Protein 3E7W (pdb70)

B-factor: mean 41.13, std 12.28, range [16.74, 95.52]

CATH classification: 3.40.50.12780 (+1 more: 3.30.300.30)

Structure (mmCIF, N/CA/C/O backbone):
data_3E7W
#
_entry.id   3E7W
#
_cell.length_a   90.564
_cell.length_b   94.990
_cell.length_c   132.547
_cell.angle_alpha   90.000
_cell.angle_beta   90.000
_cell.angle_gamma   90.000
#
_symmetry.space_group_name_H-M   'I 2 2 2'
#
loop_
_entity.id
_entity.type
_entity.pdbx_description
1 polymer 'D-alanine--poly(phosphoribitol) ligase subunit 1'
2 non-polymer 'PHOSPHATE ION'
3 non-polymer 'ADENOSINE MONOPHOSPHATE'
4 water water
#
loop_
_atom_site.group_PDB
_atom_site.id
_atom_site.type_symbol
_atom_site.label_atom_id
_atom_site.label_alt_id
_atom_site.label_comp_id
_atom_site.label_asym_id
_atom_site.label_entity_id
_atom_site.label_seq_id
_atom_site.pdbx_PDB_ins_code
_atom_site.Cartn_x
_atom_site.Cartn_y
_atom_site.Cartn_z
_atom_site.occupancy
_atom_site.B_iso_or_equiv
_atom_site.auth_seq_id
_atom_site.auth_comp_id
_atom_site.auth_asym_id
_atom_site.auth_atom_id
_atom_site.pdbx_PDB_model_num
ATOM 1 N N . MET A 1 1 ? 10.386 33.944 64.766 1.00 53.89 1 MET A N 1
ATOM 2 C CA . MET A 1 1 ? 11.574 34.849 64.772 1.00 52.70 1 MET A CA 1
ATOM 3 C C . MET A 1 1 ? 12.175 35.001 63.369 1.00 50.88 1 MET A C 1
ATOM 4 O O . MET A 1 1 ? 12.681 34.040 62.788 1.00 52.27 1 MET A O 1
ATOM 9 N N . LYS A 1 2 ? 12.091 36.214 62.829 1.00 47.17 2 LYS A N 1
ATOM 10 C CA . LYS A 1 2 ? 12.635 36.529 61.516 1.00 42.68 2 LYS A CA 1
ATOM 11 C C . LYS A 1 2 ? 14.069 36.009 61.433 1.00 39.06 2 LYS A C 1
ATOM 12 O O . LYS A 1 2 ? 14.774 35.930 62.446 1.00 35.27 2 LYS A O 1
ATOM 18 N N . LEU A 1 3 ? 14.483 35.651 60.221 1.00 33.51 3 LEU A N 1
ATOM 19 C CA . LEU A 1 3 ? 15.816 35.130 59.969 1.00 30.72 3 LEU A CA 1
ATOM 20 C C . LEU A 1 3 ? 16.899 36.043 60.537 1.00 28.43 3 LEU A C 1
ATOM 21 O O . LEU A 1 3 ? 17.798 35.593 61.241 1.00 28.73 3 LEU A O 1
ATOM 26 N N . LEU A 1 4 ? 16.810 37.331 60.230 1.00 28.57 4 LEU A N 1
ATOM 27 C CA . LEU A 1 4 ? 17.789 38.293 60.710 1.00 27.44 4 LEU A CA 1
ATOM 28 C C . LEU A 1 4 ? 17.800 38.401 62.237 1.00 28.54 4 LEU A C 1
ATOM 29 O O . LEU A 1 4 ? 18.864 38.483 62.838 1.00 29.42 4 LEU A O 1
ATOM 34 N N . HIS A 1 5 ? 16.640 38.396 62.880 1.00 29.60 5 HIS A N 1
ATOM 35 C CA . HIS A 1 5 ? 16.640 38.482 64.343 1.00 33.55 5 HIS A CA 1
ATOM 36 C C . HIS A 1 5 ? 17.253 37.230 64.944 1.00 34.04 5 HIS A C 1
ATOM 37 O O . HIS A 1 5 ? 17.840 37.276 66.026 1.00 33.91 5 HIS A O 1
ATOM 44 N N . ALA A 1 6 ? 17.108 36.110 64.237 1.00 33.91 6 ALA A N 1
ATOM 45 C CA . ALA A 1 6 ? 17.641 34.837 64.707 1.00 34.01 6 ALA A CA 1
ATOM 46 C C . ALA A 1 6 ? 19.156 34.836 64.627 1.00 33.55 6 ALA A C 1
ATOM 47 O O . ALA A 1 6 ? 19.825 34.326 65.519 1.00 33.19 6 ALA A O 1
ATOM 49 N N . ILE A 1 7 ? 19.691 35.411 63.555 1.00 33.52 7 ILE A N 1
ATOM 50 C CA . ILE A 1 7 ? 21.136 35.489 63.370 1.00 31.01 7 ILE A CA 1
ATOM 51 C C . ILE A 1 7 ? 21.736 36.434 64.415 1.00 32.04 7 ILE A C 1
ATOM 52 O O . ILE A 1 7 ? 22.814 36.174 64.944 1.00 33.99 7 ILE A O 1
ATOM 57 N N . GLN A 1 8 ? 21.040 37.525 64.715 1.00 31.95 8 GLN A N 1
ATOM 58 C CA . GLN A 1 8 ? 21.526 38.475 65.716 1.00 34.50 8 GLN A CA 1
ATOM 59 C C . GLN A 1 8 ? 21.506 37.827 67.102 1.00 35.24 8 GLN A C 1
ATOM 60 O O . GLN A 1 8 ? 22.432 37.989 67.890 1.00 35.55 8 GLN A O 1
ATOM 66 N N . THR A 1 9 ? 20.448 37.083 67.385 1.00 36.18 9 THR A N 1
ATOM 67 C CA . THR A 1 9 ? 20.312 36.422 68.671 1.00 39.65 9 THR A CA 1
ATOM 68 C C . THR A 1 9 ? 21.481 35.485 68.939 1.00 39.51 9 THR A C 1
ATOM 69 O O . THR A 1 9 ? 22.088 35.535 70.004 1.00 40.18 9 THR A O 1
ATOM 73 N N A HIS A 1 10 ? 21.790 34.634 67.966 0.50 39.30 10 HIS A N 1
ATOM 74 N N B HIS A 1 10 ? 21.798 34.638 67.967 0.50 39.23 10 HIS A N 1
ATOM 75 C CA A HIS A 1 10 ? 22.895 33.691 68.094 0.50 39.41 10 HIS A CA 1
ATOM 76 C CA B HIS A 1 10 ? 22.892 33.689 68.117 0.50 39.31 10 HIS A CA 1
ATOM 77 C C A HIS A 1 10 ? 24.208 34.433 68.316 0.50 39.37 10 HIS A C 1
ATOM 78 C C B HIS A 1 10 ? 24.224 34.413 68.291 0.50 39.31 10 HIS A C 1
ATOM 79 O O A HIS A 1 10 ? 25.036 34.020 69.125 0.50 40.17 10 HIS A O 1
ATOM 80 O O B HIS A 1 10 ? 25.083 33.968 69.050 0.50 40.14 10 HIS A O 1
ATOM 93 N N . ALA A 1 11 ? 24.393 35.528 67.587 1.00 38.50 11 ALA A N 1
ATOM 94 C CA . ALA A 1 11 ? 25.618 36.313 67.690 1.00 37.52 11 ALA A CA 1
ATOM 95 C C . ALA A 1 11 ? 25.757 36.945 69.074 1.00 36.72 11 ALA A C 1
ATOM 96 O O . ALA A 1 11 ? 26.868 37.151 69.573 1.00 33.83 11 ALA A O 1
ATOM 98 N N . GLU A 1 12 ? 24.625 37.263 69.686 1.00 35.80 12 GLU A N 1
ATOM 99 C CA . GLU A 1 12 ? 24.637 37.862 71.010 1.00 37.58 12 GLU A CA 1
ATOM 100 C C . GLU A 1 12 ? 24.802 36.790 72.085 1.00 39.10 12 GLU A C 1
ATOM 101 O O . GLU A 1 12 ? 25.470 37.016 73.088 1.00 39.32 12 GLU A O 1
ATOM 107 N N . THR A 1 13 ? 24.200 35.624 71.855 1.00 40.36 13 THR A N 1
ATOM 108 C CA . THR A 1 13 ? 24.251 34.512 72.795 1.00 41.06 13 THR A CA 1
ATOM 109 C C . THR A 1 13 ? 25.512 33.661 72.653 1.00 41.45 13 THR A C 1
ATOM 110 O O . THR A 1 13 ? 26.239 33.454 73.621 1.00 42.47 13 THR A O 1
ATOM 114 N N . TYR A 1 14 ? 25.758 33.157 71.449 1.00 41.73 14 TYR A N 1
ATOM 115 C CA . TYR A 1 14 ? 26.936 32.338 71.178 1.00 40.85 14 TYR A CA 1
ATOM 116 C C . TYR A 1 14 ? 27.796 33.047 70.137 1.00 40.48 14 TYR A C 1
ATOM 117 O O . TYR A 1 14 ? 27.965 32.565 69.015 1.00 41.70 14 TYR A O 1
ATOM 126 N N . PRO A 1 15 ? 28.386 34.190 70.512 1.00 39.67 15 PRO A N 1
ATOM 127 C CA . PRO A 1 15 ? 29.227 34.963 69.594 1.00 39.66 15 PRO A CA 1
ATOM 128 C C . PRO A 1 15 ? 30.404 34.239 68.952 1.00 39.66 15 PRO A C 1
ATOM 129 O O . PRO A 1 15 ? 30.669 34.422 67.761 1.00 40.41 15 PRO A O 1
ATOM 133 N N . GLN A 1 16 ? 31.099 33.412 69.727 1.00 38.65 16 GLN A N 1
ATOM 134 C CA . GLN A 1 16 ? 32.274 32.711 69.218 1.00 39.14 16 GLN A CA 1
ATOM 135 C C . GLN A 1 16 ? 32.044 31.385 68.492 1.00 38.15 16 GLN A C 1
ATOM 136 O O . GLN A 1 16 ? 33.007 30.713 68.131 1.00 38.56 16 GLN A O 1
ATOM 142 N N . THR A 1 17 ? 30.794 30.983 68.290 1.00 37.34 17 THR A N 1
ATOM 143 C CA . THR A 1 17 ? 30.556 29.740 67.568 1.00 36.71 17 THR A CA 1
ATOM 144 C C . THR A 1 17 ? 30.692 30.082 66.090 1.00 36.36 17 THR A C 1
ATOM 145 O O . THR A 1 17 ? 30.301 31.166 65.665 1.00 38.78 17 THR A O 1
ATOM 149 N N . ASP A 1 18 ? 31.277 29.179 65.312 1.00 36.27 18 ASP A N 1
ATOM 150 C CA . ASP A 1 18 ? 31.468 29.431 63.889 1.00 34.99 18 ASP A CA 1
ATOM 151 C C . ASP A 1 18 ? 30.167 29.417 63.119 1.00 35.32 18 ASP A C 1
ATOM 152 O O . ASP A 1 18 ? 29.316 28.552 63.323 1.00 34.09 18 ASP A O 1
ATOM 157 N N . ALA A 1 19 ? 30.030 30.377 62.215 1.00 34.14 19 ALA A N 1
ATOM 158 C CA . ALA A 1 19 ? 28.843 30.473 61.383 1.00 33.75 19 ALA A CA 1
ATOM 159 C C . ALA A 1 19 ? 29.208 30.035 59.972 1.00 33.12 19 ALA A C 1
ATOM 160 O O . ALA A 1 19 ? 28.423 29.380 59.283 1.00 31.07 19 ALA A O 1
ATOM 162 N N . PHE A 1 20 ? 30.427 30.379 59.574 1.00 32.57 20 PHE A N 1
ATOM 163 C CA . PHE A 1 20 ? 30.911 30.104 58.234 1.00 33.90 20 PHE A CA 1
ATOM 164 C C . PHE A 1 20 ? 32.326 29.527 58.231 1.00 34.80 20 PHE A C 1
ATOM 165 O O . PHE A 1 20 ? 33.180 29.946 59.011 1.00 34.78 20 PHE A O 1
ATOM 173 N N . ARG A 1 21 ? 32.564 28.572 57.336 1.00 34.78 21 ARG A N 1
ATOM 174 C CA . ARG A 1 21 ? 33.869 27.937 57.182 1.00 34.85 21 ARG A CA 1
ATOM 175 C C . ARG A 1 21 ? 34.101 27.689 55.702 1.00 35.53 21 ARG A C 1
ATOM 176 O O . ARG A 1 21 ? 33.251 27.126 55.021 1.00 37.03 21 ARG A O 1
ATOM 184 N N . SER A 1 22 ? 35.244 28.131 55.197 1.00 37.77 22 SER A N 1
ATOM 185 C CA . SER A 1 22 ? 35.564 27.934 53.793 1.00 37.95 22 SER A CA 1
ATOM 186 C C . SER A 1 22 ? 37.059 28.080 53.551 1.00 39.66 22 SER A C 1
ATOM 187 O O . SER A 1 22 ? 37.654 29.109 53.868 1.00 40.30 22 SER A O 1
ATOM 190 N N . GLN A 1 23 ? 37.661 27.039 52.986 1.00 41.98 23 GLN A N 1
ATOM 191 C CA . GLN A 1 23 ? 39.085 27.036 52.686 1.00 41.71 23 GLN A CA 1
ATOM 192 C C . GLN A 1 23 ? 39.945 27.575 53.821 1.00 41.94 23 GLN A C 1
ATOM 193 O O . GLN A 1 23 ? 40.642 28.579 53.663 1.00 41.97 23 GLN A O 1
ATOM 199 N N . GLY A 1 24 ? 39.890 26.901 54.965 1.00 42.47 24 GLY A N 1
ATOM 200 C CA . GLY A 1 24 ? 40.685 27.310 56.106 1.00 44.23 24 GLY A CA 1
ATOM 201 C C . GLY A 1 24 ? 40.208 28.553 56.832 1.00 45.13 24 GLY A C 1
ATOM 202 O O . GLY A 1 24 ? 40.666 28.822 57.940 1.00 48.23 24 GLY A O 1
ATOM 203 N N . GLN A 1 25 ? 39.300 29.312 56.224 1.00 44.52 25 GLN A N 1
ATOM 204 C CA . GLN A 1 25 ? 38.783 30.525 56.842 1.00 42.53 25 GLN A CA 1
ATOM 205 C C . GLN A 1 25 ? 37.489 30.267 57.606 1.00 42.34 25 GLN A C 1
ATOM 206 O O . GLN A 1 25 ? 36.635 29.494 57.170 1.00 42.28 25 GLN A O 1
ATOM 212 N N . SER A 1 26 ? 37.353 30.920 58.755 1.00 41.73 26 SER A N 1
ATOM 213 C CA . SER A 1 26 ? 36.172 30.764 59.586 1.00 40.77 26 SER A CA 1
ATOM 214 C C . SER A 1 26 ? 35.672 32.135 60.010 1.00 40.95 26 SER A C 1
ATOM 215 O O . SER A 1 26 ? 36.456 33.069 60.187 1.00 41.65 26 SER A O 1
ATOM 218 N N . LEU A 1 27 ? 34.359 32.240 60.184 1.00 39.90 27 LEU A N 1
ATOM 219 C CA . LEU A 1 27 ? 33.717 33.486 60.564 1.00 38.06 27 LEU A CA 1
ATOM 220 C C . LEU A 1 27 ? 32.706 33.183 61.663 1.00 38.61 27 LEU A C 1
ATOM 221 O O . LEU A 1 27 ? 31.753 32.435 61.434 1.00 39.35 27 LEU A O 1
ATOM 226 N N . THR A 1 28 ? 32.904 33.746 62.855 1.00 36.37 28 THR A N 1
ATOM 227 C CA . THR A 1 28 ? 31.977 33.466 63.941 1.00 35.61 28 THR A CA 1
ATOM 228 C C . THR A 1 28 ? 30.690 34.236 63.724 1.00 35.69 28 THR A C 1
ATOM 229 O O . THR A 1 28 ? 30.641 35.153 62.907 1.00 35.98 28 THR A O 1
ATOM 233 N N . TYR A 1 29 ? 29.646 33.857 64.452 1.00 35.27 29 TYR A N 1
ATOM 234 C CA . TYR A 1 29 ? 28.376 34.551 64.341 1.00 35.61 29 TYR A CA 1
ATOM 235 C C . TYR A 1 29 ? 28.537 36.010 64.742 1.00 35.84 29 TYR A C 1
ATOM 236 O O . TYR A 1 29 ? 27.842 36.877 64.214 1.00 35.83 29 TYR A O 1
ATOM 245 N N . GLN A 1 30 ? 29.441 36.289 65.680 1.00 35.19 30 GLN A N 1
ATOM 246 C CA . GLN A 1 30 ? 29.633 37.674 66.092 1.00 35.66 30 GLN A CA 1
ATOM 247 C C . GLN A 1 30 ? 30.297 38.451 64.967 1.00 35.73 30 GLN A C 1
ATOM 248 O O . GLN A 1 30 ? 29.902 39.573 64.661 1.00 37.51 30 GLN A O 1
ATOM 254 N N . GLU A 1 31 ? 31.316 37.849 64.364 1.00 36.48 31 GLU A N 1
ATOM 255 C CA . GLU A 1 31 ? 32.023 38.479 63.262 1.00 37.25 31 GLU A CA 1
ATOM 256 C C . GLU A 1 31 ? 31.059 38.699 62.095 1.00 35.43 31 GLU A C 1
ATOM 257 O O . GLU A 1 31 ? 31.091 39.731 61.437 1.00 35.31 31 GLU A O 1
ATOM 263 N N . LEU A 1 32 ? 30.194 37.721 61.857 1.00 35.58 32 LEU A N 1
ATOM 264 C CA . LEU A 1 32 ? 29.226 37.796 60.775 1.00 34.09 32 LEU A CA 1
ATOM 265 C C . LEU A 1 32 ? 28.272 38.949 60.986 1.00 34.15 32 LEU A C 1
ATOM 266 O O . LEU A 1 32 ? 28.093 39.805 60.109 1.00 33.59 32 LEU A O 1
ATOM 271 N N . TRP A 1 33 ? 27.656 38.977 62.158 1.00 33.53 33 TRP A N 1
ATOM 272 C CA . TRP A 1 33 ? 26.713 40.037 62.457 1.00 33.79 33 TRP A CA 1
ATOM 273 C C . TRP A 1 33 ? 27.344 41.418 62.519 1.00 33.32 33 TRP A C 1
ATOM 274 O O . TRP A 1 33 ? 26.862 42.364 61.889 1.00 32.47 33 TRP A O 1
ATOM 285 N N . GLU A 1 34 ? 28.419 41.543 63.286 1.00 32.62 34 GLU A N 1
ATOM 286 C CA . GLU A 1 34 ? 29.066 42.834 63.405 1.00 33.43 34 GLU A CA 1
ATOM 287 C C . GLU A 1 34 ? 29.626 43.313 62.062 1.00 33.45 34 GLU A C 1
ATOM 288 O O . GLU A 1 34 ? 29.598 44.501 61.764 1.00 34.64 34 GLU A O 1
ATOM 294 N N . GLN A 1 35 ? 30.120 42.394 61.244 1.00 33.47 35 GLN A N 1
ATOM 295 C CA . GLN A 1 35 ? 30.654 42.781 59.947 1.00 33.08 35 GLN A CA 1
ATOM 296 C C . GLN A 1 35 ? 29.542 43.156 58.980 1.00 32.58 35 GLN A C 1
ATOM 297 O O . GLN A 1 35 ? 29.637 44.171 58.287 1.00 32.61 35 GLN A O 1
ATOM 303 N N . SER A 1 36 ? 28.476 42.362 58.935 1.00 31.94 36 SER A N 1
ATOM 304 C CA . SER A 1 36 ? 27.387 42.687 58.024 1.00 31.48 36 SER A CA 1
ATOM 305 C C . SER A 1 36 ? 26.737 44.009 58.428 1.00 30.19 36 SER A C 1
ATOM 306 O O . SER A 1 36 ? 26.244 44.757 57.574 1.00 28.53 36 SER A O 1
ATOM 309 N N . ASP A 1 37 ? 26.751 44.309 59.725 1.00 31.03 37 ASP A N 1
ATOM 310 C CA . ASP A 1 37 ? 26.181 45.563 60.208 1.00 31.37 37 ASP A CA 1
ATOM 311 C C . ASP A 1 37 ? 27.038 46.746 59.746 1.00 31.25 37 ASP A C 1
ATOM 312 O O . ASP A 1 37 ? 26.527 47.828 59.483 1.00 33.44 37 ASP A O 1
ATOM 317 N N . ARG A 1 38 ? 28.346 46.529 59.657 1.00 30.41 38 ARG A N 1
ATOM 318 C CA . ARG A 1 38 ? 29.280 47.552 59.217 1.00 30.09 38 ARG A CA 1
ATOM 319 C C . ARG A 1 38 ? 29.200 47.746 57.703 1.00 30.34 38 ARG A C 1
ATOM 320 O O . ARG A 1 38 ? 29.302 48.869 57.210 1.00 29.74 38 ARG A O 1
ATOM 328 N N . ALA A 1 39 ? 29.038 46.647 56.967 1.00 29.74 39 ALA A N 1
ATOM 329 C CA . ALA A 1 39 ? 28.947 46.727 55.515 1.00 28.71 39 ALA A CA 1
ATOM 330 C C . ALA A 1 39 ? 27.670 47.470 55.170 1.00 29.26 39 ALA A C 1
ATOM 331 O O . ALA A 1 39 ? 27.646 48.313 54.268 1.00 28.29 39 ALA A O 1
ATOM 333 N N . ALA A 1 40 ? 26.605 47.144 55.899 1.00 29.90 40 ALA A N 1
ATOM 334 C CA . ALA A 1 40 ? 25.310 47.765 55.686 1.00 29.29 40 ALA A CA 1
ATOM 335 C C . ALA A 1 40 ? 25.456 49.268 55.813 1.00 29.25 40 ALA A C 1
ATOM 336 O O . ALA A 1 40 ? 24.895 50.030 55.028 1.00 29.92 40 ALA A O 1
ATOM 338 N N . ALA A 1 41 ? 26.223 49.689 56.811 1.00 29.09 41 ALA A N 1
ATOM 339 C CA . ALA A 1 41 ? 26.451 51.111 57.041 1.00 29.32 41 ALA A CA 1
ATOM 340 C C . ALA A 1 41 ? 27.245 51.701 55.880 1.00 29.59 41 ALA A C 1
ATOM 341 O O . ALA A 1 41 ? 26.897 52.751 55.340 1.00 28.01 41 ALA A O 1
ATOM 343 N N . ALA A 1 42 ? 28.318 51.013 55.508 1.00 29.56 42 ALA A N 1
ATOM 344 C CA . ALA A 1 42 ? 29.182 51.462 54.430 1.00 30.28 42 ALA A CA 1
ATOM 345 C C . ALA A 1 42 ? 28.432 51.555 53.109 1.00 31.42 42 ALA A C 1
ATOM 346 O O . ALA A 1 42 ? 28.731 52.419 52.284 1.00 31.20 42 ALA A O 1
ATOM 348 N N . ILE A 1 43 ? 27.453 50.670 52.920 1.00 31.47 43 ILE A N 1
ATOM 349 C CA . ILE A 1 43 ? 26.672 50.641 51.691 1.00 30.34 43 ILE A CA 1
ATOM 350 C C . ILE A 1 43 ? 25.789 51.867 51.530 1.00 30.06 43 ILE A C 1
ATOM 351 O O . ILE A 1 43 ? 25.691 52.441 50.445 1.00 29.59 43 ILE A O 1
ATOM 356 N N . GLN A 1 44 ? 25.144 52.272 52.610 1.00 31.29 44 GLN A N 1
ATOM 357 C CA . GLN A 1 44 ? 24.252 53.425 52.560 1.00 32.09 44 GLN A CA 1
ATOM 358 C C . GLN A 1 44 ? 24.959 54.740 52.272 1.00 31.99 44 GLN A C 1
ATOM 359 O O . GLN A 1 44 ? 24.307 55.772 52.152 1.00 31.19 44 GLN A O 1
ATOM 365 N N . LYS A 1 45 ? 26.282 54.696 52.147 1.00 31.85 45 LYS A N 1
ATOM 366 C CA . LYS A 1 45 ? 27.070 55.890 51.868 1.00 32.28 45 LYS A CA 1
ATOM 367 C C . LYS A 1 45 ? 27.471 56.002 50.401 1.00 33.95 45 LYS A C 1
ATOM 368 O O . LYS A 1 45 ? 27.952 57.045 49.962 1.00 34.95 45 LYS A O 1
ATOM 374 N N . ARG A 1 46 ? 27.269 54.930 49.645 1.00 35.38 46 ARG A N 1
ATOM 375 C CA . ARG A 1 46 ? 27.653 54.907 48.244 1.00 33.49 46 ARG A CA 1
ATOM 376 C C . ARG A 1 46 ? 26.496 54.885 47.264 1.00 33.72 46 ARG A C 1
ATOM 377 O O . ARG A 1 46 ? 26.674 55.231 46.097 1.00 34.80 46 ARG A O 1
ATOM 385 N N . ILE A 1 47 ? 25.317 54.470 47.725 1.00 32.46 47 ILE A N 1
ATOM 386 C CA . ILE A 1 47 ? 24.126 54.434 46.880 1.00 30.54 47 ILE A CA 1
ATOM 387 C C . ILE A 1 47 ? 22.956 55.064 47.617 1.00 31.71 47 ILE A C 1
ATOM 388 O O . ILE A 1 47 ? 23.022 55.289 48.821 1.00 32.45 47 ILE A O 1
ATOM 393 N N . SER A 1 48 ? 21.881 55.331 46.886 1.00 32.40 48 SER A N 1
ATOM 394 C CA . SER A 1 48 ? 20.692 55.963 47.440 1.00 32.63 48 SER A CA 1
ATOM 395 C C . SER A 1 48 ? 19.645 54.972 47.907 1.00 34.34 48 SER A C 1
ATOM 396 O O . SER A 1 48 ? 19.450 53.930 47.293 1.00 37.06 48 SER A O 1
ATOM 399 N N . GLY A 1 49 ? 18.971 55.305 49.000 1.00 36.23 49 GLY A N 1
ATOM 400 C CA . GLY A 1 49 ? 17.928 54.439 49.522 1.00 37.63 49 GLY A CA 1
ATOM 401 C C . GLY A 1 49 ? 16.574 54.804 48.934 1.00 37.78 49 GLY A C 1
ATOM 402 O O . GLY A 1 49 ? 15.538 54.248 49.311 1.00 35.92 49 GLY A O 1
ATOM 403 N N . GLU A 1 50 ? 16.590 55.758 48.011 1.00 38.84 50 GLU A N 1
ATOM 404 C CA . GLU A 1 50 ? 15.381 56.205 47.346 1.00 40.12 50 GLU A CA 1
ATOM 405 C C . GLU A 1 50 ? 14.661 54.993 46.754 1.00 40.04 50 GLU A C 1
ATOM 406 O O . GLU A 1 50 ? 13.447 54.860 46.888 1.00 39.29 50 GLU A O 1
ATOM 412 N N . LYS A 1 51 ? 15.418 54.109 46.107 1.00 38.42 51 LYS A N 1
ATOM 413 C CA . LYS A 1 51 ? 14.862 52.893 45.516 1.00 37.61 51 LYS A CA 1
ATOM 414 C C . LYS A 1 51 ? 15.427 51.682 46.263 1.00 36.82 51 LYS A C 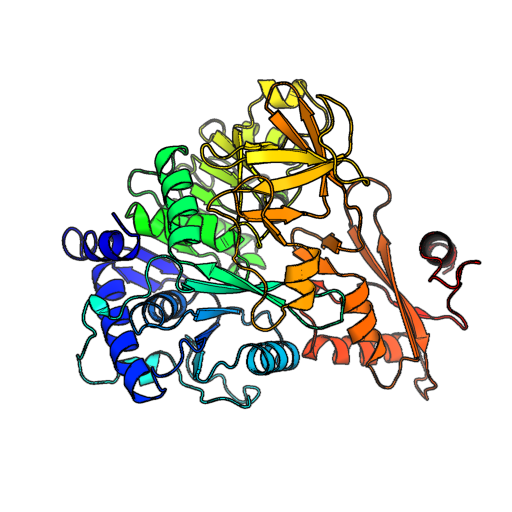1
ATOM 415 O O . LYS A 1 51 ? 16.418 51.792 46.978 1.00 36.97 51 LYS A O 1
ATOM 421 N N . LYS A 1 52 ? 14.794 50.529 46.092 1.00 35.61 52 LYS A N 1
ATOM 422 C CA . LYS A 1 52 ? 15.280 49.302 46.710 1.00 35.06 52 LYS A CA 1
ATOM 423 C C . LYS A 1 52 ? 16.103 48.670 45.601 1.00 34.97 52 LYS A C 1
ATOM 424 O O . LYS A 1 52 ? 15.791 47.578 45.127 1.00 35.36 52 LYS A O 1
ATOM 430 N N . SER A 1 53 ? 17.149 49.374 45.177 1.00 33.45 53 SER A N 1
ATOM 431 C CA . SER A 1 53 ? 18.011 48.889 44.109 1.00 32.42 53 SER A CA 1
ATOM 432 C C . SER A 1 53 ? 18.818 47.673 44.551 1.00 32.16 53 SER A C 1
ATOM 433 O O A SER A 1 53 ? 19.247 47.583 45.696 0.50 32.53 53 SER A O 1
ATOM 434 O O B SER A 1 53 ? 19.246 47.583 45.696 0.50 32.52 53 SER A O 1
ATOM 438 N N . PRO A 1 54 ? 19.020 46.707 43.644 1.00 31.38 54 PRO A N 1
ATOM 439 C CA . PRO A 1 54 ? 19.783 45.505 43.975 1.00 31.30 54 PRO A CA 1
ATOM 440 C C . PRO A 1 54 ? 21.289 45.757 44.045 1.00 30.35 54 PRO A C 1
ATOM 441 O O . PRO A 1 54 ? 21.827 46.670 43.412 1.00 26.76 54 PRO A O 1
ATOM 445 N N . ILE A 1 55 ? 21.956 44.919 44.825 1.00 31.16 55 ILE A N 1
ATOM 446 C CA . ILE A 1 55 ? 23.397 44.994 44.996 1.00 30.48 55 ILE A CA 1
ATOM 447 C C . ILE A 1 55 ? 24.006 43.663 44.573 1.00 29.04 55 ILE A C 1
ATOM 448 O O . ILE A 1 55 ? 23.780 42.649 45.217 1.00 28.95 55 ILE A O 1
ATOM 453 N N . LEU A 1 56 ? 24.765 43.651 43.490 1.00 29.25 56 LEU A N 1
ATOM 454 C CA . LEU A 1 56 ? 25.392 42.402 43.096 1.00 30.33 56 LEU A CA 1
ATOM 455 C C . LEU A 1 56 ? 26.512 42.088 44.086 1.00 29.20 56 LEU A C 1
ATOM 456 O O . LEU A 1 56 ? 27.288 42.967 44.467 1.00 28.06 56 LEU A O 1
ATOM 461 N N . VAL A 1 57 ? 26.572 40.831 44.508 1.00 28.34 57 VAL A N 1
ATOM 462 C CA . VAL A 1 57 ? 27.601 40.365 45.411 1.00 26.58 57 VAL A CA 1
ATOM 463 C C . VAL A 1 57 ? 28.325 39.324 44.581 1.00 26.14 57 VAL A C 1
ATOM 464 O O . VAL A 1 57 ? 27.799 38.245 44.312 1.00 26.79 57 VAL A O 1
ATOM 468 N N . TYR A 1 58 ? 29.546 39.664 44.189 1.00 26.90 58 TYR A N 1
ATOM 469 C CA . TYR A 1 58 ? 30.364 38.828 43.318 1.00 27.68 58 TYR A CA 1
ATOM 470 C C . TYR A 1 58 ? 31.546 38.117 43.973 1.00 27.61 58 TYR A C 1
ATOM 471 O O . TYR A 1 58 ? 32.370 38.734 44.631 1.00 29.30 58 TYR A O 1
ATOM 480 N N . GLY A 1 59 ? 31.632 36.810 43.759 1.00 29.44 59 GLY A N 1
ATOM 481 C CA . GLY A 1 59 ? 32.716 36.029 44.325 1.00 29.45 59 GLY A CA 1
ATOM 482 C C . GLY A 1 59 ? 32.405 34.547 44.230 1.00 29.95 59 GLY A C 1
ATOM 483 O O . GLY A 1 59 ? 31.710 34.116 43.321 1.00 30.32 59 GLY A O 1
ATOM 484 N N . HIS A 1 60 ? 32.917 33.751 45.159 1.00 30.80 60 HIS A N 1
ATOM 485 C CA . HIS A 1 60 ? 32.637 32.327 45.122 1.00 30.47 60 HIS A CA 1
ATOM 486 C C . HIS A 1 60 ? 32.076 31.886 46.471 1.00 31.19 60 HIS A C 1
ATOM 487 O O . HIS A 1 60 ? 30.872 31.972 46.698 1.00 32.52 60 HIS A O 1
ATOM 494 N N . MET A 1 61 ? 32.930 31.416 47.369 1.00 30.87 61 MET A N 1
ATOM 495 C CA . MET A 1 61 ? 32.452 31.009 48.683 1.00 31.44 61 MET A CA 1
ATOM 496 C C . MET A 1 61 ? 33.249 31.658 49.805 1.00 31.83 61 MET A C 1
ATOM 497 O O . MET A 1 61 ? 33.435 31.074 50.870 1.00 30.47 61 MET A O 1
ATOM 502 N N . GLU A 1 62 ? 33.720 32.878 49.561 1.00 31.66 62 GLU A N 1
ATOM 503 C CA . GLU A 1 62 ? 34.480 33.588 50.570 1.00 32.94 62 GLU A CA 1
ATOM 504 C C . GLU A 1 62 ? 33.571 34.020 51.700 1.00 33.73 62 GLU A C 1
ATOM 505 O O . GLU A 1 62 ? 32.369 34.223 51.515 1.00 33.87 62 GLU A O 1
ATOM 511 N N . PRO A 1 63 ? 34.137 34.155 52.902 1.00 34.70 63 PRO A N 1
ATOM 512 C CA . PRO A 1 63 ? 33.348 34.577 54.060 1.00 35.65 63 PRO A CA 1
ATOM 513 C C . PRO A 1 63 ? 32.679 35.924 53.765 1.00 35.74 63 PRO A C 1
ATOM 514 O O . PRO A 1 63 ? 31.606 36.228 54.279 1.00 36.27 63 PRO A O 1
ATOM 518 N N . HIS A 1 64 ? 33.316 36.716 52.908 1.00 34.38 64 HIS A N 1
ATOM 519 C CA . HIS A 1 64 ? 32.793 38.022 52.550 1.00 32.63 64 HIS A CA 1
ATOM 520 C C . HIS A 1 64 ? 31.554 37.975 51.667 1.00 33.33 64 HIS A C 1
ATOM 521 O O . HIS A 1 64 ? 30.882 38.984 51.490 1.00 35.77 64 HIS A O 1
ATOM 528 N N . MET A 1 65 ? 31.246 36.812 51.108 1.00 31.14 65 MET A N 1
ATOM 529 C CA . MET A 1 65 ? 30.048 36.696 50.292 1.00 29.79 65 MET A CA 1
ATOM 530 C C . MET A 1 65 ? 28.845 36.879 51.218 1.00 29.29 65 MET A C 1
ATOM 531 O O . MET A 1 65 ? 28.007 37.756 51.008 1.00 29.34 65 MET A O 1
ATOM 536 N N . ILE A 1 66 ? 28.774 36.055 52.260 1.00 29.77 66 ILE A N 1
ATOM 537 C CA . ILE A 1 66 ? 27.644 36.133 53.175 1.00 31.19 66 ILE A CA 1
ATOM 538 C C . ILE A 1 66 ? 27.628 37.404 54.016 1.00 29.19 66 ILE A C 1
ATOM 539 O O . ILE A 1 66 ? 26.566 37.904 54.386 1.00 26.52 66 ILE A O 1
ATOM 544 N N . VAL A 1 67 ? 28.810 37.928 54.306 1.00 26.52 67 VAL A N 1
ATOM 545 C CA . VAL A 1 67 ? 28.897 39.162 55.065 1.00 26.63 67 VAL A CA 1
ATOM 546 C C . VAL A 1 67 ? 28.276 40.263 54.213 1.00 25.92 67 VAL A C 1
ATOM 547 O O . VAL A 1 67 ? 27.651 41.186 54.733 1.00 23.84 67 VAL A O 1
ATOM 551 N N . SER A 1 68 ? 28.431 40.144 52.895 1.00 26.67 68 SER A N 1
ATOM 552 C CA . SER A 1 68 ? 27.892 41.136 51.956 1.00 24.53 68 SER A CA 1
ATOM 553 C C . SER A 1 68 ? 26.410 40.901 51.690 1.00 23.89 68 SER A C 1
ATOM 554 O O . SER A 1 68 ? 25.647 41.837 51.540 1.00 23.84 68 SER A O 1
ATOM 557 N N . PHE A 1 69 ? 26.007 39.638 51.636 1.00 26.21 69 PHE A N 1
ATOM 558 C CA . PHE A 1 69 ? 24.601 39.306 51.432 1.00 26.25 69 PHE A CA 1
ATOM 559 C C . PHE A 1 69 ? 23.823 40.005 52.550 1.00 27.71 69 PHE A C 1
ATOM 560 O O . PHE A 1 69 ? 22.887 40.773 52.300 1.00 28.23 69 PHE A O 1
ATOM 568 N N . LEU A 1 70 ? 24.241 39.730 53.784 1.00 28.64 70 LEU A N 1
ATOM 569 C CA . LEU A 1 70 ? 23.619 40.283 54.979 1.00 28.86 70 LEU A CA 1
ATOM 570 C C . LEU A 1 70 ? 23.742 41.789 55.064 1.00 30.48 70 LEU A C 1
ATOM 571 O O . LEU A 1 70 ? 22.862 42.470 55.597 1.00 32.07 70 LEU A O 1
ATOM 576 N N . GLY A 1 71 ? 24.842 42.315 54.545 1.00 31.34 71 GLY A N 1
ATOM 577 C CA . GLY A 1 71 ? 25.019 43.750 54.572 1.00 29.16 71 GLY A CA 1
ATOM 578 C C . GLY A 1 71 ? 23.971 44.444 53.725 1.00 27.99 71 GLY A C 1
ATOM 579 O O . GLY A 1 71 ? 23.424 45.470 54.127 1.00 27.06 71 GLY A O 1
ATOM 580 N N A SER A 1 72 ? 23.692 43.882 52.557 0.50 27.08 72 SER A N 1
ATOM 581 N N B SER A 1 72 ? 23.686 43.889 52.552 0.50 26.66 72 SER A N 1
ATOM 582 C CA A SER A 1 72 ? 22.715 44.466 51.650 0.50 27.09 72 SER A CA 1
ATOM 583 C CA B SER A 1 72 ? 22.699 44.477 51.653 0.50 26.25 72 SER A CA 1
ATOM 584 C C A SER A 1 72 ? 21.312 44.508 52.251 0.50 27.37 72 SER A C 1
ATOM 585 C C B SER A 1 72 ? 21.305 44.513 52.259 0.50 26.92 72 SER A C 1
ATOM 586 O O A SER A 1 72 ? 20.694 45.568 52.309 0.50 29.33 72 SER A O 1
ATOM 587 O O B SER A 1 72 ? 20.680 45.570 52.317 0.50 29.00 72 SER A O 1
ATOM 592 N N . VAL A 1 73 ? 20.809 43.362 52.699 1.00 27.13 73 VAL A N 1
ATOM 593 C CA . VAL A 1 73 ? 19.480 43.318 53.287 1.00 28.07 73 VAL A CA 1
ATOM 594 C C . VAL A 1 73 ? 19.401 44.202 54.532 1.00 28.99 73 VAL A C 1
ATOM 595 O O . VAL A 1 73 ? 18.378 44.837 54.773 1.00 30.47 73 VAL A O 1
ATOM 599 N N . LYS A 1 74 ? 20.474 44.267 55.314 1.00 29.12 74 LYS A N 1
ATOM 600 C CA . LYS A 1 74 ? 20.452 45.107 56.514 1.00 29.65 74 LYS A CA 1
ATOM 601 C C . LYS A 1 74 ? 20.515 46.590 56.154 1.00 30.81 74 LYS A C 1
ATOM 602 O O . LYS A 1 74 ? 20.076 47.441 56.927 1.00 30.89 74 LYS A O 1
ATOM 608 N N . ALA A 1 75 ? 21.049 46.899 54.974 1.00 30.56 75 ALA A N 1
ATOM 609 C CA . ALA A 1 75 ? 21.126 48.286 54.524 1.00 29.91 75 ALA A CA 1
ATOM 610 C C . ALA A 1 75 ? 19.801 48.663 53.869 1.00 28.75 75 ALA A C 1
ATOM 611 O O . ALA A 1 75 ? 19.495 49.834 53.682 1.00 32.00 75 ALA A O 1
ATOM 613 N N . GLY A 1 76 ? 19.010 47.656 53.531 1.00 28.76 76 GLY A N 1
ATOM 614 C CA . GLY A 1 76 ? 17.736 47.906 52.900 1.00 26.72 76 GLY A CA 1
ATOM 615 C C . GLY A 1 76 ? 17.721 47.592 51.415 1.00 26.91 76 GLY A C 1
ATOM 616 O O . GLY A 1 76 ? 16.833 48.061 50.711 1.00 26.88 76 GLY A O 1
ATOM 617 N N . HIS A 1 77 ? 18.687 46.812 50.930 1.00 27.06 77 HIS A N 1
ATOM 618 C CA . HIS A 1 77 ? 18.734 46.447 49.501 1.00 26.78 77 HIS A CA 1
ATOM 619 C C . HIS A 1 77 ? 18.783 44.953 49.250 1.00 25.85 77 HIS A C 1
ATOM 620 O O . HIS A 1 77 ? 19.551 44.225 49.884 1.00 24.50 77 HIS A O 1
ATOM 627 N N . PRO A 1 78 ? 17.972 44.469 48.303 1.00 26.02 78 PRO A N 1
ATOM 628 C CA . PRO A 1 78 ? 18.027 43.031 48.039 1.00 23.94 78 PRO A CA 1
ATOM 629 C C . PRO A 1 78 ? 19.369 42.826 47.361 1.00 21.84 78 PRO A C 1
ATOM 630 O O . PRO A 1 78 ? 19.879 43.746 46.728 1.00 19.40 78 PRO A O 1
ATOM 634 N N . TYR A 1 79 ? 19.951 41.642 47.489 1.00 21.37 79 TYR A N 1
ATOM 635 C CA . TYR A 1 79 ? 21.229 41.398 46.842 1.00 22.66 79 TYR A CA 1
ATOM 636 C C . TYR A 1 79 ? 21.061 40.381 45.741 1.00 23.57 79 TYR A C 1
ATOM 637 O O . TYR A 1 79 ? 20.163 39.556 45.790 1.00 24.09 79 TYR A O 1
ATOM 646 N N . ILE A 1 80 ? 21.927 40.463 44.740 1.00 26.21 80 ILE A N 1
ATOM 647 C CA . ILE A 1 80 ? 21.932 39.528 43.628 1.00 24.57 80 ILE A CA 1
ATOM 648 C C . ILE A 1 80 ? 23.259 38.790 43.732 1.00 26.99 80 ILE A C 1
ATOM 649 O O . ILE A 1 80 ? 24.316 39.381 43.507 1.00 26.53 80 ILE A O 1
ATOM 654 N N . PRO A 1 81 ? 23.231 37.500 44.105 1.00 27.21 81 PRO A N 1
ATOM 655 C CA . PRO A 1 81 ? 24.480 36.738 44.213 1.00 26.07 81 PRO A CA 1
ATOM 656 C C . PRO A 1 81 ? 24.992 36.368 42.826 1.00 27.39 81 PRO A C 1
ATOM 657 O O . PRO A 1 81 ? 24.221 35.940 41.970 1.00 26.27 81 PRO A O 1
ATOM 661 N N . VAL A 1 82 ? 26.292 36.531 42.609 1.00 28.62 82 VAL A N 1
ATOM 662 C CA . VAL A 1 82 ? 26.898 36.224 41.321 1.00 28.36 82 VAL A CA 1
ATOM 663 C C . VAL A 1 82 ? 28.202 35.435 41.479 1.00 29.60 82 VAL A C 1
ATOM 664 O O . VAL A 1 82 ? 29.183 35.945 42.018 1.00 29.35 82 VAL A O 1
ATOM 668 N N . ASP A 1 83 ? 28.217 34.200 40.998 1.00 30.45 83 ASP A N 1
ATOM 669 C CA . ASP A 1 83 ? 29.414 33.383 41.095 1.00 31.71 83 ASP A CA 1
ATOM 670 C C . ASP A 1 83 ? 30.451 33.796 40.053 1.00 32.63 83 ASP A C 1
ATOM 671 O O . ASP A 1 83 ? 30.127 34.448 39.061 1.00 31.03 83 ASP A O 1
ATOM 676 N N . LEU A 1 84 ? 31.707 33.438 40.294 1.00 33.69 84 LEU A N 1
ATOM 677 C CA . LEU A 1 84 ? 32.772 33.761 39.355 1.00 35.19 84 LEU A CA 1
ATOM 678 C C . LEU A 1 84 ? 32.479 32.952 38.090 1.00 36.25 84 LEU A C 1
ATOM 679 O O . LEU A 1 84 ? 32.990 33.239 37.004 1.00 37.59 84 LEU A O 1
ATOM 684 N N . SER A 1 85 ? 31.651 31.929 38.258 1.00 35.25 85 SER A N 1
ATOM 685 C CA . SER A 1 85 ? 31.254 31.046 37.178 1.00 35.22 85 SER A CA 1
ATOM 686 C C . SER A 1 85 ? 30.511 31.813 36.081 1.00 35.34 85 SER A C 1
ATOM 687 O O . SER A 1 85 ? 30.545 31.435 34.909 1.00 35.25 85 SER A O 1
ATOM 690 N N . ILE A 1 86 ? 29.856 32.904 36.464 1.00 34.46 86 ILE A N 1
ATOM 691 C CA . ILE A 1 86 ? 29.092 33.717 35.522 1.00 34.29 86 ILE A CA 1
ATOM 692 C C . ILE A 1 86 ? 29.973 34.735 34.794 1.00 33.66 86 ILE A C 1
ATOM 693 O O . ILE A 1 86 ? 30.514 35.649 35.408 1.00 32.81 86 ILE A O 1
ATOM 698 N N . PRO A 1 87 ? 30.116 34.584 33.458 1.00 34.13 87 PRO A N 1
ATOM 699 C CA . PRO A 1 87 ? 30.925 35.457 32.596 1.00 32.83 87 PRO A CA 1
ATOM 700 C C . PRO A 1 87 ? 30.474 36.917 32.459 1.00 33.44 87 PRO A C 1
ATOM 701 O O . PRO A 1 87 ? 29.284 37.230 32.543 1.00 33.44 87 PRO A O 1
ATOM 705 N N . SER A 1 88 ? 31.458 37.787 32.226 1.00 32.87 88 SER A N 1
ATOM 706 C CA . SER A 1 88 ? 31.294 39.240 32.105 1.00 32.95 88 SER A CA 1
ATOM 707 C C . SER A 1 88 ? 30.103 39.829 31.338 1.00 33.30 88 SER A C 1
ATOM 708 O O . SER A 1 88 ? 29.469 40.775 31.812 1.00 32.63 88 SER A O 1
ATOM 711 N N . GLU A 1 89 ? 29.803 39.307 30.155 1.00 34.19 89 GLU A N 1
ATOM 712 C CA . GLU A 1 89 ? 28.685 39.849 29.385 1.00 34.93 89 GLU A CA 1
ATOM 713 C C . GLU A 1 89 ? 27.368 39.506 30.078 1.00 33.38 89 GLU A C 1
ATOM 714 O O . GLU A 1 89 ? 26.458 40.324 30.135 1.00 32.77 89 GLU A O 1
ATOM 720 N N . ARG A 1 90 ? 27.271 38.288 30.600 1.00 31.50 90 ARG A N 1
ATOM 721 C CA . ARG A 1 90 ? 26.068 37.870 31.299 1.00 30.77 90 ARG A CA 1
ATOM 722 C C . ARG A 1 90 ? 25.920 38.769 32.527 1.00 29.73 90 ARG A C 1
ATOM 723 O O . ARG A 1 90 ? 24.824 39.226 32.839 1.00 30.65 90 ARG A O 1
ATOM 731 N N . ILE A 1 91 ? 27.031 39.015 33.216 1.00 28.45 91 ILE A N 1
ATOM 732 C CA . ILE A 1 91 ? 27.026 39.897 34.386 1.00 29.33 91 ILE A CA 1
ATOM 733 C C . ILE A 1 91 ? 26.560 41.286 33.958 1.00 28.04 91 ILE A C 1
ATOM 734 O O . ILE A 1 91 ? 25.801 41.946 34.672 1.00 29.91 91 ILE A O 1
ATOM 739 N N . ALA A 1 92 ? 27.015 41.730 32.790 1.00 27.66 92 ALA A N 1
ATOM 740 C CA . ALA A 1 92 ? 26.615 43.040 32.275 1.00 27.93 92 ALA A CA 1
ATOM 741 C C . ALA A 1 92 ? 25.109 43.082 32.038 1.00 27.94 92 ALA A C 1
ATOM 742 O O . ALA A 1 92 ? 24.469 44.112 32.218 1.00 28.65 92 ALA A O 1
ATOM 744 N N . LYS A 1 93 ? 24.544 41.951 31.637 1.00 30.16 93 LYS A N 1
ATOM 745 C CA . LYS A 1 93 ? 23.119 41.879 31.371 1.00 31.24 93 LYS A CA 1
ATOM 746 C C . LYS A 1 93 ? 22.321 41.948 32.654 1.00 31.40 93 LYS A C 1
ATOM 747 O O . LYS A 1 93 ? 21.272 42.589 32.707 1.00 32.64 93 LYS A O 1
ATOM 753 N N . ILE A 1 94 ? 22.817 41.280 33.691 1.00 30.85 94 ILE A N 1
ATOM 754 C CA . ILE A 1 94 ? 22.130 41.286 34.970 1.00 29.13 94 ILE A CA 1
ATOM 755 C C . ILE A 1 94 ? 22.120 42.709 35.502 1.00 28.94 94 ILE A C 1
ATOM 756 O O . ILE A 1 94 ? 21.084 43.203 35.969 1.00 29.03 94 ILE A O 1
ATOM 761 N N . ILE A 1 95 ? 23.268 43.373 35.410 1.00 27.82 95 ILE A N 1
ATOM 762 C CA . ILE A 1 95 ? 23.380 44.748 35.868 1.00 27.99 95 ILE A CA 1
ATOM 763 C C . ILE A 1 95 ? 22.345 45.595 35.153 1.00 30.22 95 ILE A C 1
ATOM 764 O O . ILE A 1 95 ? 21.524 46.270 35.779 1.00 29.97 95 ILE A O 1
ATOM 769 N N . GLU A 1 96 ? 22.390 45.529 33.831 1.00 32.88 96 GLU A N 1
ATOM 770 C CA . GLU A 1 96 ? 21.515 46.319 32.983 1.00 35.59 96 GLU A CA 1
ATOM 771 C C . GLU A 1 96 ? 20.030 46.240 33.305 1.00 35.71 96 GLU A C 1
ATOM 772 O O . GLU A 1 96 ? 19.365 47.267 33.429 1.00 34.83 96 GLU A O 1
ATOM 778 N N . SER A 1 97 ? 19.500 45.035 33.464 1.00 36.19 97 SER A N 1
ATOM 779 C CA . SER A 1 97 ? 18.074 44.914 33.738 1.00 37.12 97 SER A CA 1
ATOM 780 C C . SER A 1 97 ? 17.681 44.991 35.208 1.00 36.89 97 SER A C 1
ATOM 781 O O . SER A 1 97 ? 16.520 45.249 35.526 1.00 38.27 97 SER A O 1
ATOM 784 N N . SER A 1 98 ? 18.639 44.788 36.102 1.00 35.65 98 SER A N 1
ATOM 785 C CA . SER A 1 98 ? 18.351 44.816 37.538 1.00 34.89 98 SER A CA 1
ATOM 786 C C . SER A 1 98 ? 18.251 46.227 38.098 1.00 35.75 98 SER A C 1
ATOM 787 O O . SER A 1 98 ? 17.560 46.466 39.095 1.00 33.58 98 SER A O 1
ATOM 790 N N . GLY A 1 99 ? 18.951 47.160 37.455 1.00 36.41 99 GLY A N 1
ATOM 791 C CA . GLY A 1 99 ? 18.959 48.528 37.928 1.00 34.07 99 GLY A CA 1
ATOM 792 C C . GLY A 1 99 ? 19.916 48.667 39.102 1.00 34.20 99 GLY A C 1
ATOM 793 O O . GLY A 1 99 ? 19.922 49.690 39.788 1.00 34.24 99 GLY A O 1
ATOM 794 N N . ALA A 1 100 ? 20.725 47.634 39.334 1.00 33.00 100 ALA A N 1
ATOM 795 C CA . ALA A 1 100 ? 21.691 47.640 40.432 1.00 32.09 100 ALA A CA 1
ATOM 796 C C . ALA A 1 100 ? 22.651 48.810 40.301 1.00 31.36 100 ALA A C 1
ATOM 797 O O . ALA A 1 100 ? 23.137 49.109 39.214 1.00 29.98 100 ALA A O 1
ATOM 799 N N . GLU A 1 101 ? 22.916 49.470 41.422 1.00 31.07 101 GLU A N 1
ATOM 800 C CA . GLU A 1 101 ? 23.802 50.619 41.431 1.00 30.62 101 GLU A CA 1
ATOM 801 C C . GLU A 1 101 ? 25.090 50.386 42.207 1.00 29.87 101 GLU A C 1
ATOM 802 O O . GLU A 1 101 ? 25.842 51.321 42.453 1.00 28.58 101 GLU A O 1
ATOM 808 N N . LEU A 1 102 ? 25.333 49.138 42.591 1.00 29.20 102 LEU A N 1
ATOM 809 C CA . LEU A 1 102 ? 26.530 48.781 43.333 1.00 28.76 102 LEU A CA 1
ATOM 810 C C . LEU A 1 102 ? 26.863 47.302 43.165 1.00 28.59 102 LEU A C 1
ATOM 811 O O . LEU A 1 102 ? 25.971 46.452 43.121 1.00 27.89 102 LEU A O 1
ATOM 816 N N . LEU A 1 103 ? 28.156 47.010 43.068 1.00 29.95 103 LEU A N 1
ATOM 817 C CA . LEU A 1 103 ? 28.640 45.645 42.917 1.00 31.79 103 LEU A CA 1
ATOM 818 C C . LEU A 1 103 ? 29.785 45.493 43.891 1.00 33.61 103 LEU A C 1
ATOM 819 O O . LEU A 1 103 ? 30.740 46.272 43.875 1.00 34.84 103 LEU A O 1
ATOM 824 N N . ILE A 1 104 ? 29.666 44.496 44.751 1.00 34.32 104 ILE A N 1
ATOM 825 C CA . ILE A 1 104 ? 30.679 44.210 45.737 1.00 36.24 104 ILE A CA 1
ATOM 826 C C . ILE A 1 104 ? 31.268 42.863 45.385 1.00 39.77 104 ILE A C 1
ATOM 827 O O . ILE A 1 104 ? 30.531 41.915 45.110 1.00 40.26 104 ILE A O 1
ATOM 832 N N . HIS A 1 105 ? 32.591 42.781 45.365 1.00 42.88 105 HIS A N 1
ATOM 833 C CA . HIS A 1 105 ? 33.244 41.512 45.117 1.00 47.88 105 HIS A CA 1
ATOM 834 C C . HIS A 1 105 ? 33.953 41.143 46.415 1.00 49.74 105 HIS A C 1
ATOM 835 O O . HIS A 1 105 ? 34.724 41.935 46.968 1.00 49.70 105 HIS A O 1
ATOM 842 N N . ALA A 1 106 ? 33.637 39.952 46.915 1.00 52.51 106 ALA A N 1
ATOM 843 C CA . ALA A 1 106 ? 34.187 39.440 48.166 1.00 55.57 106 ALA A CA 1
ATOM 844 C C . ALA A 1 106 ? 35.713 39.353 48.191 1.00 58.44 106 ALA A C 1
ATOM 845 O O . ALA A 1 106 ? 36.325 39.416 49.261 1.00 58.23 106 ALA A O 1
ATOM 847 N N . ALA A 1 107 ? 36.326 39.205 47.020 1.00 60.95 107 ALA A N 1
ATOM 848 C CA . ALA A 1 107 ? 37.780 39.111 46.938 1.00 64.91 107 ALA A CA 1
ATOM 849 C C . ALA A 1 107 ? 38.398 40.452 46.566 1.00 67.45 107 ALA A C 1
ATOM 850 O O . ALA A 1 107 ? 37.703 41.354 46.107 1.00 66.94 107 ALA A O 1
ATOM 852 N N . GLY A 1 108 ? 39.705 40.578 46.771 1.00 71.13 108 GLY A N 1
ATOM 853 C CA . GLY A 1 108 ? 40.383 41.815 46.429 1.00 75.59 108 GLY A CA 1
ATOM 854 C C . GLY A 1 108 ? 40.273 42.043 44.934 1.00 79.27 108 GLY A C 1
ATOM 855 O O . GLY A 1 108 ? 40.297 41.081 44.162 1.00 79.34 108 GLY A O 1
ATOM 856 N N . LEU A 1 109 ? 40.148 43.304 44.524 1.00 82.72 109 LEU A N 1
ATOM 857 C CA . LEU A 1 109 ? 40.024 43.651 43.105 1.00 86.42 109 LEU A CA 1
ATOM 858 C C . LEU A 1 109 ? 40.809 42.703 42.204 1.00 88.30 109 LEU A C 1
ATOM 859 O O . LEU A 1 109 ? 42.033 42.801 42.100 1.00 89.44 109 LEU A O 1
ATOM 864 N N . SER A 1 110 ? 40.103 41.783 41.554 1.00 90.16 110 SER A N 1
ATOM 865 C CA . SER A 1 110 ? 40.751 40.831 40.663 1.00 92.18 110 SER A CA 1
ATOM 866 C C . SER A 1 110 ? 41.574 41.596 39.629 1.00 92.93 110 SER A C 1
ATOM 867 O O . SER A 1 110 ? 41.083 42.542 39.007 1.00 93.27 110 SER A O 1
ATOM 870 N N . ILE A 1 111 ? 42.828 4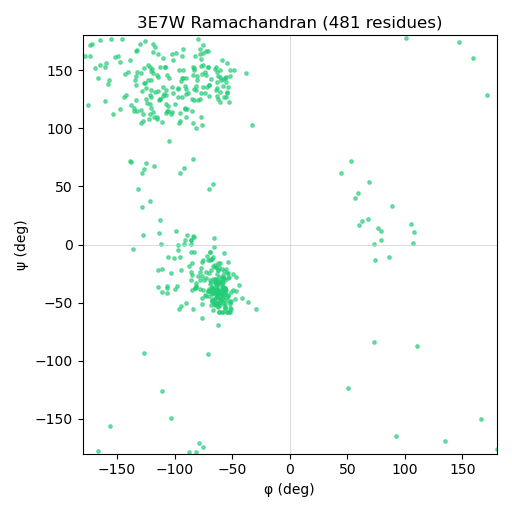1.186 39.459 1.00 93.92 111 ILE A N 1
ATOM 871 C CA . ILE A 1 111 ? 43.740 41.827 38.515 1.00 94.71 111 ILE A CA 1
ATOM 872 C C . ILE A 1 111 ? 43.281 41.701 37.063 1.00 94.71 111 ILE A C 1
ATOM 873 O O . ILE A 1 111 ? 42.992 40.603 36.583 1.00 94.57 111 ILE A O 1
ATOM 878 N N . ASP A 1 112 ? 43.221 42.840 36.376 1.00 94.58 112 ASP A N 1
ATOM 879 C CA . ASP A 1 112 ? 42.809 42.905 34.975 1.00 93.77 112 ASP A CA 1
ATOM 880 C C . ASP A 1 112 ? 41.360 42.442 34.791 1.00 92.93 112 ASP A C 1
ATOM 881 O O . ASP A 1 112 ? 40.950 42.076 33.684 1.00 93.52 112 ASP A O 1
ATOM 886 N N . ALA A 1 113 ? 40.590 42.465 35.878 1.00 90.55 113 ALA A N 1
ATOM 887 C CA . ALA A 1 113 ? 39.189 42.056 35.845 1.00 87.62 113 ALA A CA 1
ATOM 888 C C . ALA A 1 113 ? 38.427 42.838 34.774 1.00 86.33 113 ALA A C 1
ATOM 889 O O . ALA A 1 113 ? 38.834 43.936 34.384 1.00 85.89 113 ALA A O 1
ATOM 891 N N . VAL A 1 114 ? 37.321 42.270 34.300 1.00 84.02 114 VAL A N 1
ATOM 892 C CA . VAL A 1 114 ? 36.512 42.917 33.270 1.00 81.06 114 VAL A CA 1
ATOM 893 C C . VAL A 1 114 ? 35.654 44.034 33.859 1.00 78.93 114 VAL A C 1
ATOM 894 O O . VAL A 1 114 ? 34.692 43.772 34.586 1.00 79.05 114 VAL A O 1
ATOM 898 N N . GLY A 1 115 ? 36.005 45.278 33.537 1.00 75.73 115 GLY A N 1
ATOM 899 C CA . GLY A 1 115 ? 35.260 46.415 34.042 1.00 70.88 115 GLY A CA 1
ATOM 900 C C . GLY A 1 115 ? 33.781 46.341 33.713 1.00 68.39 115 GLY A C 1
ATOM 901 O O . GLY A 1 115 ? 33.392 45.864 32.644 1.00 67.72 115 GLY A O 1
ATOM 902 N N . GLN A 1 116 ? 32.949 46.809 34.639 1.00 65.09 116 GLN A N 1
ATOM 903 C CA . GLN A 1 116 ? 31.505 46.805 34.438 1.00 61.55 116 GLN A CA 1
ATOM 904 C C . GLN A 1 116 ? 30.970 48.236 34.470 1.00 58.75 116 GLN A C 1
ATOM 905 O O . GLN A 1 116 ? 31.668 49.160 34.896 1.00 58.73 116 GLN A O 1
ATOM 911 N N . GLN A 1 117 ? 29.734 48.413 34.011 1.00 55.29 117 GLN A N 1
ATOM 912 C CA . GLN A 1 117 ? 29.094 49.726 33.988 1.00 51.54 117 GLN A CA 1
ATOM 913 C C . GLN A 1 117 ? 28.331 49.887 35.301 1.00 47.55 117 GLN A C 1
ATOM 914 O O . GLN A 1 117 ? 27.103 49.961 35.309 1.00 46.64 117 GLN A O 1
ATOM 920 N N . ILE A 1 118 ? 29.065 49.945 36.409 1.00 43.06 118 ILE A N 1
ATOM 921 C CA . ILE A 1 118 ? 28.453 50.055 37.728 1.00 38.06 118 ILE A CA 1
ATOM 922 C C . ILE A 1 118 ? 29.494 50.377 38.785 1.00 36.62 118 ILE A C 1
ATOM 923 O O . ILE A 1 118 ? 30.661 50.018 38.643 1.00 37.20 118 ILE A O 1
ATOM 928 N N . GLN A 1 119 ? 29.072 51.055 39.846 1.00 35.25 119 GLN A N 1
ATOM 929 C CA . GLN A 1 119 ? 29.976 51.365 40.943 1.00 34.18 119 GLN A CA 1
ATOM 930 C C . GLN A 1 119 ? 30.470 50.025 41.495 1.00 34.91 119 GLN A C 1
ATOM 931 O O . GLN A 1 119 ? 29.673 49.181 41.903 1.00 34.48 119 GLN A O 1
ATOM 937 N N . THR A 1 120 ? 31.782 49.827 41.502 1.00 34.02 120 THR A N 1
ATOM 938 C CA . THR A 1 120 ? 32.343 48.580 41.977 1.00 34.06 120 THR A CA 1
ATOM 939 C C . THR A 1 120 ? 33.207 48.808 43.210 1.00 32.72 120 THR A C 1
ATOM 940 O O . THR A 1 120 ? 33.922 49.798 43.291 1.00 33.70 120 THR A O 1
ATOM 944 N N A VAL A 1 121 ? 33.121 47.894 44.169 0.50 31.39 121 VAL A N 1
ATOM 945 N N B VAL A 1 121 ? 33.125 47.888 44.166 0.50 31.47 121 VAL A N 1
ATOM 946 C CA A VAL A 1 121 ? 33.898 47.984 45.403 0.50 31.09 121 VAL A CA 1
ATOM 947 C CA B VAL A 1 121 ? 33.897 47.987 45.400 0.50 31.24 121 VAL A CA 1
ATOM 948 C C A VAL A 1 121 ? 34.165 46.604 45.993 0.50 30.63 121 VAL A C 1
ATOM 949 C C B VAL A 1 121 ? 34.165 46.605 45.991 0.50 30.72 121 VAL A C 1
ATOM 950 O O A VAL A 1 121 ? 33.360 45.690 45.850 0.50 31.29 121 VAL A O 1
ATOM 951 O O B VAL A 1 121 ? 33.359 45.692 45.850 0.50 31.38 121 VAL A O 1
ATOM 958 N N . SER A 1 122 ? 35.303 46.458 46.655 1.00 31.00 122 SER A N 1
ATOM 959 C CA . SER A 1 122 ? 35.667 45.190 47.271 1.00 31.58 122 SER A CA 1
ATOM 960 C C . SER A 1 122 ? 35.023 45.180 48.640 1.00 31.14 122 SER A C 1
ATOM 961 O O . SER A 1 122 ? 34.752 46.235 49.197 1.00 31.52 122 SER A O 1
ATOM 964 N N . ALA A 1 123 ? 34.789 43.996 49.188 1.00 32.64 123 ALA A N 1
ATOM 965 C CA . ALA A 1 123 ? 34.199 43.901 50.518 1.00 33.96 123 ALA A CA 1
ATOM 966 C C . ALA A 1 123 ? 35.167 44.504 51.522 1.00 34.41 123 ALA A C 1
ATOM 967 O O . ALA A 1 123 ? 34.761 45.146 52.479 1.00 33.74 123 ALA A O 1
ATOM 969 N N . GLU A 1 124 ? 36.456 44.312 51.276 1.00 37.41 124 GLU A N 1
ATOM 970 C CA . GLU A 1 124 ? 37.487 44.834 52.161 1.00 39.87 124 GLU A CA 1
ATOM 971 C C . GLU A 1 124 ? 37.425 46.355 52.340 1.00 40.53 124 GLU A C 1
ATOM 972 O O . GLU A 1 124 ? 37.291 46.845 53.461 1.00 39.59 124 GLU A O 1
ATOM 978 N N . GLU A 1 125 ? 37.520 47.111 51.251 1.00 42.79 125 GLU A N 1
ATOM 979 C CA . GLU A 1 125 ? 37.492 48.564 51.383 1.00 45.20 125 GLU A CA 1
ATOM 980 C C . GLU A 1 125 ? 36.151 49.102 51.855 1.00 45.04 125 GLU A C 1
ATOM 981 O O . GLU A 1 125 ? 36.036 50.273 52.208 1.00 45.58 125 GLU A O 1
ATOM 987 N N . LEU A 1 126 ? 35.134 48.250 51.869 1.00 45.98 126 LEU A N 1
ATOM 988 C CA . LEU A 1 126 ? 33.824 48.673 52.347 1.00 46.58 126 LEU A CA 1
ATOM 989 C C . LEU A 1 126 ? 33.909 48.709 53.860 1.00 47.00 126 LEU A C 1
ATOM 990 O O . LEU A 1 126 ? 33.476 49.665 54.508 1.00 46.28 126 LEU A O 1
ATOM 995 N N . LEU A 1 127 ? 34.491 47.646 54.403 1.00 47.29 127 LEU A N 1
ATOM 996 C CA . LEU A 1 127 ? 34.655 47.478 55.831 1.00 48.99 127 LEU A CA 1
ATOM 997 C C . LEU A 1 127 ? 35.634 48.443 56.497 1.00 51.32 127 LEU A C 1
ATOM 998 O O . LEU A 1 127 ? 35.555 48.657 57.701 1.00 51.78 127 LEU A O 1
ATOM 1003 N N . GLU A 1 128 ? 36.557 49.025 55.739 1.00 54.30 128 GLU A N 1
ATOM 1004 C CA . GLU A 1 128 ? 37.505 49.964 56.337 1.00 58.02 128 GLU A CA 1
ATOM 1005 C C . GLU A 1 128 ? 36.806 51.229 56.839 1.00 59.31 128 GLU A C 1
ATOM 1006 O O . GLU A 1 128 ? 37.459 52.176 57.286 1.00 58.51 128 GLU A O 1
ATOM 1012 N N . ASN A 1 129 ? 35.476 51.238 56.763 1.00 61.34 129 ASN A N 1
ATOM 1013 C CA . ASN A 1 129 ? 34.686 52.382 57.220 1.00 61.39 129 ASN A CA 1
ATOM 1014 C C . ASN A 1 129 ? 34.713 52.410 58.736 1.00 61.33 129 ASN A C 1
ATOM 1015 O O . ASN A 1 129 ? 35.115 51.437 59.374 1.00 60.49 129 ASN A O 1
ATOM 1020 N N . GLU A 1 130 ? 34.293 53.529 59.314 1.00 61.95 130 GLU A N 1
ATOM 1021 C CA . GLU A 1 130 ? 34.269 53.635 60.762 1.00 60.74 130 GLU A CA 1
ATOM 1022 C C . GLU A 1 130 ? 33.362 52.523 61.271 1.00 59.04 130 GLU A C 1
ATOM 1023 O O . GLU A 1 130 ? 32.523 52.004 60.534 1.00 59.01 130 GLU A O 1
ATOM 1029 N N . GLY A 1 131 ? 33.533 52.162 62.535 1.00 56.68 131 GLY A N 1
ATOM 1030 C CA . GLY A 1 131 ? 32.721 51.113 63.105 1.00 53.63 131 GLY A CA 1
ATOM 1031 C C . GLY A 1 131 ? 31.272 51.526 63.205 1.00 50.88 131 GLY A C 1
ATOM 1032 O O . GLY A 1 131 ? 30.682 51.430 64.274 1.00 52.88 131 GLY A O 1
ATOM 1033 N N . GLY A 1 132 ? 30.697 51.990 62.102 1.00 47.64 132 GLY A N 1
ATOM 1034 C CA . GLY A 1 132 ? 29.303 52.388 62.124 1.00 44.90 132 GLY A CA 1
ATOM 1035 C C . GLY A 1 132 ? 28.401 51.173 62.053 1.00 43.52 132 GLY A C 1
ATOM 1036 O O . GLY A 1 132 ? 28.862 50.034 62.154 1.00 43.44 132 GLY A O 1
ATOM 1037 N N . SER A 1 133 ? 27.107 51.407 61.883 1.00 42.21 133 SER A N 1
ATOM 1038 C CA . SER A 1 133 ? 26.151 50.313 61.784 1.00 41.03 133 SER A CA 1
ATOM 1039 C C . SER A 1 133 ? 24.773 50.857 61.431 1.00 39.21 133 SER A C 1
ATOM 1040 O O . SER A 1 133 ? 24.564 52.062 61.415 1.00 39.84 133 SER A O 1
ATOM 1043 N N . VAL A 1 134 ? 23.835 49.970 61.141 1.00 38.82 134 VAL A N 1
ATOM 1044 C CA . VAL A 1 134 ? 22.492 50.396 60.774 1.00 39.52 134 VAL A CA 1
ATOM 1045 C C . VAL A 1 134 ? 21.469 50.054 61.850 1.00 38.85 134 VAL A C 1
ATOM 1046 O O . VAL A 1 134 ? 21.714 49.205 62.697 1.00 40.66 134 VAL A O 1
ATOM 1050 N N . SER A 1 135 ? 20.324 50.729 61.826 1.00 39.46 135 SER A N 1
ATOM 1051 C CA . SER A 1 135 ? 19.279 50.461 62.810 1.00 39.09 135 SER A CA 1
ATOM 1052 C C . SER A 1 135 ? 18.307 49.427 62.264 1.00 38.18 135 SER A C 1
ATOM 1053 O O . SER A 1 135 ? 18.081 49.340 61.056 1.00 38.53 135 SER A O 1
ATOM 1056 N N . GLN A 1 136 ? 17.732 48.654 63.172 1.00 39.36 136 GLN A N 1
ATOM 1057 C CA . GLN A 1 136 ? 16.799 47.586 62.839 1.00 38.77 136 GLN A CA 1
ATOM 1058 C C . GLN A 1 136 ? 15.731 47.903 61.799 1.00 38.51 136 GLN A C 1
ATOM 1059 O O . GLN A 1 136 ? 15.362 47.023 61.015 1.00 37.81 136 GLN A O 1
ATOM 1065 N N . ASP A 1 137 ? 15.237 49.141 61.783 1.00 36.59 137 ASP A N 1
ATOM 1066 C CA . ASP A 1 137 ? 14.195 49.511 60.829 1.00 36.46 137 ASP A CA 1
ATOM 1067 C C . ASP A 1 137 ? 14.656 49.578 59.374 1.00 34.53 137 ASP A C 1
ATOM 1068 O O . ASP A 1 137 ? 13.846 49.754 58.473 1.00 32.53 137 ASP A O 1
ATOM 1073 N N . GLN A 1 138 ? 15.955 49.430 59.148 1.00 34.74 138 GLN A N 1
ATOM 1074 C CA . GLN A 1 138 ? 16.502 49.495 57.793 1.00 34.75 138 GLN A CA 1
ATOM 1075 C C . GLN A 1 138 ? 16.451 48.147 57.081 1.00 33.40 138 GLN A C 1
ATOM 1076 O O . GLN A 1 138 ? 16.312 48.090 55.870 1.00 32.30 138 GLN A O 1
ATOM 1082 N N . TRP A 1 139 ? 16.558 47.068 57.849 1.00 33.37 139 TRP A N 1
ATOM 1083 C CA . TRP A 1 139 ? 16.547 45.720 57.301 1.00 31.84 139 TRP A CA 1
ATOM 1084 C C . TRP A 1 139 ? 15.368 45.445 56.382 1.00 34.29 139 TRP A C 1
ATOM 1085 O O . TRP A 1 139 ? 14.257 45.936 56.615 1.00 36.14 139 TRP A O 1
ATOM 1096 N N . VAL A 1 140 ? 15.613 44.636 55.352 1.00 32.38 140 VAL A N 1
ATOM 1097 C CA . VAL A 1 140 ? 14.576 44.235 54.418 1.00 31.27 140 VAL A CA 1
ATOM 1098 C C . VAL A 1 140 ? 13.536 43.491 55.247 1.00 32.57 140 VAL A C 1
ATOM 1099 O O . VAL A 1 140 ? 13.887 42.773 56.180 1.00 31.61 140 VAL A O 1
ATOM 1103 N N . LYS A 1 141 ? 12.260 43.644 54.910 1.00 34.76 141 LYS A N 1
ATOM 1104 C CA . LYS A 1 141 ? 11.221 42.983 55.690 1.00 35.37 141 LYS A CA 1
ATOM 1105 C C . LYS A 1 141 ? 9.956 42.658 54.914 1.00 36.15 141 LYS A C 1
ATOM 1106 O O . LYS A 1 141 ? 9.694 43.214 53.848 1.00 35.58 141 LYS A O 1
ATOM 1112 N N . GLU A 1 142 ? 9.175 41.741 55.471 1.00 37.34 142 GLU A N 1
ATOM 1113 C CA . GLU A 1 142 ? 7.915 41.338 54.875 1.00 37.43 142 GLU A CA 1
ATOM 1114 C C . GLU A 1 142 ? 8.049 40.966 53.402 1.00 37.28 142 GLU A C 1
ATOM 1115 O O . GLU A 1 142 ? 8.845 40.095 53.055 1.00 38.15 142 GLU A O 1
ATOM 1121 N N . HIS A 1 143 ? 7.275 41.628 52.545 1.00 36.67 143 HIS A N 1
ATOM 1122 C CA . HIS A 1 143 ? 7.291 41.342 51.113 1.00 35.66 143 HIS A CA 1
ATOM 1123 C C . HIS A 1 143 ? 8.309 42.129 50.298 1.00 33.86 143 HIS A C 1
ATOM 1124 O O . HIS A 1 143 ? 8.287 42.087 49.067 1.00 34.19 143 HIS A O 1
ATOM 1131 N N . GLU A 1 144 ? 9.192 42.856 50.974 1.00 31.96 144 GLU A N 1
ATOM 1132 C CA . GLU A 1 144 ? 10.235 43.604 50.277 1.00 30.68 144 GLU A CA 1
ATOM 1133 C C . GLU A 1 144 ? 11.214 42.543 49.804 1.00 29.27 144 GLU A C 1
ATOM 1134 O O . GLU A 1 144 ? 11.393 41.528 50.475 1.00 30.51 144 GLU A O 1
ATOM 1140 N N . THR A 1 145 ? 11.836 42.750 48.652 1.00 27.67 145 THR A N 1
ATOM 1141 C CA . THR A 1 145 ? 12.762 41.744 48.146 1.00 27.60 145 THR A CA 1
ATOM 1142 C C . THR A 1 145 ? 13.990 41.542 49.028 1.00 27.26 145 THR A C 1
ATOM 1143 O O . THR A 1 145 ? 14.636 42.501 49.456 1.00 26.97 145 THR A O 1
ATOM 1147 N N . PHE A 1 146 ? 14.304 40.277 49.292 1.00 26.17 146 PHE A N 1
ATOM 1148 C CA . PHE A 1 146 ? 15.464 39.922 50.097 1.00 26.21 146 PHE A CA 1
ATOM 1149 C C . PHE A 1 146 ? 16.630 39.608 49.143 1.00 26.60 146 PHE A C 1
ATOM 1150 O O . PHE A 1 146 ? 17.709 40.191 49.260 1.00 28.34 146 PHE A O 1
ATOM 1158 N N . TYR A 1 147 ? 16.416 38.679 48.212 1.00 24.20 147 TYR A N 1
ATOM 1159 C CA . TYR A 1 147 ? 17.444 38.355 47.233 1.00 25.69 147 TYR A CA 1
ATOM 1160 C C . TYR A 1 147 ? 16.834 38.163 45.848 1.00 27.53 147 TYR A C 1
ATOM 1161 O O . TYR A 1 147 ? 15.635 37.908 45.706 1.00 27.83 147 TYR A O 1
ATOM 1170 N N . ILE A 1 148 ? 17.664 38.297 44.824 1.00 27.63 148 ILE A N 1
ATOM 1171 C CA . ILE A 1 148 ? 17.201 38.124 43.458 1.00 27.99 148 ILE A CA 1
ATOM 1172 C C . ILE A 1 148 ? 18.180 37.220 42.756 1.00 28.01 148 ILE A C 1
ATOM 1173 O O . ILE A 1 148 ? 19.341 37.570 42.590 1.00 31.86 148 ILE A O 1
ATOM 1178 N N . ILE A 1 149 ? 17.721 36.044 42.365 1.00 25.92 149 ILE A N 1
ATOM 1179 C CA . ILE A 1 149 ? 18.584 35.113 41.666 1.00 26.42 149 ILE A CA 1
ATOM 1180 C C . ILE A 1 149 ? 18.160 35.026 40.207 1.00 26.10 149 ILE A C 1
ATOM 1181 O O . ILE A 1 149 ? 16.982 34.844 39.898 1.00 26.79 149 ILE A O 1
ATOM 1186 N N . TYR A 1 150 ? 19.120 35.183 39.308 1.00 26.53 150 TYR A N 1
ATOM 1187 C CA . TYR A 1 150 ? 18.822 35.110 37.885 1.00 27.91 150 TYR A CA 1
ATOM 1188 C C . TYR A 1 150 ? 18.974 33.705 37.338 1.00 29.28 150 TYR A C 1
ATOM 1189 O O . TYR A 1 150 ? 19.924 32.998 37.673 1.00 28.59 150 TYR A O 1
ATOM 1198 N N . THR A 1 151 ? 18.010 33.302 36.517 1.00 29.92 151 THR A N 1
ATOM 1199 C CA . THR A 1 151 ? 18.031 31.996 35.882 1.00 30.73 151 THR A CA 1
ATOM 1200 C C . THR A 1 151 ? 17.891 32.234 34.390 1.00 30.28 151 THR A C 1
ATOM 1201 O O . THR A 1 151 ? 17.702 33.374 33.960 1.00 29.79 151 THR A O 1
ATOM 1205 N N . SER A 1 152 ? 17.988 31.160 33.613 1.00 31.78 152 SER A N 1
ATOM 1206 C CA . SER A 1 152 ? 17.881 31.216 32.154 1.00 32.18 152 SER A CA 1
ATOM 1207 C C . SER A 1 152 ? 16.572 31.815 31.670 1.00 32.73 152 SER A C 1
ATOM 1208 O O . SER A 1 152 ? 15.517 31.580 32.257 1.00 33.40 152 SER A O 1
ATOM 1211 N N . GLY A 1 153 ? 16.659 32.580 30.587 1.00 34.21 153 GLY A N 1
ATOM 1212 C CA . GLY A 1 153 ? 15.492 33.204 29.989 1.00 35.76 153 GLY A CA 1
ATOM 1213 C C . GLY A 1 153 ? 15.440 32.780 28.532 1.00 38.35 153 GLY A C 1
ATOM 1214 O O . GLY A 1 153 ? 16.413 32.966 27.796 1.00 40.36 153 GLY A O 1
ATOM 1215 N N . SER A 1 154 ? 14.315 32.212 28.105 1.00 37.49 154 SER A N 1
ATOM 1216 C CA . SER A 1 154 ? 14.183 31.739 26.729 1.00 37.34 154 SER A CA 1
ATOM 1217 C C . SER A 1 154 ? 14.389 32.815 25.661 1.00 35.61 154 SER A C 1
ATOM 1218 O O . SER A 1 154 ? 14.699 32.491 24.521 1.00 35.33 154 SER A O 1
ATOM 1221 N N . THR A 1 155 ? 14.236 34.086 26.023 1.00 36.38 155 THR A N 1
ATOM 1222 C CA . THR A 1 155 ? 14.422 35.169 25.054 1.00 37.34 155 THR A CA 1
ATOM 1223 C C . THR A 1 155 ? 15.889 35.544 24.883 1.00 38.80 155 THR A C 1
ATOM 1224 O O . THR A 1 155 ? 16.215 36.518 24.206 1.00 39.73 155 THR A O 1
ATOM 1228 N N . GLY A 1 156 ? 16.770 34.772 25.510 1.00 39.99 156 GLY A N 1
ATOM 1229 C CA . GLY A 1 156 ? 18.197 35.016 25.381 1.00 40.61 156 GLY A CA 1
ATOM 1230 C C . GLY A 1 156 ? 18.830 35.923 26.411 1.00 40.70 156 GLY A C 1
ATOM 1231 O O . GLY A 1 156 ? 19.970 36.349 26.243 1.00 41.32 156 GLY A O 1
ATOM 1232 N N A ASN A 1 157 ? 18.095 36.214 27.480 0.50 40.22 157 ASN A N 1
ATOM 1233 N N B ASN A 1 157 ? 18.098 36.212 27.484 0.50 39.54 157 ASN A N 1
ATOM 1234 C CA A ASN A 1 157 ? 18.595 37.084 28.534 0.50 39.87 157 ASN A CA 1
ATOM 1235 C CA B ASN A 1 157 ? 18.593 37.082 28.540 0.50 38.67 157 ASN A CA 1
ATOM 1236 C C A ASN A 1 157 ? 18.097 36.616 29.901 0.50 38.91 157 ASN A C 1
ATOM 1237 C C B ASN A 1 157 ? 18.095 36.613 29.905 0.50 38.23 157 ASN A C 1
ATOM 1238 O O A ASN A 1 157 ? 16.900 36.433 30.103 0.50 39.04 157 ASN A O 1
ATOM 1239 O O B ASN A 1 157 ? 16.898 36.430 30.110 0.50 38.38 157 ASN A O 1
ATOM 1248 N N . PRO A 1 158 ? 19.017 36.414 30.859 1.00 37.11 158 PRO A N 1
ATOM 1249 C CA . PRO A 1 158 ? 18.622 35.958 32.195 1.00 35.82 158 PRO A CA 1
ATOM 1250 C C . PRO A 1 158 ? 17.545 36.810 32.840 1.00 32.21 158 PRO A C 1
ATOM 1251 O O . PRO A 1 158 ? 17.557 38.027 32.742 1.00 35.68 158 PRO A O 1
ATOM 1255 N N . LYS A 1 159 ? 16.597 36.138 33.478 1.00 30.32 159 LYS A N 1
ATOM 1256 C CA . LYS A 1 159 ? 15.499 36.791 34.168 1.00 28.26 159 LYS A CA 1
ATOM 1257 C C . LYS A 1 159 ? 15.760 36.661 35.671 1.00 26.40 159 LYS A C 1
ATOM 1258 O O . LYS A 1 159 ? 16.320 35.665 36.118 1.00 25.25 159 LYS A O 1
ATOM 1264 N N . GLY A 1 160 ? 15.365 37.666 36.449 1.00 25.40 160 GLY A N 1
ATOM 1265 C CA . GLY A 1 160 ? 15.623 37.621 37.879 1.00 22.85 160 GLY A CA 1
ATOM 1266 C C . GLY A 1 160 ? 14.463 37.326 38.806 1.00 23.07 160 GLY A C 1
ATOM 1267 O O . GLY A 1 160 ? 13.527 38.109 38.899 1.00 23.89 160 GLY A O 1
ATOM 1268 N N . VAL A 1 161 ? 14.523 36.194 39.497 1.00 21.72 161 VAL A N 1
ATOM 1269 C CA . VAL A 1 161 ? 13.477 35.826 40.430 1.00 22.64 161 VAL A CA 1
ATOM 1270 C C . VAL A 1 161 ? 13.644 36.628 41.731 1.00 25.26 161 VAL A C 1
ATOM 1271 O O . VAL A 1 161 ? 14.710 36.624 42.347 1.00 25.18 161 VAL A O 1
ATOM 1275 N N . GLN A 1 162 ? 12.585 37.332 42.127 1.00 26.91 162 GLN A N 1
ATOM 1276 C CA . GLN A 1 162 ? 12.592 38.141 43.338 1.00 26.82 162 GLN A CA 1
ATOM 1277 C C . GLN A 1 162 ? 12.010 37.357 44.511 1.00 26.64 162 GLN A C 1
ATOM 1278 O O . GLN A 1 162 ? 10.827 37.033 44.535 1.00 27.22 162 GLN A O 1
ATOM 1284 N N . ILE A 1 163 ? 12.857 37.053 45.482 1.00 26.46 163 ILE A N 1
ATOM 1285 C CA . ILE A 1 163 ? 12.438 36.313 46.665 1.00 24.45 163 ILE A CA 1
ATOM 1286 C C . ILE A 1 163 ? 12.400 37.323 47.812 1.00 25.85 163 ILE A C 1
ATOM 1287 O O . ILE A 1 163 ? 13.420 37.908 48.178 1.00 26.37 163 ILE A O 1
ATOM 1292 N N . SER A 1 164 ? 11.206 37.555 48.336 1.00 25.97 164 SER A N 1
ATOM 1293 C CA . SER A 1 164 ? 11.015 38.489 49.427 1.00 28.90 164 SER A CA 1
ATOM 1294 C C . SER A 1 164 ? 11.356 37.779 50.723 1.00 29.64 164 SER A C 1
ATOM 1295 O O . SER A 1 164 ? 11.404 36.549 50.767 1.00 29.77 164 SER A O 1
ATOM 1298 N N . ALA A 1 165 ? 11.590 38.559 51.773 1.00 31.04 165 ALA A N 1
ATOM 1299 C CA . ALA A 1 165 ? 11.903 38.009 53.084 1.00 30.04 165 ALA A CA 1
ATOM 1300 C C . ALA A 1 165 ? 10.821 36.986 53.434 1.00 30.29 165 ALA A C 1
ATOM 1301 O O . ALA A 1 165 ? 11.115 35.834 53.721 1.00 30.48 165 ALA A O 1
ATOM 1303 N N . ALA A 1 166 ? 9.563 37.413 53.384 1.00 30.99 166 ALA A N 1
ATOM 1304 C CA . ALA A 1 166 ? 8.447 36.527 53.688 1.00 30.97 166 ALA A CA 1
ATOM 1305 C C . ALA A 1 166 ? 8.604 35.207 52.939 1.00 31.23 166 ALA A C 1
ATOM 1306 O O . ALA A 1 166 ? 8.433 34.144 53.526 1.00 33.54 166 ALA A O 1
ATOM 1308 N N . ASN A 1 167 ? 8.920 35.286 51.645 1.00 31.10 167 ASN A N 1
ATOM 1309 C CA . ASN A 1 167 ? 9.127 34.108 50.803 1.00 30.77 167 ASN A CA 1
ATOM 1310 C C . ASN A 1 167 ? 10.128 33.173 51.461 1.00 31.22 167 ASN A C 1
ATOM 1311 O O . ASN A 1 167 ? 9.851 32.001 51.715 1.00 32.04 167 ASN A O 1
ATOM 1316 N N . LEU A 1 168 ? 11.310 33.720 51.714 1.00 31.10 168 LEU A N 1
ATOM 1317 C CA . LEU A 1 168 ? 12.413 32.985 52.307 1.00 30.87 168 LEU A CA 1
ATOM 1318 C C . LEU A 1 168 ? 12.069 32.504 53.702 1.00 31.18 168 LEU A C 1
ATOM 1319 O O . LEU A 1 168 ? 12.344 31.356 54.072 1.00 30.99 168 LEU A O 1
ATOM 1324 N N . GLN A 1 169 ? 11.471 33.393 54.480 1.00 30.95 169 GLN A N 1
ATOM 1325 C CA . GLN A 1 169 ? 11.100 33.059 55.838 1.00 31.53 169 GLN A CA 1
ATOM 1326 C C . GLN A 1 169 ? 10.171 31.851 55.833 1.00 34.19 169 GLN A C 1
ATOM 1327 O O . GLN A 1 169 ? 10.254 30.982 56.713 1.00 36.51 169 GLN A O 1
ATOM 1333 N N . SER A 1 170 ? 9.289 31.793 54.839 1.00 33.10 170 SER A N 1
ATOM 1334 C CA . SER A 1 170 ? 8.352 30.685 54.723 1.00 34.23 170 SER A CA 1
ATOM 1335 C C . SER A 1 170 ? 9.121 29.404 54.425 1.00 34.68 170 SER A C 1
ATOM 1336 O O . SER A 1 170 ? 8.819 28.337 54.975 1.00 34.28 170 SER A O 1
ATOM 1339 N N . PHE A 1 171 ? 10.109 29.517 53.541 1.00 34.35 171 PHE A N 1
ATOM 1340 C CA . PHE A 1 171 ? 10.949 28.381 53.174 1.00 33.44 171 PHE A CA 1
ATOM 1341 C C . PHE A 1 171 ? 11.762 27.923 54.379 1.00 32.75 171 PHE A C 1
ATOM 1342 O O . PHE A 1 171 ? 11.769 26.747 54.736 1.00 30.09 171 PHE A O 1
ATOM 1350 N N . THR A 1 172 ? 12.447 28.880 54.994 1.00 33.14 172 THR A N 1
ATOM 1351 C CA . THR A 1 172 ? 13.297 28.607 56.132 1.00 33.21 172 THR A CA 1
ATOM 1352 C C . THR A 1 172 ? 12.582 27.976 57.316 1.00 31.76 172 THR A C 1
ATOM 1353 O O . THR A 1 172 ? 13.104 27.047 57.915 1.00 31.43 172 THR A O 1
ATOM 1357 N N . ASP A 1 173 ? 11.392 28.467 57.652 1.00 32.93 173 ASP A N 1
ATOM 1358 C CA . ASP A 1 173 ? 10.644 27.915 58.779 1.00 31.27 173 ASP A CA 1
ATOM 1359 C C . ASP A 1 173 ? 10.294 26.463 58.494 1.00 32.16 173 ASP A C 1
ATOM 1360 O O . ASP A 1 173 ? 10.319 25.614 59.392 1.00 30.51 173 ASP A O 1
ATOM 1365 N N . TRP A 1 174 ? 9.962 26.192 57.236 1.00 31.51 174 TRP A N 1
ATOM 1366 C CA . TRP A 1 174 ? 9.594 24.848 56.802 1.00 32.05 174 TRP A CA 1
ATOM 1367 C C . TRP A 1 174 ? 10.747 23.864 56.954 1.00 31.92 174 TRP A C 1
ATOM 1368 O O . TRP A 1 174 ? 10.575 22.794 57.538 1.00 33.71 174 TRP A O 1
ATOM 1379 N N . ILE A 1 175 ? 11.920 24.231 56.442 1.00 31.60 175 ILE A N 1
ATOM 1380 C CA . ILE A 1 175 ? 13.100 23.372 56.527 1.00 29.85 175 ILE A CA 1
ATOM 1381 C C . ILE A 1 175 ? 13.499 23.104 57.975 1.00 31.26 175 ILE A C 1
ATOM 1382 O O . ILE A 1 175 ? 13.568 21.950 58.409 1.00 32.19 175 ILE A O 1
ATOM 1387 N N . CYS A 1 176 ? 13.766 24.178 58.713 1.00 30.72 176 CYS A N 1
ATOM 1388 C CA . CYS A 1 176 ? 14.174 24.081 60.110 1.00 32.16 176 CYS A CA 1
ATOM 1389 C C . CYS A 1 176 ? 13.252 23.274 61.017 1.00 33.11 176 CYS A C 1
ATOM 1390 O O . CYS A 1 176 ? 13.709 22.689 61.997 1.00 35.26 176 CYS A O 1
ATOM 1393 N N . ALA A 1 177 ? 11.961 23.237 60.704 1.00 33.82 177 ALA A N 1
ATOM 1394 C CA . ALA A 1 177 ? 11.017 22.514 61.550 1.00 35.87 177 ALA A CA 1
ATOM 1395 C C . ALA A 1 177 ? 10.726 21.078 61.117 1.00 38.08 177 ALA A C 1
ATOM 1396 O O . ALA A 1 177 ? 10.858 20.146 61.919 1.00 39.44 177 ALA A O 1
ATOM 1398 N N . ASP A 1 178 ? 10.347 20.900 59.851 1.00 37.27 178 ASP A N 1
ATOM 1399 C CA . ASP A 1 178 ? 9.997 19.577 59.333 1.00 38.30 178 ASP A CA 1
ATOM 1400 C C . ASP A 1 178 ? 11.130 18.674 58.858 1.00 38.10 178 ASP A C 1
ATOM 1401 O O . ASP A 1 178 ? 10.873 17.620 58.280 1.00 40.41 178 ASP A O 1
ATOM 1406 N N . PHE A 1 179 ? 12.374 19.073 59.085 1.00 37.41 179 PHE A N 1
ATOM 1407 C CA . PHE A 1 179 ? 13.501 18.243 58.676 1.00 35.67 179 PHE A CA 1
ATOM 1408 C C . PHE A 1 179 ? 14.475 18.172 59.836 1.00 35.98 179 PHE A C 1
ATOM 1409 O O . PHE A 1 179 ? 14.638 19.139 60.569 1.00 34.54 179 PHE A O 1
ATOM 1417 N N . PRO A 1 180 ? 15.136 17.017 60.019 1.00 36.86 180 PRO A N 1
ATOM 1418 C CA . PRO A 1 180 ? 16.102 16.816 61.100 1.00 36.53 180 PRO A CA 1
ATOM 1419 C C . PRO A 1 180 ? 17.392 17.610 60.897 1.00 36.59 180 PRO A C 1
ATOM 1420 O O . PRO A 1 180 ? 18.493 17.076 61.036 1.00 39.14 180 PRO A O 1
ATOM 1424 N N . VAL A 1 181 ? 17.264 18.887 60.569 1.00 35.89 181 VAL A N 1
ATOM 1425 C CA . VAL A 1 181 ? 18.446 19.697 60.359 1.00 36.17 181 VAL A CA 1
ATOM 1426 C C . VAL A 1 181 ? 18.675 20.652 61.515 1.00 37.21 181 VAL A C 1
ATOM 1427 O O . VAL A 1 181 ? 19.732 21.270 61.616 1.00 37.88 181 VAL A O 1
ATOM 1431 N N . SER A 1 182 ? 17.686 20.763 62.395 1.00 37.28 182 SER A N 1
ATOM 1432 C CA . SER A 1 182 ? 17.804 21.642 63.552 1.00 38.86 182 SER A CA 1
ATOM 1433 C C . SER A 1 182 ? 18.790 21.069 64.560 1.00 39.16 182 SER A C 1
ATOM 1434 O O . SER A 1 182 ? 19.177 19.894 64.474 1.00 38.45 182 SER A O 1
ATOM 1437 N N . GLY A 1 183 ? 19.197 21.901 65.514 1.00 38.00 183 GLY A N 1
ATOM 1438 C CA . GLY A 1 183 ? 20.124 21.441 66.529 1.00 37.40 183 GLY A CA 1
ATOM 1439 C C . GLY A 1 183 ? 21.538 21.980 66.417 1.00 37.48 183 GLY A C 1
ATOM 1440 O O . GLY A 1 183 ? 22.433 21.497 67.110 1.00 40.29 183 GLY A O 1
ATOM 1441 N N . GLY A 1 184 ? 21.752 22.968 65.555 1.00 34.93 184 GLY A N 1
ATOM 1442 C CA . GLY A 1 184 ? 23.078 23.537 65.424 1.00 35.47 184 GLY A CA 1
ATOM 1443 C C . GLY A 1 184 ? 24.053 22.569 64.791 1.00 36.20 184 GLY A C 1
ATOM 1444 O O . GLY A 1 184 ? 25.120 22.303 65.336 1.00 34.70 184 GLY A O 1
ATOM 1445 N N . LYS A 1 185 ? 23.683 22.045 63.628 1.00 36.24 185 LYS A N 1
ATOM 1446 C CA . LYS A 1 185 ? 24.517 21.095 62.906 1.00 35.89 185 LYS A CA 1
ATOM 1447 C C . LYS A 1 185 ? 25.438 21.770 61.883 1.00 35.86 185 LYS A C 1
ATOM 1448 O O . LYS A 1 185 ? 25.287 22.954 61.574 1.00 36.11 185 LYS A O 1
ATOM 1454 N N . ILE A 1 186 ? 26.392 21.002 61.364 1.00 34.75 186 ILE A N 1
ATOM 1455 C CA . ILE A 1 186 ? 27.327 21.504 60.364 1.00 35.47 186 ILE A CA 1
ATOM 1456 C C . ILE A 1 186 ? 26.722 21.235 58.989 1.00 33.74 186 ILE A C 1
ATOM 1457 O O . ILE A 1 186 ? 26.503 20.082 58.616 1.00 33.10 186 ILE A O 1
ATOM 1462 N N . PHE A 1 187 ? 26.436 22.297 58.240 1.00 32.71 187 PHE A N 1
ATOM 1463 C CA . PHE A 1 187 ? 25.834 22.126 56.913 1.00 31.95 187 PHE A CA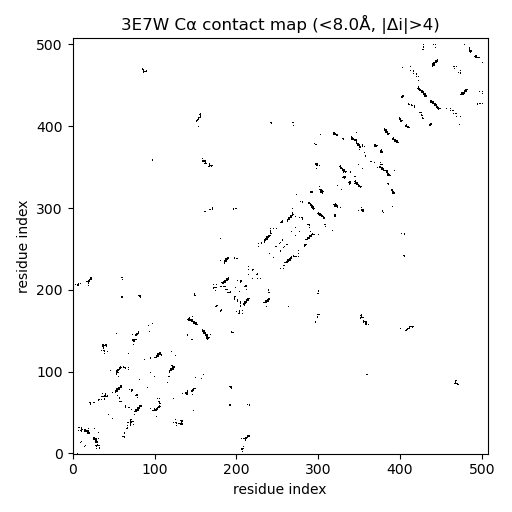 1
ATOM 1464 C C . PHE A 1 187 ? 26.843 22.301 55.792 1.00 30.79 187 PHE A C 1
ATOM 1465 O O . PHE A 1 187 ? 27.637 23.237 55.799 1.00 30.96 187 PHE A O 1
ATOM 1473 N N . LEU A 1 188 ? 26.802 21.409 54.816 1.00 30.88 188 LEU A N 1
ATOM 1474 C CA . LEU A 1 188 ? 27.686 21.547 53.677 1.00 28.78 188 LEU A CA 1
ATOM 1475 C C . LEU A 1 188 ? 27.050 22.498 52.678 1.00 28.24 188 LEU A C 1
ATOM 1476 O O . LEU A 1 188 ? 25.826 22.562 52.556 1.00 28.73 188 LEU A O 1
ATOM 1481 N N . ASN A 1 189 ? 27.878 23.274 51.997 1.00 29.19 189 ASN A N 1
ATOM 1482 C CA . ASN A 1 189 ? 27.382 24.122 50.923 1.00 29.14 189 ASN A CA 1
ATOM 1483 C C . ASN A 1 189 ? 28.307 23.785 49.757 1.00 29.54 189 ASN A C 1
ATOM 1484 O O . ASN A 1 189 ? 29.514 24.017 49.835 1.00 29.93 189 ASN A O 1
ATOM 1489 N N . GLN A 1 190 ? 27.744 23.214 48.699 1.00 28.43 190 GLN A N 1
ATOM 1490 C CA . GLN A 1 190 ? 28.517 22.844 47.521 1.00 28.72 190 GLN A CA 1
ATOM 1491 C C . GLN A 1 190 ? 28.116 23.748 46.375 1.00 28.06 190 GLN A C 1
ATOM 1492 O O . GLN A 1 190 ? 28.951 24.211 45.611 1.00 29.62 190 GLN A O 1
ATOM 1498 N N . ALA A 1 191 ? 26.823 24.015 46.267 1.00 27.41 191 ALA A N 1
ATOM 1499 C CA . ALA A 1 191 ? 26.319 24.861 45.199 1.00 26.68 191 ALA A CA 1
ATOM 1500 C C . ALA A 1 191 ? 26.723 26.314 45.378 1.00 25.58 191 ALA A C 1
ATOM 1501 O O . ALA A 1 191 ? 26.710 26.841 46.487 1.00 29.99 191 ALA A O 1
ATOM 1503 N N . PRO A 1 192 ? 27.133 26.969 44.290 1.00 24.52 192 PRO A N 1
ATOM 1504 C CA . PRO A 1 192 ? 27.525 28.381 44.353 1.00 20.00 192 PRO A CA 1
ATOM 1505 C C . PRO A 1 192 ? 26.259 29.154 44.755 1.00 21.56 192 PRO A C 1
ATOM 1506 O O . PRO A 1 192 ? 25.146 28.716 44.461 1.00 17.53 192 PRO A O 1
ATOM 1510 N N . PHE A 1 193 ? 26.424 30.305 45.405 1.00 22.78 193 PHE A N 1
ATOM 1511 C CA . PHE A 1 193 ? 25.281 31.078 45.866 1.00 23.86 193 PHE A CA 1
ATOM 1512 C C . PHE A 1 193 ? 24.455 31.707 44.767 1.00 24.87 193 PHE A C 1
ATOM 1513 O O . PHE A 1 193 ? 23.385 32.259 45.008 1.00 25.47 193 PHE A O 1
ATOM 1521 N N . SER A 1 194 ? 24.949 31.591 43.548 1.00 26.63 194 SER A N 1
ATOM 1522 C CA . SER A 1 194 ? 24.258 32.112 42.385 1.00 26.56 194 SER A CA 1
ATOM 1523 C C . SER A 1 194 ? 23.072 31.201 42.012 1.00 26.62 194 SER A C 1
ATOM 1524 O O . SER A 1 194 ? 22.231 31.573 41.182 1.00 25.46 194 SER A O 1
ATOM 1527 N N . PHE A 1 195 ? 23.048 30.000 42.601 1.00 25.38 195 PHE A N 1
ATOM 1528 C CA . PHE A 1 195 ? 21.984 29.001 42.415 1.00 24.12 195 PHE A CA 1
ATOM 1529 C C . PHE A 1 195 ? 21.246 28.945 43.756 1.00 25.94 195 PHE A C 1
ATOM 1530 O O . PHE A 1 195 ? 21.889 28.877 44.808 1.00 23.55 195 PHE A O 1
ATOM 1538 N N . ASP A 1 196 ? 19.915 28.939 43.722 1.00 25.14 196 ASP A N 1
ATOM 1539 C CA . ASP A 1 196 ? 19.133 28.938 44.950 1.00 25.73 196 ASP A CA 1
ATOM 1540 C C . ASP A 1 196 ? 19.200 27.662 45.774 1.00 27.73 196 ASP A C 1
ATOM 1541 O O . ASP A 1 196 ? 18.799 27.654 46.947 1.00 27.17 196 ASP A O 1
ATOM 1546 N N . LEU A 1 197 ? 19.716 26.588 45.185 1.00 26.69 197 LEU A N 1
ATOM 1547 C CA . LEU A 1 197 ? 19.826 25.346 45.932 1.00 25.42 197 LEU A CA 1
ATOM 1548 C C . LEU A 1 197 ? 20.676 25.631 47.160 1.00 26.16 197 LEU A C 1
ATOM 1549 O O . LEU A 1 197 ? 20.460 25.059 48.227 1.00 25.79 197 LEU A O 1
ATOM 1554 N N . SER A 1 198 ? 21.634 26.543 47.008 1.00 26.65 198 SER A N 1
ATOM 1555 C CA . SER A 1 198 ? 22.524 26.899 48.106 1.00 27.28 198 SER A CA 1
ATOM 1556 C C . SER A 1 198 ? 21.697 27.364 49.298 1.00 28.56 198 SER A C 1
ATOM 1557 O O . SER A 1 198 ? 22.026 27.092 50.453 1.00 25.93 198 SER A O 1
ATOM 1560 N N . VAL A 1 199 ? 20.616 28.074 48.992 1.00 28.83 199 VAL A N 1
ATOM 1561 C CA . VAL A 1 199 ? 19.736 28.595 50.010 1.00 26.29 199 VAL A CA 1
ATOM 1562 C C . VAL A 1 199 ? 19.177 27.478 50.886 1.00 27.67 199 VAL A C 1
ATOM 1563 O O . VAL A 1 199 ? 18.890 27.698 52.074 1.00 28.76 199 VAL A O 1
ATOM 1567 N N . MET A 1 200 ? 19.041 26.278 50.327 1.00 26.24 200 MET A N 1
ATOM 1568 C CA . MET A 1 200 ? 18.520 25.167 51.121 1.00 26.44 200 MET A CA 1
ATOM 1569 C C . MET A 1 200 ? 19.404 24.900 52.332 1.00 26.57 200 MET A C 1
ATOM 1570 O O . MET A 1 200 ? 18.929 24.429 53.357 1.00 25.94 200 MET A O 1
ATOM 1575 N N . ASP A 1 201 ? 20.697 25.183 52.217 1.00 27.25 201 ASP A N 1
ATOM 1576 C CA . ASP A 1 201 ? 21.566 24.975 53.358 1.00 27.65 201 ASP A CA 1
ATOM 1577 C C . ASP A 1 201 ? 21.998 26.280 54.023 1.00 28.81 201 ASP A C 1
ATOM 1578 O O . ASP A 1 201 ? 22.055 26.355 55.250 1.00 28.87 201 ASP A O 1
ATOM 1583 N N . LEU A 1 202 ? 22.251 27.315 53.226 1.00 27.20 202 LEU A N 1
ATOM 1584 C CA . LEU A 1 202 ? 22.717 28.584 53.764 1.00 27.01 202 LEU A CA 1
ATOM 1585 C C . LEU A 1 202 ? 21.875 29.201 54.880 1.00 29.67 202 LEU A C 1
ATOM 1586 O O . LEU A 1 202 ? 22.374 29.431 55.987 1.00 31.58 202 LEU A O 1
ATOM 1591 N N . TYR A 1 203 ? 20.600 29.461 54.611 1.00 28.86 203 TYR A N 1
ATOM 1592 C CA . TYR A 1 203 ? 19.769 30.093 55.616 1.00 26.71 203 TYR A CA 1
ATOM 1593 C C . TYR A 1 203 ? 19.160 29.171 56.681 1.00 27.43 203 TYR A C 1
ATOM 1594 O O . TYR A 1 203 ? 19.038 29.562 57.841 1.00 26.24 203 TYR A O 1
ATOM 1603 N N . PRO A 1 204 ? 18.750 27.946 56.311 1.00 27.63 204 PRO A N 1
ATOM 1604 C CA . PRO A 1 204 ? 18.207 27.135 57.408 1.00 27.22 204 PRO A CA 1
ATOM 1605 C C . PRO A 1 204 ? 19.338 26.923 58.424 1.00 28.42 204 PRO A C 1
ATOM 1606 O O . PRO A 1 204 ? 19.103 26.836 59.631 1.00 28.36 204 PRO A O 1
ATOM 1610 N N . CYS A 1 205 ? 20.571 26.856 57.925 1.00 28.16 205 CYS A N 1
ATOM 1611 C CA . CYS A 1 205 ? 21.731 26.700 58.798 1.00 28.01 205 CYS A CA 1
ATOM 1612 C C . CYS A 1 205 ? 21.872 27.959 59.660 1.00 30.11 205 CYS A C 1
ATOM 1613 O O . CYS A 1 205 ? 21.985 27.874 60.880 1.00 32.91 205 CYS A O 1
ATOM 1616 N N . LEU A 1 206 ? 21.866 29.129 59.029 1.00 31.16 206 LEU A N 1
ATOM 1617 C CA . LEU A 1 206 ? 22.010 30.368 59.780 1.00 32.72 206 LEU A CA 1
ATOM 1618 C C . LEU A 1 206 ? 20.870 30.594 60.762 1.00 34.58 206 LEU A C 1
ATOM 1619 O O . LEU A 1 206 ? 21.094 31.045 61.884 1.00 33.97 206 LEU A O 1
ATOM 1624 N N . GLN A 1 207 ? 19.649 30.275 60.352 1.00 34.18 207 GLN A N 1
ATOM 1625 C CA . GLN A 1 207 ? 18.518 30.468 61.236 1.00 35.21 207 GLN A CA 1
ATOM 1626 C C . GLN A 1 207 ? 18.583 29.522 62.423 1.00 34.90 207 GLN A C 1
ATOM 1627 O O . GLN A 1 207 ? 18.242 29.911 63.537 1.00 37.22 207 GLN A O 1
ATOM 1633 N N . SER A 1 208 ? 19.032 28.289 62.192 1.00 35.33 208 SER A N 1
ATOM 1634 C CA . SER A 1 208 ? 19.114 27.289 63.261 1.00 35.76 208 SER A CA 1
ATOM 1635 C C . SER A 1 208 ? 20.395 27.329 64.087 1.00 35.41 208 SER A C 1
ATOM 1636 O O . SER A 1 208 ? 20.597 26.488 64.958 1.00 35.80 208 SER A O 1
ATOM 1639 N N . GLY A 1 209 ? 21.263 28.292 63.811 1.00 35.69 209 GLY A N 1
ATOM 1640 C CA . GLY A 1 209 ? 22.495 28.405 64.572 1.00 36.68 209 GLY A CA 1
ATOM 1641 C C . GLY A 1 209 ? 23.572 27.408 64.203 1.00 37.85 209 GLY A C 1
ATOM 1642 O O . GLY A 1 209 ? 24.541 27.238 64.937 1.00 38.90 209 GLY A O 1
ATOM 1643 N N . GLY A 1 210 ? 23.412 26.750 63.060 1.00 39.65 210 GLY A N 1
ATOM 1644 C CA . GLY A 1 210 ? 24.397 25.770 62.633 1.00 37.16 210 GLY A CA 1
ATOM 1645 C C . GLY A 1 210 ? 25.649 26.430 62.103 1.00 35.55 210 GLY A C 1
ATOM 1646 O O . GLY A 1 210 ? 25.792 27.658 62.186 1.00 34.64 210 GLY A O 1
ATOM 1647 N N . THR A 1 211 ? 26.565 25.615 61.584 1.00 32.98 211 THR A N 1
ATOM 1648 C CA . THR A 1 211 ? 27.807 26.114 61.000 1.00 32.22 211 THR A CA 1
ATOM 1649 C C . THR A 1 211 ? 27.879 25.661 59.538 1.00 30.57 211 THR A C 1
ATOM 1650 O O . THR A 1 211 ? 27.859 24.460 59.250 1.00 32.61 211 THR A O 1
ATOM 1654 N N . LEU A 1 212 ? 27.959 26.615 58.618 1.00 29.29 212 LEU A N 1
ATOM 1655 C CA . LEU A 1 212 ? 28.040 26.288 57.192 1.00 28.98 212 LEU A CA 1
ATOM 1656 C C . LEU A 1 212 ? 29.476 25.927 56.827 1.00 29.88 212 LEU A C 1
ATOM 1657 O O . LEU A 1 212 ? 30.414 26.599 57.263 1.00 27.91 212 LEU A O 1
ATOM 1662 N N . HIS A 1 213 ? 29.645 24.869 56.031 1.00 29.13 213 HIS A N 1
ATOM 1663 C CA . HIS A 1 213 ? 30.973 24.441 55.602 1.00 30.91 213 HIS A CA 1
ATOM 1664 C C . HIS A 1 213 ? 31.043 24.304 54.077 1.00 32.43 213 HIS A C 1
ATOM 1665 O O . HIS A 1 213 ? 30.524 23.343 53.507 1.00 31.99 213 HIS A O 1
ATOM 1672 N N . CYS A 1 214 ? 31.706 25.250 53.418 1.00 34.11 214 CYS A N 1
ATOM 1673 C CA . CYS A 1 214 ? 31.813 25.234 51.957 1.00 35.75 214 CYS A CA 1
ATOM 1674 C C . CYS A 1 214 ? 32.914 24.354 51.372 1.00 38.69 214 CYS A C 1
ATOM 1675 O O . CYS A 1 214 ? 33.968 24.151 51.987 1.00 40.62 214 CYS A O 1
ATOM 1678 N N . VAL A 1 215 ? 32.653 23.843 50.172 1.00 39.18 215 VAL A N 1
ATOM 1679 C CA . VAL A 1 215 ? 33.612 23.053 49.410 1.00 42.20 215 VAL A CA 1
ATOM 1680 C C . VAL A 1 215 ? 33.581 23.768 48.068 1.00 44.71 215 VAL A C 1
ATOM 1681 O O . VAL A 1 215 ? 32.616 23.651 47.306 1.00 44.16 215 VAL A O 1
ATOM 1685 N N . THR A 1 216 ? 34.633 24.542 47.815 1.00 47.24 216 THR A N 1
ATOM 1686 C CA . THR A 1 216 ? 34.772 25.352 46.612 1.00 50.10 216 THR A CA 1
ATOM 1687 C C . THR A 1 216 ? 35.116 24.590 45.345 1.00 52.04 216 THR A C 1
ATOM 1688 O O . THR A 1 216 ? 35.420 23.400 45.388 1.00 52.60 216 THR A O 1
ATOM 1692 N N . LYS A 1 217 ? 35.072 25.294 44.215 1.00 55.27 217 LYS A N 1
ATOM 1693 C CA . LYS A 1 217 ? 35.373 24.694 42.918 1.00 58.58 217 LYS A CA 1
ATOM 1694 C C . LYS A 1 217 ? 36.778 24.083 42.854 1.00 60.42 217 LYS A C 1
ATOM 1695 O O . LYS A 1 217 ? 37.009 23.141 42.095 1.00 61.09 217 LYS A O 1
ATOM 1701 N N . ASP A 1 218 ? 37.713 24.615 43.638 1.00 62.35 218 ASP A N 1
ATOM 1702 C CA . ASP A 1 218 ? 39.074 24.076 43.656 1.00 64.56 218 ASP A CA 1
ATOM 1703 C C . ASP A 1 218 ? 39.051 22.626 44.129 1.00 64.96 218 ASP A C 1
ATOM 1704 O O . ASP A 1 218 ? 39.497 21.716 43.424 1.00 64.08 218 ASP A O 1
ATOM 1709 N N . ALA A 1 219 ? 38.527 22.430 45.336 1.00 65.11 219 ALA A N 1
ATOM 1710 C CA . ALA A 1 219 ? 38.435 21.111 45.945 1.00 65.83 219 ALA A CA 1
ATOM 1711 C C . ALA A 1 219 ? 37.528 20.172 45.160 1.00 66.07 219 ALA A C 1
ATOM 1712 O O . ALA A 1 219 ? 37.686 18.955 45.220 1.00 66.21 219 ALA A O 1
ATOM 1714 N N . VAL A 1 220 ? 36.583 20.738 44.417 1.00 66.81 220 VAL A N 1
ATOM 1715 C CA . VAL A 1 220 ? 35.649 19.935 43.634 1.00 67.58 220 VAL A CA 1
ATOM 1716 C C . VAL A 1 220 ? 36.287 19.189 42.461 1.00 67.70 220 VAL A C 1
ATOM 1717 O O . VAL A 1 220 ? 35.847 18.095 42.105 1.00 66.83 220 VAL A O 1
ATOM 1721 N N . ASN A 1 221 ? 37.323 19.772 41.864 1.00 68.42 221 ASN A N 1
ATOM 1722 C CA . ASN A 1 221 ? 37.987 19.145 40.725 1.00 69.34 221 ASN A CA 1
ATOM 1723 C C . ASN A 1 221 ? 39.047 18.125 41.098 1.00 69.19 221 ASN A C 1
ATOM 1724 O O . ASN A 1 221 ? 39.330 17.209 40.326 1.00 70.43 221 ASN A O 1
ATOM 1729 N N . LYS A 1 222 ? 39.637 18.287 42.276 1.00 68.44 222 LYS A N 1
ATOM 1730 C CA . LYS A 1 222 ? 40.653 17.360 42.750 1.00 67.07 222 LYS A CA 1
ATOM 1731 C C . LYS A 1 222 ? 40.036 16.470 43.826 1.00 66.35 222 LYS A C 1
ATOM 1732 O O . LYS A 1 222 ? 40.084 16.792 45.017 1.00 65.49 222 LYS A O 1
ATOM 1738 N N . PRO A 1 223 ? 39.447 15.331 43.407 1.00 65.13 223 PRO A N 1
ATOM 1739 C CA . PRO A 1 223 ? 38.783 14.326 44.248 1.00 64.54 223 PRO A CA 1
ATOM 1740 C C . PRO A 1 223 ? 39.432 14.096 45.609 1.00 63.80 223 PRO A C 1
ATOM 1741 O O . PRO A 1 223 ? 38.755 14.092 46.639 1.00 63.85 223 PRO A O 1
ATOM 1745 N N . LYS A 1 224 ? 40.742 13.888 45.601 1.00 62.91 224 LYS A N 1
ATOM 1746 C CA . LYS A 1 224 ? 41.505 13.665 46.819 1.00 62.08 224 LYS A CA 1
ATOM 1747 C C . LYS A 1 224 ? 41.292 14.823 47.788 1.00 60.93 224 LYS A C 1
ATOM 1748 O O . LYS A 1 224 ? 40.927 14.620 48.948 1.00 60.86 224 LYS A O 1
ATOM 1754 N N . VAL A 1 225 ? 41.518 16.038 47.298 1.00 59.81 225 VAL A N 1
ATOM 1755 C CA . VAL A 1 225 ? 41.359 17.238 48.110 1.00 57.69 225 VAL A CA 1
ATOM 1756 C C . VAL A 1 225 ? 39.939 17.353 48.634 1.00 55.92 225 VAL A C 1
ATOM 1757 O O . VAL A 1 225 ? 39.727 17.674 49.801 1.00 56.43 225 VAL A O 1
ATOM 1761 N N . LEU A 1 226 ? 38.969 17.087 47.765 1.00 54.04 226 LEU A N 1
ATOM 1762 C CA . LEU A 1 226 ? 37.564 17.164 48.141 1.00 52.69 226 LEU A CA 1
ATOM 1763 C C . LEU A 1 226 ? 37.249 16.211 49.291 1.00 52.62 226 LEU A C 1
ATOM 1764 O O . LEU A 1 226 ? 36.775 16.632 50.350 1.00 51.81 226 LEU A O 1
ATOM 1769 N N . PHE A 1 227 ? 37.512 14.926 49.080 1.00 52.85 227 PHE A N 1
ATOM 1770 C CA . PHE A 1 227 ? 37.247 13.930 50.106 1.00 53.73 227 PHE A CA 1
ATOM 1771 C C . PHE A 1 227 ? 37.964 14.271 51.402 1.00 53.20 227 PHE A C 1
ATOM 1772 O O . PHE A 1 227 ? 37.477 13.962 52.483 1.00 53.26 227 PHE A O 1
ATOM 1780 N N . GLU A 1 228 ? 39.115 14.922 51.293 1.00 53.92 228 GLU A N 1
ATOM 1781 C CA . GLU A 1 228 ? 39.872 15.307 52.472 1.00 54.88 228 GLU A CA 1
ATOM 1782 C C . GLU A 1 228 ? 39.106 16.392 53.216 1.00 54.18 228 GLU A C 1
ATOM 1783 O O . GLU A 1 228 ? 38.864 16.274 54.420 1.00 54.45 228 GLU A O 1
ATOM 1789 N N . GLU A 1 229 ? 38.731 17.449 52.494 1.00 52.90 229 GLU A N 1
ATOM 1790 C CA . GLU A 1 229 ? 37.970 18.555 53.073 1.00 51.04 229 GLU A CA 1
ATOM 1791 C C . GLU A 1 229 ? 36.669 18.029 53.675 1.00 49.27 229 GLU A C 1
ATOM 1792 O O . GLU A 1 229 ? 36.264 18.446 54.763 1.00 48.42 229 GLU A O 1
ATOM 1798 N N . LEU A 1 230 ? 36.016 17.112 52.965 1.00 47.47 230 LEU A N 1
ATOM 1799 C CA . LEU A 1 230 ? 34.768 16.539 53.454 1.00 47.11 230 LEU A CA 1
ATOM 1800 C C . LEU A 1 230 ? 35.057 15.730 54.718 1.00 48.33 230 LEU A C 1
ATOM 1801 O O . LEU A 1 230 ? 34.288 15.754 55.677 1.00 49.01 230 LEU A O 1
ATOM 1806 N N . LYS A 1 231 ? 36.182 15.023 54.706 1.00 50.09 231 LYS A N 1
ATOM 1807 C CA . LYS A 1 231 ? 36.609 14.197 55.829 1.00 52.03 231 LYS A CA 1
ATOM 1808 C C . LYS A 1 231 ? 36.779 15.027 57.102 1.00 52.17 231 LYS A C 1
ATOM 1809 O O . LYS A 1 231 ? 36.379 14.609 58.187 1.00 51.50 231 LYS A O 1
ATOM 1815 N N . LYS A 1 232 ? 37.373 16.206 56.961 1.00 51.91 232 LYS A N 1
ATOM 1816 C CA . LYS A 1 232 ? 37.606 17.080 58.098 1.00 52.32 232 LYS A CA 1
ATOM 1817 C C . LYS A 1 232 ? 36.366 17.883 58.474 1.00 51.09 232 LYS A C 1
ATOM 1818 O O . LYS A 1 232 ? 36.137 18.166 59.648 1.00 51.52 232 LYS A O 1
ATOM 1824 N N . SER A 1 233 ? 35.565 18.238 57.477 1.00 49.89 233 SER A N 1
ATOM 1825 C CA . SER A 1 233 ? 34.363 19.039 57.698 1.00 48.76 233 SER A CA 1
ATOM 1826 C C . SER A 1 233 ? 33.500 18.568 58.857 1.00 47.70 233 SER A C 1
ATOM 1827 O O . SER A 1 233 ? 32.969 19.386 59.607 1.00 47.78 233 SER A O 1
ATOM 1830 N N . GLY A 1 234 ? 33.356 17.253 58.994 1.00 46.58 234 GLY A N 1
ATOM 1831 C CA . GLY A 1 234 ? 32.537 16.699 60.060 1.00 43.96 234 GLY A CA 1
ATOM 1832 C C . GLY A 1 234 ? 31.071 17.018 59.840 1.00 43.26 234 GLY A C 1
ATOM 1833 O O . GLY A 1 234 ? 30.273 16.991 60.776 1.00 44.26 234 GLY A O 1
ATOM 1834 N N . LEU A 1 235 ? 30.715 17.302 58.591 1.00 41.63 235 LEU A N 1
ATOM 1835 C CA . LEU A 1 235 ? 29.348 17.664 58.224 1.00 39.70 235 LEU A CA 1
ATOM 1836 C C . LEU A 1 235 ? 28.271 16.701 58.709 1.00 38.73 235 LEU A C 1
ATOM 1837 O O . LEU A 1 235 ? 28.511 15.510 58.879 1.00 40.49 235 LEU A O 1
ATOM 1842 N N . ASN A 1 236 ? 27.082 17.244 58.947 1.00 38.03 236 ASN A N 1
ATOM 1843 C CA . ASN A 1 236 ? 25.939 16.459 59.396 1.00 35.47 236 ASN A CA 1
ATOM 1844 C C . ASN A 1 236 ? 24.868 16.485 58.307 1.00 34.73 236 ASN A C 1
ATOM 1845 O O . ASN A 1 236 ? 24.176 15.496 58.077 1.00 35.72 236 ASN A O 1
ATOM 1850 N N . VAL A 1 237 ? 24.735 17.629 57.641 1.00 32.28 237 VAL A N 1
ATOM 1851 C CA . VAL A 1 237 ? 23.740 17.789 56.596 1.00 31.40 237 VAL A CA 1
ATOM 1852 C C . VAL A 1 237 ? 24.391 17.944 55.235 1.00 31.93 237 VAL A C 1
ATOM 1853 O O . VAL A 1 237 ? 25.244 18.805 55.043 1.00 32.92 237 VAL A O 1
ATOM 1857 N N . TRP A 1 238 ? 23.993 17.099 54.294 1.00 31.62 238 TRP A N 1
ATOM 1858 C CA . TRP A 1 238 ? 24.533 17.178 52.944 1.00 33.08 238 TRP A CA 1
ATOM 1859 C C . TRP A 1 238 ? 23.461 17.732 52.026 1.00 32.20 238 TRP A C 1
ATOM 1860 O O . TRP A 1 238 ? 22.427 17.094 51.812 1.00 32.09 238 TRP A O 1
ATOM 1871 N N . THR A 1 239 ? 23.694 18.928 51.500 1.00 31.76 239 THR A N 1
ATOM 1872 C CA . THR A 1 239 ? 22.735 19.537 50.588 1.00 30.65 239 THR A CA 1
ATOM 1873 C C . THR A 1 239 ? 23.409 19.803 49.262 1.00 30.22 239 THR A C 1
ATOM 1874 O O . THR A 1 239 ? 24.361 20.577 49.179 1.00 32.25 239 THR A O 1
ATOM 1878 N N . SER A 1 240 ? 22.914 19.159 48.219 1.00 29.29 240 SER A N 1
ATOM 1879 C CA . SER A 1 240 ? 23.492 19.339 46.906 1.00 28.24 240 SER A CA 1
ATOM 1880 C C . SER A 1 240 ? 22.531 18.793 45.872 1.00 29.14 240 SER A C 1
ATOM 1881 O O . SER A 1 240 ? 21.485 18.244 46.227 1.00 27.35 240 SER A O 1
ATOM 1884 N N . THR A 1 241 ? 22.878 18.959 44.597 1.00 28.88 241 THR A N 1
ATOM 1885 C CA . THR A 1 241 ? 22.061 18.427 43.513 1.00 30.75 241 THR A CA 1
ATOM 1886 C C . THR A 1 241 ? 22.369 16.941 43.481 1.00 30.99 241 THR A C 1
ATOM 1887 O O . THR A 1 241 ? 23.443 16.524 43.899 1.00 29.76 241 THR A O 1
ATOM 1891 N N . PRO A 1 242 ? 21.430 16.117 43.000 1.00 33.24 242 PRO A N 1
ATOM 1892 C CA . PRO A 1 242 ? 21.716 14.682 42.950 1.00 33.24 242 PRO A CA 1
ATOM 1893 C C . PRO A 1 242 ? 22.954 14.411 42.099 1.00 33.40 242 PRO A C 1
ATOM 1894 O O . PRO A 1 242 ? 23.734 13.510 42.393 1.00 35.34 242 PRO A O 1
ATOM 1898 N N . SER A 1 243 ? 23.144 15.205 41.050 1.00 32.05 243 SER A N 1
ATOM 1899 C CA . SER A 1 243 ? 24.292 15.012 40.177 1.00 32.38 243 SER A CA 1
ATOM 1900 C C . SER A 1 243 ? 25.609 15.051 40.938 1.00 34.18 243 SER A C 1
ATOM 1901 O O . SER A 1 243 ? 26.446 14.150 40.793 1.00 34.62 243 SER A O 1
ATOM 1904 N N . PHE A 1 244 ? 25.803 16.088 41.749 1.00 33.91 244 PHE A N 1
ATOM 1905 C CA . PHE A 1 244 ? 27.043 16.191 42.499 1.00 32.71 244 PHE A CA 1
ATOM 1906 C C . PHE A 1 244 ? 27.296 14.971 43.380 1.00 32.74 244 PHE A C 1
ATOM 1907 O O . PHE A 1 244 ? 28.398 14.420 43.366 1.00 32.86 244 PHE A O 1
ATOM 1915 N N . VAL A 1 245 ? 26.287 14.545 44.139 1.00 32.10 245 VAL A N 1
ATOM 1916 C CA . VAL A 1 245 ? 26.451 13.395 45.024 1.00 31.96 245 VAL A CA 1
ATOM 1917 C C . VAL A 1 245 ? 26.691 12.130 44.201 1.00 34.04 245 VAL A C 1
ATOM 1918 O O . VAL A 1 245 ? 27.404 11.224 44.632 1.00 33.16 245 VAL A O 1
ATOM 1922 N N . GLN A 1 246 ? 26.095 12.076 43.013 1.00 34.85 246 GLN A N 1
ATOM 1923 C CA . GLN A 1 246 ? 26.259 10.926 42.138 1.00 35.81 246 GLN A CA 1
ATOM 1924 C C . GLN A 1 246 ? 27.739 10.815 41.757 1.00 36.97 246 GLN A C 1
ATOM 1925 O O . GLN A 1 246 ? 28.304 9.725 41.723 1.00 36.23 246 GLN A O 1
ATOM 1931 N N . MET A 1 247 ? 28.361 11.957 41.487 1.00 38.36 247 MET A N 1
ATOM 1932 C CA . MET A 1 247 ? 29.774 12.002 41.130 1.00 40.11 247 MET A CA 1
ATOM 1933 C C . MET A 1 247 ? 30.631 11.488 42.283 1.00 40.30 247 MET A C 1
ATOM 1934 O O . MET A 1 247 ? 31.585 10.738 42.073 1.00 40.09 247 MET A O 1
ATOM 1939 N N . CYS A 1 248 ? 30.290 11.898 43.501 1.00 40.80 248 CYS A N 1
ATOM 1940 C CA . CYS A 1 248 ? 31.018 11.463 44.686 1.00 41.20 248 CYS A CA 1
ATOM 1941 C C . CYS A 1 248 ? 30.896 9.953 44.863 1.00 42.38 248 CYS A C 1
ATOM 1942 O O . CYS A 1 248 ? 31.876 9.264 45.145 1.00 43.92 248 CYS A O 1
ATOM 1945 N N . LEU A 1 249 ? 29.684 9.445 44.686 1.00 43.51 249 LEU A N 1
ATOM 1946 C CA . LEU A 1 249 ? 29.412 8.021 44.818 1.00 44.79 249 LEU A CA 1
ATOM 1947 C C . LEU A 1 249 ? 30.294 7.125 43.955 1.00 45.80 249 LEU A C 1
ATOM 1948 O O . LEU A 1 249 ? 30.487 5.955 44.278 1.00 46.70 249 LEU A O 1
ATOM 1953 N N . MET A 1 250 ? 30.822 7.654 42.859 1.00 47.66 250 MET A N 1
ATOM 1954 C CA . MET A 1 250 ? 31.665 6.840 41.995 1.00 50.22 250 MET A CA 1
ATOM 1955 C C . MET A 1 250 ? 32.907 6.377 42.745 1.00 51.01 250 MET A C 1
ATOM 1956 O O . MET A 1 250 ? 33.525 5.383 42.378 1.00 52.40 250 MET A O 1
ATOM 1961 N N . ASP A 1 251 ? 33.253 7.096 43.807 1.00 50.78 251 ASP A N 1
ATOM 1962 C CA . ASP A 1 251 ? 34.403 6.748 44.629 1.00 50.50 251 ASP A CA 1
ATOM 1963 C C . ASP A 1 251 ? 33.914 5.828 45.752 1.00 50.06 251 ASP A C 1
ATOM 1964 O O . ASP A 1 251 ? 33.100 6.232 46.582 1.00 48.31 251 ASP A O 1
ATOM 1969 N N . PRO A 1 252 ? 34.407 4.577 45.789 1.00 49.17 252 PRO A N 1
ATOM 1970 C CA . PRO A 1 252 ? 34.027 3.584 46.804 1.00 47.41 252 PRO A CA 1
ATOM 1971 C C . PRO A 1 252 ? 34.290 4.084 48.221 1.00 46.37 252 PRO A C 1
ATOM 1972 O O . PRO A 1 252 ? 33.688 3.606 49.181 1.00 45.64 252 PRO A O 1
ATOM 1976 N N . GLY A 1 253 ? 35.202 5.044 48.336 1.00 45.63 253 GLY A N 1
ATOM 1977 C CA . GLY A 1 253 ? 35.548 5.605 49.632 1.00 45.36 253 GLY A CA 1
ATOM 1978 C C . GLY A 1 253 ? 34.513 6.575 50.161 1.00 44.13 253 GLY A C 1
ATOM 1979 O O . GLY A 1 253 ? 34.522 6.932 51.337 1.00 44.45 253 GLY A O 1
ATOM 1980 N N . PHE A 1 254 ? 33.619 7.013 49.288 1.00 43.33 254 PHE A N 1
ATOM 1981 C CA . PHE A 1 254 ? 32.576 7.933 49.698 1.00 43.02 254 PHE A CA 1
ATOM 1982 C C . PHE A 1 254 ? 31.556 7.114 50.461 1.00 42.46 254 PHE A C 1
ATOM 1983 O O . PHE A 1 254 ? 30.764 6.384 49.868 1.00 42.78 254 PHE A O 1
ATOM 1991 N N . SER A 1 255 ? 31.591 7.224 51.784 1.00 42.61 255 SER A N 1
ATOM 1992 C CA . SER A 1 255 ? 30.673 6.475 52.628 1.00 44.79 255 SER A CA 1
ATOM 1993 C C . SER A 1 255 ? 30.677 7.003 54.055 1.00 45.08 255 SER A C 1
ATOM 1994 O O . SER A 1 255 ? 31.368 7.972 54.370 1.00 42.89 255 SER A O 1
ATOM 1997 N N . GLN A 1 256 ? 29.906 6.344 54.914 1.00 46.20 256 GLN A N 1
ATOM 1998 C CA . GLN A 1 256 ? 29.790 6.741 56.309 1.00 47.28 256 GLN A CA 1
ATOM 1999 C C . GLN A 1 256 ? 31.142 6.860 56.988 1.00 47.56 256 GLN A C 1
ATOM 2000 O O . GLN A 1 256 ? 31.284 7.588 57.967 1.00 47.45 256 GLN A O 1
ATOM 2006 N N . ASP A 1 257 ? 32.136 6.153 56.458 1.00 47.78 257 ASP A N 1
ATOM 2007 C CA . ASP A 1 257 ? 33.470 6.177 57.034 1.00 48.08 257 ASP A CA 1
ATOM 2008 C C . ASP A 1 257 ? 34.230 7.435 56.651 1.00 47.56 257 ASP A C 1
ATOM 2009 O O . ASP A 1 257 ? 35.156 7.843 57.349 1.00 48.30 257 ASP A O 1
ATOM 2014 N N . LEU A 1 258 ? 33.847 8.049 55.535 1.00 45.05 258 LEU A N 1
ATOM 2015 C CA . LEU A 1 258 ? 34.482 9.284 55.115 1.00 42.17 258 LEU A CA 1
ATOM 2016 C C . LEU A 1 258 ? 33.797 10.393 55.904 1.00 42.40 258 LEU A C 1
ATOM 2017 O O . LEU A 1 258 ? 34.433 11.350 56.336 1.00 43.32 258 LEU A O 1
ATOM 2022 N N . LEU A 1 259 ? 32.490 10.232 56.100 1.00 42.11 259 LEU A N 1
ATOM 2023 C CA . LEU A 1 259 ? 31.668 11.205 56.815 1.00 42.38 259 LEU A CA 1
ATOM 2024 C C . LEU A 1 259 ? 30.905 10.571 57.979 1.00 42.38 259 LEU A C 1
ATOM 2025 O O . LEU A 1 259 ? 29.684 10.456 57.937 1.00 43.38 259 LEU A O 1
ATOM 2030 N N . PRO A 1 260 ? 31.612 10.176 59.044 1.00 41.90 260 PRO A N 1
ATOM 2031 C CA . PRO A 1 260 ? 30.970 9.551 60.207 1.00 42.25 260 PRO A CA 1
ATOM 2032 C C . PRO A 1 260 ? 29.795 10.303 60.840 1.00 42.89 260 PRO A C 1
ATOM 2033 O O . PRO A 1 260 ? 28.903 9.686 61.420 1.00 43.59 260 PRO A O 1
ATOM 2037 N N . HIS A 1 261 ? 29.778 11.626 60.729 1.00 42.87 261 HIS A N 1
ATOM 2038 C CA . HIS A 1 261 ? 28.690 12.391 61.328 1.00 42.53 261 HIS A CA 1
ATOM 2039 C C . HIS A 1 261 ? 27.554 12.780 60.383 1.00 42.64 261 HIS A C 1
ATOM 2040 O O . HIS A 1 261 ? 26.549 13.346 60.817 1.00 42.17 261 HIS A O 1
ATOM 2047 N N . ALA A 1 262 ? 27.707 12.464 59.099 1.00 40.24 262 ALA A N 1
ATOM 2048 C CA . ALA A 1 262 ? 26.685 12.777 58.113 1.00 37.67 262 ALA A CA 1
ATOM 2049 C C . ALA A 1 262 ? 25.421 12.027 58.485 1.00 37.20 262 ALA A C 1
ATOM 2050 O O . ALA A 1 262 ? 25.447 10.816 58.634 1.00 38.38 262 ALA A O 1
ATOM 2052 N N . ASP A 1 263 ? 24.314 12.743 58.633 1.00 37.82 263 ASP A N 1
ATOM 2053 C CA . ASP A 1 263 ? 23.058 12.104 59.000 1.00 38.75 263 ASP A CA 1
ATOM 2054 C C . ASP A 1 263 ? 21.844 12.582 58.213 1.00 37.42 263 ASP A C 1
ATOM 2055 O O . ASP A 1 263 ? 20.746 12.053 58.388 1.00 37.91 263 ASP A O 1
ATOM 2060 N N . THR A 1 264 ? 22.029 13.574 57.348 1.00 36.79 264 THR A N 1
ATOM 2061 C CA . THR A 1 264 ? 20.911 14.091 56.575 1.00 35.43 264 THR A CA 1
ATOM 2062 C C . THR A 1 264 ? 21.305 14.585 55.194 1.00 34.03 264 THR A C 1
ATOM 2063 O O . THR A 1 264 ? 22.074 15.533 55.065 1.00 35.61 264 THR A O 1
ATOM 2067 N N . PHE A 1 265 ? 20.775 13.938 54.163 1.00 33.20 265 PHE A N 1
ATOM 2068 C CA . PHE A 1 265 ? 21.036 14.345 52.793 1.00 29.82 265 PHE A CA 1
ATOM 2069 C C . PHE A 1 265 ? 19.805 15.119 52.328 1.00 30.17 265 PHE A C 1
ATOM 2070 O O . PHE A 1 265 ? 18.668 14.662 52.490 1.00 29.62 265 PHE A O 1
ATOM 2078 N N . MET A 1 266 ? 20.036 16.298 51.767 1.00 29.03 266 MET A N 1
ATOM 2079 C CA . MET A 1 266 ? 18.958 17.136 51.270 1.00 28.90 266 MET A CA 1
ATOM 2080 C C . MET A 1 266 ? 19.155 17.346 49.768 1.00 29.15 266 MET A C 1
ATOM 2081 O O . MET A 1 266 ? 20.125 17.962 49.331 1.00 29.13 266 MET A O 1
ATOM 2086 N N . PHE A 1 267 ? 18.236 16.823 48.970 1.00 30.77 267 PHE A N 1
ATOM 2087 C CA . PHE A 1 267 ? 18.352 16.966 47.519 1.00 32.09 267 PHE A CA 1
ATOM 2088 C C . PHE A 1 267 ? 17.187 17.702 46.887 1.00 32.30 267 PHE A C 1
ATOM 2089 O O . PHE A 1 267 ? 16.049 17.598 47.354 1.00 33.03 267 PHE A O 1
ATOM 2097 N N A CYS A 1 268 ? 17.485 18.426 45.811 0.50 32.88 268 CYS A N 1
ATOM 2098 N N B CYS A 1 268 ? 17.469 18.433 45.813 0.50 31.37 268 CYS A N 1
ATOM 2099 C CA A CYS A 1 268 ? 16.484 19.229 45.132 0.50 32.93 268 CYS A CA 1
ATOM 2100 C CA B CYS A 1 268 ? 16.449 19.163 45.072 0.50 29.95 268 CYS A CA 1
ATOM 2101 C C A CYS A 1 268 ? 17.078 19.800 43.846 0.50 31.40 268 CYS A C 1
ATOM 2102 C C B CYS A 1 268 ? 17.059 19.725 43.799 0.50 29.67 268 CYS A C 1
ATOM 2103 O O A CYS A 1 268 ? 18.283 19.725 43.646 0.50 31.48 268 CYS A O 1
ATOM 2104 O O B CYS A 1 268 ? 18.253 19.561 43.553 0.50 29.73 268 CYS A O 1
ATOM 2109 N N . GLY A 1 269 ? 16.235 20.378 42.993 1.00 30.70 269 GLY A N 1
ATOM 2110 C CA . GLY A 1 269 ? 16.714 20.979 41.759 1.00 28.64 269 GLY A CA 1
ATOM 2111 C C . GLY A 1 269 ? 16.890 20.058 40.576 1.00 28.98 269 GLY A C 1
ATOM 2112 O O . GLY A 1 269 ? 17.206 20.507 39.473 1.00 29.42 269 GLY A O 1
ATOM 2113 N N . GLU A 1 270 ? 16.662 18.773 40.791 1.00 28.83 270 GLU A N 1
ATOM 2114 C CA . GLU A 1 270 ? 16.833 17.797 39.727 1.00 30.73 270 GLU A CA 1
ATOM 2115 C C . GLU A 1 270 ? 16.372 16.401 40.156 1.00 31.56 270 GLU A C 1
ATOM 2116 O O . GLU A 1 270 ? 16.233 16.112 41.350 1.00 31.73 270 GLU A O 1
ATOM 2122 N N . VAL A 1 271 ? 16.150 15.545 39.166 1.00 30.31 271 VAL A N 1
ATOM 2123 C CA . VAL A 1 271 ? 15.731 14.171 39.384 1.00 29.96 271 VAL A CA 1
ATOM 2124 C C . VAL A 1 271 ? 16.731 13.439 40.271 1.00 31.04 271 VAL A C 1
ATOM 2125 O O . VAL A 1 271 ? 17.930 13.435 39.989 1.00 31.46 271 VAL A O 1
ATOM 2129 N N . LEU A 1 272 ? 16.244 12.829 41.346 1.00 30.90 272 LEU A N 1
ATOM 2130 C CA . LEU A 1 272 ? 17.111 12.051 42.230 1.00 32.01 272 LEU A CA 1
ATOM 2131 C C . LEU A 1 272 ? 16.960 10.611 41.749 1.00 33.05 272 LEU A C 1
ATOM 2132 O O . LEU A 1 272 ? 15.943 9.975 42.009 1.00 32.65 272 LEU A O 1
ATOM 2137 N N . PRO A 1 273 ? 17.968 10.082 41.029 1.00 34.38 273 PRO A N 1
ATOM 2138 C CA . PRO A 1 273 ? 17.911 8.708 40.514 1.00 35.95 273 PRO A CA 1
ATOM 2139 C C . PRO A 1 273 ? 17.757 7.650 41.603 1.00 36.35 273 PRO A C 1
ATOM 2140 O O . PRO A 1 273 ? 18.340 7.770 42.675 1.00 37.07 273 PRO A O 1
ATOM 2144 N N . VAL A 1 274 ? 16.963 6.620 41.321 1.00 36.91 274 VAL A N 1
ATOM 2145 C CA . VAL A 1 274 ? 16.756 5.546 42.280 1.00 37.60 274 VAL A CA 1
ATOM 2146 C C . VAL A 1 274 ? 18.110 4.964 42.662 1.00 38.15 274 VAL A C 1
ATOM 2147 O O . VAL A 1 274 ? 18.351 4.626 43.821 1.00 38.37 274 VAL A O 1
ATOM 2151 N N . SER A 1 275 ? 19.000 4.866 41.682 1.00 38.77 275 SER A N 1
ATOM 2152 C CA . SER A 1 275 ? 20.326 4.312 41.918 1.00 38.44 275 SER A CA 1
ATOM 2153 C C . SER A 1 275 ? 21.090 5.117 42.956 1.00 38.30 275 SER A C 1
ATOM 2154 O O . SER A 1 275 ? 21.769 4.544 43.810 1.00 37.95 275 SER A O 1
ATOM 2157 N N . VAL A 1 276 ? 20.979 6.442 42.892 1.00 37.94 276 VAL A N 1
ATOM 2158 C CA . VAL A 1 276 ? 21.667 7.293 43.855 1.00 38.07 276 VAL A CA 1
ATOM 2159 C C . VAL A 1 276 ? 21.076 7.102 45.239 1.00 37.77 276 VAL A C 1
ATOM 2160 O O . VAL A 1 276 ? 21.804 6.912 46.210 1.00 37.89 276 VAL A O 1
ATOM 2164 N N . ALA A 1 277 ? 19.752 7.154 45.334 1.00 39.71 277 ALA A N 1
ATOM 2165 C CA . ALA A 1 277 ? 19.078 6.962 46.612 1.00 41.83 277 ALA A CA 1
ATOM 2166 C C . ALA A 1 277 ? 19.407 5.576 47.152 1.00 43.67 277 ALA A C 1
ATOM 2167 O O . ALA A 1 277 ? 19.793 5.409 48.311 1.00 43.28 277 ALA A O 1
ATOM 2169 N N . LYS A 1 278 ? 19.239 4.581 46.294 1.00 45.75 278 LYS A N 1
ATOM 2170 C CA . LYS A 1 278 ? 19.514 3.201 46.653 1.00 47.78 278 LYS A CA 1
ATOM 2171 C C . LYS A 1 278 ? 20.906 3.114 47.263 1.00 47.49 278 LYS A C 1
ATOM 2172 O O . LYS A 1 278 ? 21.067 2.649 48.394 1.00 48.46 278 LYS A O 1
ATOM 2178 N N . ALA A 1 279 ? 21.893 3.596 46.520 1.00 45.91 279 ALA A N 1
ATOM 2179 C CA . ALA A 1 279 ? 23.272 3.574 46.970 1.00 45.67 279 ALA A CA 1
ATOM 2180 C C . ALA A 1 279 ? 23.488 4.319 48.294 1.00 46.77 279 ALA A C 1
ATOM 2181 O O . ALA A 1 279 ? 24.099 3.778 49.221 1.00 47.82 279 ALA A O 1
ATOM 2183 N N . LEU A 1 280 ? 22.998 5.553 48.391 1.00 44.49 280 LEU A N 1
ATOM 2184 C CA . LEU A 1 280 ? 23.172 6.324 49.616 1.00 45.22 280 LEU A CA 1
ATOM 2185 C C . LEU A 1 280 ? 22.637 5.588 50.837 1.00 46.67 280 LEU A C 1
ATOM 2186 O O . LEU A 1 280 ? 23.237 5.642 51.909 1.00 47.91 280 LEU A O 1
ATOM 2191 N N . LEU A 1 281 ? 21.510 4.904 50.673 1.00 46.93 281 LEU A N 1
ATOM 2192 C CA . LEU A 1 281 ? 20.902 4.161 51.769 1.00 47.68 281 LEU A CA 1
ATOM 2193 C C . LEU A 1 281 ? 21.797 3.021 52.231 1.00 50.14 281 LEU A C 1
ATOM 2194 O O . LEU A 1 281 ? 21.657 2.508 53.347 1.00 50.41 281 LEU A O 1
ATOM 2199 N N . GLU A 1 282 ? 22.728 2.648 51.362 1.00 51.67 282 GLU A N 1
ATOM 2200 C CA . GLU A 1 282 ? 23.656 1.558 51.618 1.00 51.86 282 GLU A CA 1
ATOM 2201 C C . GLU A 1 282 ? 24.949 1.998 52.293 1.00 50.27 282 GLU A C 1
ATOM 2202 O O . GLU A 1 282 ? 25.352 1.423 53.298 1.00 49.45 282 GLU A O 1
ATOM 2208 N N . ARG A 1 283 ? 25.602 3.015 51.747 1.00 49.11 283 ARG A N 1
ATOM 2209 C CA . ARG A 1 283 ? 26.858 3.478 52.325 1.00 47.90 283 ARG A CA 1
ATOM 2210 C C . ARG A 1 283 ? 26.672 4.445 53.489 1.00 47.41 283 ARG A C 1
ATOM 2211 O O . ARG A 1 283 ? 27.641 4.835 54.136 1.00 48.81 283 ARG A O 1
ATOM 2219 N N . PHE A 1 284 ? 25.434 4.846 53.743 1.00 46.51 284 PHE A N 1
ATOM 2220 C CA . PHE A 1 284 ? 25.144 5.763 54.838 1.00 46.68 284 PHE A CA 1
ATOM 2221 C C . PHE A 1 284 ? 23.871 5.316 55.549 1.00 47.55 284 PHE A C 1
ATOM 2222 O O . PHE A 1 284 ? 22.820 5.947 55.425 1.00 47.75 284 PHE A O 1
ATOM 2230 N N . PRO A 1 285 ? 23.955 4.209 56.306 1.00 47.82 285 PRO A N 1
ATOM 2231 C CA . PRO A 1 285 ? 22.824 3.649 57.049 1.00 48.05 285 PRO A CA 1
ATOM 2232 C C . PRO A 1 285 ? 22.338 4.562 58.169 1.00 48.31 285 PRO A C 1
ATOM 2233 O O . PRO A 1 285 ? 21.194 4.471 58.605 1.00 49.64 285 PRO A O 1
ATOM 2237 N N A LYS A 1 286 ? 23.216 5.449 58.628 0.50 48.19 286 LYS A N 1
ATOM 2238 N N B LYS A 1 286 ? 23.217 5.443 58.634 0.50 48.38 286 LYS A N 1
ATOM 2239 C CA A LYS A 1 286 ? 22.877 6.373 59.707 0.50 48.36 286 LYS A CA 1
ATOM 2240 C CA B LYS A 1 286 ? 22.869 6.368 59.714 0.50 47.93 286 LYS A CA 1
ATOM 2241 C C A LYS A 1 286 ? 22.276 7.687 59.212 0.50 47.34 286 LYS A C 1
ATOM 2242 C C B LYS A 1 286 ? 22.272 7.685 59.212 0.50 47.21 286 LYS A C 1
ATOM 2243 O O A LYS A 1 286 ? 21.934 8.554 60.017 0.50 47.08 286 LYS A O 1
ATOM 2244 O O B LYS A 1 286 ? 21.934 8.553 60.010 0.50 46.77 286 LYS A O 1
ATOM 2255 N N . ALA A 1 287 ? 22.143 7.840 57.900 1.00 46.66 287 ALA A N 1
ATOM 2256 C CA . ALA A 1 287 ? 21.595 9.077 57.350 1.00 44.69 287 ALA A CA 1
ATOM 2257 C C . ALA A 1 287 ? 20.301 8.900 56.582 1.00 43.20 287 ALA A C 1
ATOM 2258 O O . ALA A 1 287 ? 20.157 7.965 55.793 1.00 45.72 287 ALA A O 1
ATOM 2260 N N . LYS A 1 288 ? 19.357 9.804 56.823 1.00 41.34 288 LYS A N 1
ATOM 2261 C CA . LYS A 1 288 ? 18.080 9.777 56.119 1.00 39.24 288 LYS A CA 1
ATOM 2262 C C . LYS A 1 288 ? 18.234 10.629 54.856 1.00 36.71 288 LYS A C 1
ATOM 2263 O O . LYS A 1 288 ? 18.924 11.644 54.873 1.00 33.51 288 LYS A O 1
ATOM 2269 N N . ILE A 1 289 ? 17.597 10.205 53.767 1.00 36.83 289 ILE A N 1
ATOM 2270 C CA . ILE A 1 289 ? 17.670 10.918 52.497 1.00 35.85 289 ILE A CA 1
ATOM 2271 C C . ILE A 1 289 ? 16.350 11.625 52.215 1.00 37.82 289 ILE A C 1
ATOM 2272 O O . ILE A 1 289 ? 15.273 11.031 52.351 1.00 40.43 289 ILE A O 1
ATOM 2277 N N . PHE A 1 290 ? 16.428 12.892 51.826 1.00 36.69 290 PHE A N 1
ATOM 2278 C CA . PHE A 1 290 ? 15.226 13.651 51.515 1.00 35.02 290 PHE A CA 1
ATOM 2279 C C . PHE A 1 290 ? 15.234 14.150 50.088 1.00 34.81 290 PHE A C 1
ATOM 2280 O O . PHE A 1 290 ? 16.225 14.691 49.609 1.00 34.70 290 PHE A O 1
ATOM 2288 N N . ASN A 1 291 ? 14.119 13.965 49.403 1.00 34.91 291 ASN A N 1
ATOM 2289 C CA . ASN A 1 291 ? 14.009 14.431 48.039 1.00 34.75 291 ASN A CA 1
ATOM 2290 C C . ASN A 1 291 ? 12.982 15.556 48.047 1.00 34.20 291 ASN A C 1
ATOM 2291 O O . ASN A 1 291 ? 11.863 15.369 48.524 1.00 34.80 291 ASN A O 1
ATOM 2296 N N . THR A 1 292 ? 13.372 16.722 47.538 1.00 31.68 292 THR A N 1
ATOM 2297 C CA . THR A 1 292 ? 12.480 17.868 47.504 1.00 30.80 292 THR A CA 1
ATOM 2298 C C . THR A 1 292 ? 12.420 18.471 46.105 1.00 32.06 292 THR A C 1
ATOM 2299 O O . THR A 1 292 ? 13.409 18.463 45.365 1.00 32.43 292 THR A O 1
ATOM 2303 N N . TYR A 1 293 ? 11.260 19.009 45.747 1.00 29.91 293 TYR A N 1
ATOM 2304 C CA . TYR A 1 293 ? 11.081 19.595 44.429 1.00 30.67 293 TYR A CA 1
ATOM 2305 C C . TYR A 1 293 ? 10.550 21.024 44.426 1.00 31.26 293 TYR A C 1
ATOM 2306 O O . TYR A 1 293 ? 9.813 21.438 45.320 1.00 34.05 293 TYR A O 1
ATOM 2315 N N . GLY A 1 294 ? 10.904 21.756 43.378 1.00 30.15 294 GLY A N 1
ATOM 2316 C CA . GLY A 1 294 ? 10.438 23.113 43.221 1.00 29.35 294 GLY A CA 1
ATOM 2317 C C . GLY A 1 294 ? 11.320 23.923 42.291 1.00 29.77 294 GLY A C 1
ATOM 2318 O O . GLY A 1 294 ? 12.449 23.530 42.011 1.00 29.64 294 GLY A O 1
ATOM 2319 N N . PRO A 1 295 ? 10.804 25.036 41.752 1.00 30.32 295 PRO A N 1
ATOM 2320 C CA . PRO A 1 295 ? 11.562 25.910 40.856 1.00 28.92 295 PRO A CA 1
ATOM 2321 C C . PRO A 1 295 ? 12.017 27.151 41.661 1.00 29.51 295 PRO A C 1
ATOM 2322 O O . PRO A 1 295 ? 11.494 27.422 42.748 1.00 26.08 295 PRO A O 1
ATOM 2326 N N . THR A 1 296 ? 12.986 27.894 41.132 1.00 28.71 296 THR A N 1
ATOM 2327 C CA . THR A 1 296 ? 13.486 29.083 41.814 1.00 29.00 296 THR A CA 1
ATOM 2328 C C . THR A 1 296 ? 12.354 30.084 42.039 1.00 29.32 296 THR A C 1
ATOM 2329 O O . THR A 1 296 ? 12.334 30.819 43.035 1.00 27.55 296 THR A O 1
ATOM 2333 N N . GLU A 1 297 ? 11.399 30.097 41.116 1.00 31.02 297 GLU A N 1
ATOM 2334 C CA . GLU A 1 297 ? 10.261 30.999 41.225 1.00 30.99 297 GLU A CA 1
ATOM 2335 C C . GLU A 1 297 ? 9.404 30.729 42.469 1.00 30.82 297 GLU A C 1
ATOM 2336 O O . GLU A 1 297 ? 8.596 31.567 42.864 1.00 32.46 297 GLU A O 1
ATOM 2342 N N . ALA A 1 298 ? 9.584 29.570 43.094 1.00 30.13 298 ALA A N 1
ATOM 2343 C CA . ALA A 1 298 ? 8.815 29.240 44.289 1.00 31.64 298 ALA A CA 1
ATOM 2344 C C . ALA A 1 298 ? 9.720 28.962 45.482 1.00 32.06 298 ALA A C 1
ATOM 2345 O O . ALA A 1 298 ? 9.450 28.078 46.298 1.00 33.07 298 ALA A O 1
ATOM 2347 N N . THR A 1 299 ? 10.803 29.728 45.561 1.00 32.37 299 THR A N 1
ATOM 2348 C CA . THR A 1 299 ? 11.784 29.646 46.639 1.00 31.22 299 THR A CA 1
ATOM 2349 C C . THR A 1 299 ? 12.396 28.276 46.953 1.00 30.67 299 THR A C 1
ATOM 2350 O O . THR A 1 299 ? 12.107 27.677 47.996 1.00 28.48 299 THR A O 1
ATOM 2354 N N . VAL A 1 300 ? 13.255 27.801 46.052 1.00 28.51 300 VAL A N 1
ATOM 2355 C CA . VAL A 1 300 ? 13.959 26.535 46.237 1.00 28.39 300 VAL A CA 1
ATOM 2356 C C . VAL A 1 300 ? 13.102 25.284 46.076 1.00 28.97 300 VAL A C 1
ATOM 2357 O O . VAL A 1 300 ? 13.089 24.681 45.001 1.00 29.18 300 VAL A O 1
ATOM 2361 N N . ALA A 1 301 ? 12.395 24.880 47.133 1.00 29.68 301 ALA A N 1
ATOM 2362 C CA . ALA A 1 301 ? 11.548 23.688 47.048 1.00 30.24 301 ALA A CA 1
ATOM 2363 C C . ALA A 1 301 ? 10.246 23.809 47.832 1.00 30.91 301 ALA A C 1
ATOM 2364 O O . ALA A 1 301 ? 10.206 24.442 48.879 1.00 31.74 301 ALA A O 1
ATOM 2366 N N . VAL A 1 302 ? 9.191 23.182 47.312 1.00 32.85 302 VAL A N 1
ATOM 2367 C CA . VAL A 1 302 ? 7.870 23.200 47.935 1.00 33.94 302 VAL A CA 1
ATOM 2368 C C . VAL A 1 302 ? 7.237 21.824 48.169 1.00 35.61 302 VAL A C 1
ATOM 2369 O O . VAL A 1 302 ? 6.054 21.738 48.522 1.00 35.95 302 VAL A O 1
ATOM 2373 N N . THR A 1 303 ? 7.998 20.756 47.944 1.00 35.89 303 THR A N 1
ATOM 2374 C CA . THR A 1 303 ? 7.504 19.399 48.169 1.00 36.97 303 THR A CA 1
ATOM 2375 C C . THR A 1 303 ? 8.604 18.681 48.925 1.00 39.03 303 THR A C 1
ATOM 2376 O O . THR A 1 303 ? 9.738 19.157 48.979 1.00 39.50 303 THR A O 1
ATOM 2380 N N . SER A 1 304 ? 8.283 17.526 49.490 1.00 38.95 304 SER A N 1
ATOM 2381 C CA . SER A 1 304 ? 9.267 16.792 50.261 1.00 39.45 304 SER A CA 1
ATOM 2382 C C . SER A 1 304 ? 8.851 15.338 50.517 1.00 39.40 304 SER A C 1
ATOM 2383 O O . SER A 1 304 ? 7.661 15.002 50.529 1.00 39.15 304 SER A O 1
ATOM 2386 N N . VAL A 1 305 ? 9.839 14.474 50.719 1.00 37.84 305 VAL A N 1
ATOM 2387 C CA . VAL A 1 305 ? 9.558 13.075 50.993 1.00 38.08 305 VAL A CA 1
ATOM 2388 C C . VAL A 1 305 ? 10.825 12.298 51.310 1.00 38.48 305 VAL A C 1
ATOM 2389 O O . VAL A 1 305 ? 11.742 12.229 50.494 1.00 38.40 305 VAL A O 1
ATOM 2393 N N . GLU A 1 306 ? 10.873 11.721 52.505 1.00 37.48 306 GLU A N 1
ATOM 2394 C CA .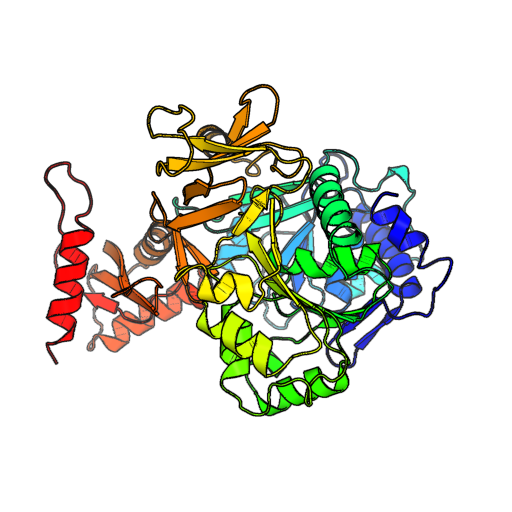 GLU A 1 306 ? 12.028 10.944 52.902 1.00 38.35 306 GLU A CA 1
ATOM 2395 C C . GLU A 1 306 ? 12.106 9.767 51.946 1.00 38.91 306 GLU A C 1
ATOM 2396 O O . GLU A 1 306 ? 11.084 9.194 51.580 1.00 38.38 306 GLU A O 1
ATOM 2402 N N . ILE A 1 307 ? 13.314 9.419 51.526 1.00 38.86 307 ILE A N 1
ATOM 2403 C CA . ILE A 1 307 ? 13.483 8.298 50.620 1.00 38.40 307 ILE A CA 1
ATOM 2404 C C . ILE A 1 307 ? 13.993 7.109 51.418 1.00 38.75 307 ILE A C 1
ATOM 2405 O O . ILE A 1 307 ? 15.115 7.133 51.926 1.00 38.69 307 ILE A O 1
ATOM 2410 N N . THR A 1 308 ? 13.160 6.078 51.540 1.00 37.92 308 THR A N 1
ATOM 2411 C CA . THR A 1 308 ? 13.533 4.876 52.282 1.00 39.23 308 THR A CA 1
ATOM 2412 C C . THR A 1 308 ? 13.519 3.667 51.359 1.00 40.67 308 THR A C 1
ATOM 2413 O O . THR A 1 308 ? 13.086 3.761 50.210 1.00 40.23 308 THR A O 1
ATOM 2417 N N . ASN A 1 309 ? 13.993 2.533 51.864 1.00 42.88 309 ASN A N 1
ATOM 2418 C CA . ASN A 1 309 ? 14.019 1.306 51.073 1.00 45.41 309 ASN A CA 1
ATOM 2419 C C . ASN A 1 309 ? 12.596 0.981 50.649 1.00 46.23 309 ASN A C 1
ATOM 2420 O O . ASN A 1 309 ? 12.342 0.517 49.535 1.00 46.02 309 ASN A O 1
ATOM 2425 N N . ASP A 1 310 ? 11.665 1.260 51.548 1.00 47.66 310 ASP A N 1
ATOM 2426 C CA . ASP A 1 310 ? 10.263 1.006 51.299 1.00 49.79 310 ASP A CA 1
ATOM 2427 C C . ASP A 1 310 ? 9.772 1.745 50.053 1.00 50.57 310 ASP A C 1
ATOM 2428 O O . ASP A 1 310 ? 9.077 1.168 49.213 1.00 51.03 310 ASP A O 1
ATOM 2433 N N . VAL A 1 311 ? 10.137 3.020 49.937 1.00 50.96 311 VAL A N 1
ATOM 2434 C CA . VAL A 1 311 ? 9.732 3.843 48.798 1.00 49.98 311 VAL A CA 1
ATOM 2435 C C . VAL A 1 311 ? 10.411 3.426 47.502 1.00 50.85 311 VAL A C 1
ATOM 2436 O O . VAL A 1 311 ? 9.794 3.424 46.437 1.00 50.49 311 VAL A O 1
ATOM 2440 N N . ILE A 1 312 ? 11.691 3.084 47.591 1.00 52.95 312 ILE A N 1
ATOM 2441 C CA . ILE A 1 312 ? 12.447 2.687 46.414 1.00 54.45 312 ILE A CA 1
ATOM 2442 C C . ILE A 1 312 ? 11.778 1.554 45.647 1.00 56.80 312 ILE A C 1
ATOM 2443 O O . ILE A 1 312 ? 11.461 1.697 44.466 1.00 57.55 312 ILE A O 1
ATOM 2448 N N . SER A 1 313 ? 11.559 0.434 46.327 1.00 57.79 313 SER A N 1
ATOM 2449 C CA . SER A 1 313 ? 10.930 -0.730 45.714 1.00 58.81 313 SER A CA 1
ATOM 2450 C C . SER A 1 313 ? 9.464 -0.501 45.352 1.00 59.70 313 SER A C 1
ATOM 2451 O O . SER A 1 313 ? 8.864 -1.298 44.637 1.00 60.71 313 SER A O 1
ATOM 2454 N N . ARG A 1 314 ? 8.891 0.587 45.849 1.00 60.87 314 ARG A N 1
ATOM 2455 C CA . ARG A 1 314 ? 7.494 0.903 45.585 1.00 61.34 314 ARG A CA 1
ATOM 2456 C C . ARG A 1 314 ? 7.309 1.666 44.268 1.00 61.64 314 ARG A C 1
ATOM 2457 O O . ARG A 1 314 ? 6.180 1.899 43.836 1.00 61.11 314 ARG A O 1
ATOM 2465 N N . SER A 1 315 ? 8.413 2.048 43.627 1.00 62.49 315 SER A N 1
ATOM 2466 C CA . SER A 1 315 ? 8.339 2.787 42.363 1.00 62.40 315 SER A CA 1
ATOM 2467 C C . SER A 1 315 ? 9.667 2.866 41.608 1.00 62.61 315 SER A C 1
ATOM 2468 O O . SER A 1 315 ? 10.737 2.993 42.209 1.00 62.95 315 SER A O 1
ATOM 2471 N N . GLU A 1 316 ? 9.588 2.795 40.283 1.00 62.01 316 GLU A N 1
ATOM 2472 C CA . GLU A 1 316 ? 10.777 2.867 39.439 1.00 61.97 316 GLU A CA 1
ATOM 2473 C C . GLU A 1 316 ? 11.274 4.297 39.316 1.00 59.67 316 GLU A C 1
ATOM 2474 O O . GLU A 1 316 ? 12.433 4.541 38.969 1.00 60.86 316 GLU A O 1
ATOM 2480 N N . SER A 1 317 ? 10.381 5.238 39.592 1.00 56.26 317 SER A N 1
ATOM 2481 C CA . SER A 1 317 ? 10.706 6.652 39.523 1.00 52.65 317 SER A CA 1
ATOM 2482 C C . SER A 1 317 ? 10.322 7.307 40.843 1.00 49.65 317 SER A C 1
ATOM 2483 O O . SER A 1 317 ? 9.146 7.397 41.186 1.00 50.08 317 SER A O 1
ATOM 2486 N N . LEU A 1 318 ? 11.323 7.750 41.588 1.00 46.92 318 LEU A N 1
ATOM 2487 C CA . LEU A 1 318 ? 11.092 8.397 42.874 1.00 44.95 318 LEU A CA 1
ATOM 2488 C C . LEU A 1 318 ? 10.109 9.567 42.784 1.00 43.52 318 LEU A C 1
ATOM 2489 O O . LEU A 1 318 ? 10.177 10.383 41.866 1.00 43.53 318 LEU A O 1
ATOM 2494 N N . PRO A 1 319 ? 9.163 9.650 43.728 1.00 42.09 319 PRO A N 1
ATOM 2495 C CA . PRO A 1 319 ? 8.192 10.748 43.720 1.00 40.78 319 PRO A CA 1
ATOM 2496 C C . PRO A 1 319 ? 8.909 11.969 44.278 1.00 40.16 319 PRO A C 1
ATOM 2497 O O . PRO A 1 319 ? 10.014 11.833 44.806 1.00 38.72 319 PRO A O 1
ATOM 2501 N N . VAL A 1 320 ? 8.302 13.151 44.153 1.00 39.65 320 VAL A N 1
ATOM 2502 C CA . VAL A 1 320 ? 8.911 14.362 44.696 1.00 39.52 320 VAL A CA 1
ATOM 2503 C C . VAL A 1 320 ? 8.307 14.668 46.058 1.00 39.36 320 VAL A C 1
ATOM 2504 O O . VAL A 1 320 ? 8.666 15.645 46.713 1.00 40.18 320 VAL A O 1
ATOM 2508 N N . GLY A 1 321 ? 7.375 13.821 46.475 1.00 40.22 321 GLY A N 1
ATOM 2509 C CA . GLY A 1 321 ? 6.776 13.977 47.785 1.00 40.00 321 GLY A CA 1
ATOM 2510 C C . GLY A 1 321 ? 5.500 14.773 47.971 1.00 39.85 321 GLY A C 1
ATOM 2511 O O . GLY A 1 321 ? 4.774 15.088 47.024 1.00 38.95 321 GLY A O 1
ATOM 2512 N N . PHE A 1 322 ? 5.248 15.094 49.237 1.00 38.78 322 PHE A N 1
ATOM 2513 C CA . PHE A 1 322 ? 4.071 15.829 49.653 1.00 38.85 322 PHE A CA 1
ATOM 2514 C C . PHE A 1 322 ? 4.341 17.315 49.710 1.00 38.61 322 PHE A C 1
ATOM 2515 O O . PHE A 1 322 ? 5.437 17.747 50.068 1.00 37.15 322 PHE A O 1
ATOM 2523 N N . ALA A 1 323 ? 3.324 18.086 49.335 1.00 39.30 323 ALA A N 1
ATOM 2524 C CA . ALA A 1 323 ? 3.393 19.543 49.315 1.00 39.24 323 ALA A CA 1
ATOM 2525 C C . ALA A 1 323 ? 3.765 20.132 50.658 1.00 38.95 323 ALA A C 1
ATOM 2526 O O . ALA A 1 323 ? 3.376 19.622 51.709 1.00 39.14 323 ALA A O 1
ATOM 2528 N N . LYS A 1 324 ? 4.542 21.205 50.602 1.00 39.82 324 LYS A N 1
ATOM 2529 C CA . LYS A 1 324 ? 4.962 21.944 51.783 1.00 40.12 324 LYS A CA 1
ATOM 2530 C C . LYS A 1 324 ? 3.638 22.291 52.478 1.00 41.55 324 LYS A C 1
ATOM 2531 O O . LYS A 1 324 ? 2.712 22.784 51.841 1.00 41.70 324 LYS A O 1
ATOM 2537 N N . PRO A 1 325 ? 3.532 22.025 53.785 1.00 43.11 325 PRO A N 1
ATOM 2538 C CA . PRO A 1 325 ? 2.331 22.283 54.588 1.00 44.78 325 PRO A CA 1
ATOM 2539 C C . PRO A 1 325 ? 1.426 23.442 54.160 1.00 46.41 325 PRO A C 1
ATOM 2540 O O . PRO A 1 325 ? 0.228 23.244 53.928 1.00 46.90 325 PRO A O 1
ATOM 2544 N N . ASP A 1 326 ? 1.997 24.639 54.052 1.00 45.55 326 ASP A N 1
ATOM 2545 C CA . ASP A 1 326 ? 1.244 25.842 53.678 1.00 44.86 326 ASP A CA 1
ATOM 2546 C C . ASP A 1 326 ? 1.087 26.086 52.179 1.00 43.73 326 ASP A C 1
ATOM 2547 O O . ASP A 1 326 ? 0.480 27.074 51.776 1.00 43.18 326 ASP A O 1
ATOM 2552 N N . MET A 1 327 ? 1.636 25.202 51.356 1.00 42.91 327 MET A N 1
ATOM 2553 C CA . MET A 1 327 ? 1.533 25.354 49.910 1.00 42.62 327 MET A CA 1
ATOM 2554 C C . MET A 1 327 ? 0.389 24.540 49.327 1.00 44.77 327 MET A C 1
ATOM 2555 O O . MET A 1 327 ? 0.020 23.485 49.843 1.00 45.10 327 MET A O 1
ATOM 2560 N N . ASN A 1 328 ? -0.166 25.035 48.235 1.00 45.98 328 ASN A N 1
ATOM 2561 C CA . ASN A 1 328 ? -1.250 24.338 47.583 1.00 47.64 328 ASN A CA 1
ATOM 2562 C C . ASN A 1 328 ? -0.762 23.917 46.209 1.00 47.18 328 ASN A C 1
ATOM 2563 O O . ASN A 1 328 ? -0.588 24.752 45.324 1.00 47.85 328 ASN A O 1
ATOM 2568 N N . ILE A 1 329 ? -0.537 22.621 46.033 1.00 45.92 329 ILE A N 1
ATOM 2569 C CA . ILE A 1 329 ? -0.048 22.115 44.763 1.00 44.57 329 ILE A CA 1
ATOM 2570 C C . ILE A 1 329 ? -1.051 21.172 44.108 1.00 44.81 329 ILE A C 1
ATOM 2571 O O . ILE A 1 329 ? -1.551 20.239 44.743 1.00 45.78 329 ILE A O 1
ATOM 2576 N N . PHE A 1 330 ? -1.328 21.411 42.831 1.00 43.10 330 PHE A N 1
ATOM 2577 C CA . PHE A 1 330 ? -2.282 20.598 42.091 1.00 43.68 330 PHE A CA 1
ATOM 2578 C C . PHE A 1 330 ? -1.947 20.490 40.605 1.00 42.69 330 PHE A C 1
ATOM 2579 O O . PHE A 1 330 ? -1.189 21.292 40.061 1.00 40.83 330 PHE A O 1
ATOM 2587 N N . ILE A 1 331 ? -2.548 19.494 39.961 1.00 43.05 331 ILE A N 1
ATOM 2588 C CA . ILE A 1 331 ? -2.345 19.209 38.542 1.00 43.68 331 ILE A CA 1
ATOM 2589 C C . ILE A 1 331 ? -3.448 19.821 37.678 1.00 45.54 331 ILE A C 1
ATOM 2590 O O . ILE A 1 331 ? -4.632 19.601 37.930 1.00 45.94 331 ILE A O 1
ATOM 2595 N N . MET A 1 332 ? -3.056 20.586 36.662 1.00 46.89 332 MET A N 1
ATOM 2596 C CA . MET A 1 332 ? -4.014 21.219 35.768 1.00 50.99 332 MET A CA 1
ATOM 2597 C C . MET A 1 332 ? -3.774 20.828 34.320 1.00 53.78 332 MET A C 1
ATOM 2598 O O . MET A 1 332 ? -2.630 20.699 33.885 1.00 54.84 332 MET A O 1
ATOM 2603 N N . ASP A 1 333 ? -4.854 20.637 33.573 1.00 55.79 333 ASP A N 1
ATOM 2604 C CA . ASP A 1 333 ? -4.741 20.274 32.170 1.00 59.77 333 ASP A CA 1
ATOM 2605 C C . ASP A 1 333 ? -4.449 21.532 31.364 1.00 61.10 333 ASP A C 1
ATOM 2606 O O . ASP A 1 333 ? -4.415 22.632 31.913 1.00 61.22 333 ASP A O 1
ATOM 2611 N N . GLU A 1 334 ? -4.244 21.370 30.062 1.00 63.20 334 GLU A N 1
ATOM 2612 C CA . GLU A 1 334 ? -3.953 22.505 29.196 1.00 64.62 334 GLU A CA 1
ATOM 2613 C C . GLU A 1 334 ? -4.999 23.599 29.377 1.00 65.03 334 GLU A C 1
ATOM 2614 O O . GLU A 1 334 ? -4.663 24.763 29.601 1.00 65.51 334 GLU A O 1
ATOM 2620 N N . GLU A 1 335 ? -6.268 23.211 29.286 1.00 65.23 335 GLU A N 1
ATOM 2621 C CA . GLU A 1 335 ? -7.382 24.142 29.432 1.00 64.79 335 GLU A CA 1
ATOM 2622 C C . GLU A 1 335 ? -7.311 24.946 30.726 1.00 63.75 335 GLU A C 1
ATOM 2623 O O . GLU A 1 335 ? -7.996 25.955 30.871 1.00 64.64 335 GLU A O 1
ATOM 2629 N N . GLY A 1 336 ? -6.481 24.498 31.661 1.00 63.11 336 GLY A N 1
ATOM 2630 C CA . GLY A 1 336 ? -6.342 25.201 32.924 1.00 61.07 336 GLY A CA 1
ATOM 2631 C C . GLY A 1 336 ? -7.327 24.746 33.983 1.00 59.96 336 GLY A C 1
ATOM 2632 O O . GLY A 1 336 ? -7.762 25.538 34.816 1.00 60.22 336 GLY A O 1
ATOM 2633 N N . GLN A 1 337 ? -7.677 23.465 33.956 1.00 59.06 337 GLN A N 1
ATOM 2634 C CA . GLN A 1 337 ? -8.617 22.909 34.923 1.00 58.20 337 GLN A CA 1
ATOM 2635 C C . GLN A 1 337 ? -7.941 21.812 35.737 1.00 56.80 337 GLN A C 1
ATOM 2636 O O . GLN A 1 337 ? -7.068 21.107 35.231 1.00 58.07 337 GLN A O 1
ATOM 2642 N N . PRO A 1 338 ? -8.332 21.655 37.010 1.00 54.97 338 PRO A N 1
ATOM 2643 C CA . PRO A 1 338 ? -7.758 20.635 37.897 1.00 53.45 338 PRO A CA 1
ATOM 2644 C C . PRO A 1 338 ? -8.151 19.200 37.530 1.00 52.16 338 PRO A C 1
ATOM 2645 O O . PRO A 1 338 ? -9.334 18.879 37.378 1.00 52.68 338 PRO A O 1
ATOM 2649 N N . LEU A 1 339 ? -7.144 18.343 37.390 1.00 49.52 339 LEU A N 1
ATOM 2650 C CA . LEU A 1 339 ? -7.360 16.947 37.032 1.00 47.44 339 LEU A CA 1
ATOM 2651 C C . LEU A 1 339 ? -7.454 16.096 38.283 1.00 45.57 339 LEU A C 1
ATOM 2652 O O . LEU A 1 339 ? -7.042 16.520 39.361 1.00 46.33 339 LEU A O 1
ATOM 2657 N N . PRO A 1 340 ? -8.007 14.879 38.161 1.00 44.09 340 PRO A N 1
ATOM 2658 C CA . PRO A 1 340 ? -8.138 13.983 39.313 1.00 43.02 340 PRO A CA 1
ATOM 2659 C C . PRO A 1 340 ? -6.823 13.244 39.582 1.00 41.60 340 PRO A C 1
ATOM 2660 O O . PRO A 1 340 ? -5.834 13.466 38.894 1.00 38.41 340 PRO A O 1
ATOM 2664 N N . GLU A 1 341 ? -6.807 12.373 40.583 1.00 41.73 341 GLU A N 1
ATOM 2665 C CA . GLU A 1 341 ? -5.590 11.634 40.889 1.00 43.85 341 GLU A CA 1
ATOM 2666 C C . GLU A 1 341 ? -5.166 10.780 39.697 1.00 45.75 341 GLU A C 1
ATOM 2667 O O . GLU A 1 341 ? -6.004 10.348 38.906 1.00 46.31 341 GLU A O 1
ATOM 2673 N N . GLY A 1 342 ? -3.862 10.562 39.567 1.00 47.23 342 GLY A N 1
ATOM 2674 C CA . GLY A 1 342 ? -3.349 9.736 38.484 1.00 47.81 342 GLY A CA 1
ATOM 2675 C C . GLY A 1 342 ? -3.360 10.305 37.078 1.00 49.14 342 GLY A C 1
ATOM 2676 O O . GLY A 1 342 ? -2.601 9.827 36.222 1.00 49.30 342 GLY A O 1
ATOM 2677 N N A GLU A 1 343 ? -4.195 11.310 36.825 0.50 49.78 343 GLU A N 1
ATOM 2678 N N B GLU A 1 343 ? -4.199 11.282 36.823 0.50 49.34 343 GLU A N 1
ATOM 2679 C CA A GLU A 1 343 ? -4.278 11.920 35.500 0.50 51.27 343 GLU A CA 1
ATOM 2680 C CA B GLU A 1 343 ? -4.268 11.880 35.500 0.50 50.49 343 GLU A CA 1
ATOM 2681 C C A GLU A 1 343 ? -3.134 12.919 35.342 0.50 51.71 343 GLU A C 1
ATOM 2682 C C B GLU A 1 343 ? -3.153 12.916 35.333 0.50 51.24 343 GLU A C 1
ATOM 2683 O O A GLU A 1 343 ? -2.949 13.797 36.190 0.50 51.08 343 GLU A O 1
ATOM 2684 O O B GLU A 1 343 ? -2.976 13.797 36.172 0.50 50.67 343 GLU A O 1
ATOM 2695 N N . LYS A 1 344 ? -2.403 12.800 34.241 1.00 52.11 344 LYS A N 1
ATOM 2696 C CA . LYS A 1 344 ? -1.275 13.688 33.952 1.00 53.66 344 LYS A CA 1
ATOM 2697 C C . LYS A 1 344 ? -1.671 15.100 33.516 1.00 54.06 344 LYS A C 1
ATOM 2698 O O . LYS A 1 344 ? -2.562 15.276 32.686 1.00 55.90 344 LYS A O 1
ATOM 2704 N N . GLY A 1 345 ? -0.990 16.095 34.083 1.00 53.89 345 GLY A N 1
ATOM 2705 C CA . GLY A 1 345 ? -1.250 17.487 33.754 1.00 51.15 345 GLY A CA 1
ATOM 2706 C C . GLY A 1 345 ? -0.015 18.321 34.057 1.00 50.21 345 GLY A C 1
ATOM 2707 O O . GLY A 1 345 ? 1.101 17.794 34.079 1.00 51.03 345 GLY A O 1
ATOM 2708 N N . GLU A 1 346 ? -0.197 19.618 34.285 1.00 47.88 346 GLU A N 1
ATOM 2709 C CA . GLU A 1 346 ? 0.924 20.498 34.597 1.00 45.16 346 GLU A CA 1
ATOM 2710 C C . GLU A 1 346 ? 0.917 20.837 36.075 1.00 43.57 346 GLU A C 1
ATOM 2711 O O . GLU A 1 346 ? -0.135 21.018 36.672 1.00 42.19 346 GLU A O 1
ATOM 2717 N N . ILE A 1 347 ? 2.099 20.931 36.666 1.00 43.03 347 ILE A N 1
ATOM 2718 C CA . ILE A 1 347 ? 2.198 21.259 38.079 1.00 41.48 347 ILE A CA 1
ATOM 2719 C C . ILE A 1 347 ? 2.067 22.763 38.304 1.00 41.24 347 ILE A C 1
ATOM 2720 O O . ILE A 1 347 ? 2.694 23.567 37.611 1.00 39.59 347 ILE A O 1
ATOM 2725 N N . VAL A 1 348 ? 1.232 23.132 39.270 1.00 41.06 348 VAL A N 1
ATOM 2726 C CA . VAL A 1 348 ? 1.009 24.533 39.603 1.00 39.66 348 VAL A CA 1
ATOM 2727 C C . VAL A 1 348 ? 1.258 24.680 41.088 1.00 39.82 348 VAL A C 1
ATOM 2728 O O . VAL A 1 348 ? 0.865 23.820 41.872 1.00 41.56 348 VAL A O 1
ATOM 2732 N N . ILE A 1 349 ? 1.920 25.764 41.474 1.00 38.52 349 ILE A N 1
ATOM 2733 C CA . ILE A 1 349 ? 2.242 25.997 42.873 1.00 35.86 349 ILE A CA 1
ATOM 2734 C C . ILE A 1 349 ? 1.652 27.312 43.347 1.00 35.79 349 ILE A C 1
ATOM 2735 O O . ILE A 1 349 ? 1.855 28.357 42.724 1.00 37.23 349 ILE A O 1
ATOM 2740 N N . ALA A 1 350 ? 0.928 27.258 44.452 1.00 32.41 350 ALA A N 1
ATOM 2741 C CA . ALA A 1 350 ? 0.319 28.451 45.013 1.00 33.19 350 ALA A CA 1
ATOM 2742 C C . ALA A 1 350 ? 0.609 28.464 46.500 1.00 32.48 350 ALA A C 1
ATOM 2743 O O . ALA A 1 350 ? 0.521 27.436 47.167 1.00 32.88 350 ALA A O 1
ATOM 2745 N N . GLY A 1 351 ? 0.962 29.629 47.023 1.00 34.15 351 GLY A N 1
ATOM 2746 C CA . GLY A 1 351 ? 1.271 29.723 48.437 1.00 34.82 351 GLY A CA 1
ATOM 2747 C C . GLY A 1 351 ? 2.348 30.761 48.664 1.00 35.41 351 GLY A C 1
ATOM 2748 O O . GLY A 1 351 ? 2.908 31.283 47.693 1.00 35.68 351 GLY A O 1
ATOM 2749 N N . PRO A 1 352 ? 2.676 31.064 49.928 1.00 34.46 352 PRO A N 1
ATOM 2750 C CA . PRO A 1 352 ? 3.685 32.048 50.339 1.00 36.03 352 PRO A CA 1
ATOM 2751 C C . PRO A 1 352 ? 5.122 31.862 49.829 1.00 36.98 352 PRO A C 1
ATOM 2752 O O . PRO A 1 352 ? 5.969 32.734 50.032 1.00 37.45 352 PRO A O 1
ATOM 2756 N N . SER A 1 353 ? 5.402 30.739 49.175 1.00 36.88 353 SER A N 1
ATOM 2757 C CA . SER A 1 353 ? 6.743 30.501 48.657 1.00 36.29 353 SER A CA 1
ATOM 2758 C C . SER A 1 353 ? 6.897 31.132 47.286 1.00 35.78 353 SER A C 1
ATOM 2759 O O . SER A 1 353 ? 8.003 31.436 46.857 1.00 38.43 353 SER A O 1
ATOM 2762 N N . VAL A 1 354 ? 5.782 31.333 46.598 1.00 36.31 354 VAL A N 1
ATOM 2763 C CA . VAL A 1 354 ? 5.811 31.905 45.255 1.00 36.15 354 VAL A CA 1
ATOM 2764 C C . VAL A 1 354 ? 6.354 33.331 45.190 1.00 36.04 354 VAL A C 1
ATOM 2765 O O . VAL A 1 354 ? 6.005 34.184 45.997 1.00 36.78 354 VAL A O 1
ATOM 2769 N N . S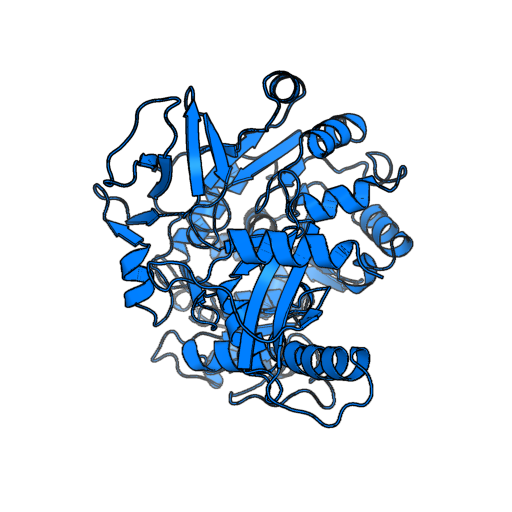ER A 1 355 ? 7.232 33.560 44.219 1.00 36.25 355 SER A N 1
ATOM 2770 C CA . SER A 1 355 ? 7.848 34.861 43.988 1.00 36.54 355 SER A CA 1
ATOM 2771 C C . SER A 1 355 ? 6.837 35.811 43.364 1.00 36.69 355 SER A C 1
ATOM 2772 O O . SER A 1 355 ? 5.958 35.384 42.626 1.00 36.35 355 SER A O 1
ATOM 2775 N N . ARG A 1 356 ? 6.964 37.099 43.659 1.00 37.58 356 ARG A N 1
ATOM 2776 C CA . ARG A 1 356 ? 6.059 38.081 43.086 1.00 36.87 356 ARG A CA 1
ATOM 2777 C C . ARG A 1 356 ? 6.292 38.100 41.576 1.00 37.77 356 ARG A C 1
ATOM 2778 O O . ARG A 1 356 ? 5.440 38.556 40.816 1.00 36.65 356 ARG A O 1
ATOM 2786 N N . GLY A 1 357 ? 7.448 37.599 41.143 1.00 37.91 357 GLY A N 1
ATOM 2787 C CA . GLY A 1 357 ? 7.726 37.556 39.720 1.00 36.99 357 GLY A CA 1
ATOM 2788 C C . GLY A 1 357 ? 9.103 38.004 39.286 1.00 37.08 357 GLY A C 1
ATOM 2789 O O . GLY A 1 357 ? 9.994 38.207 40.111 1.00 37.00 357 GLY A O 1
ATOM 2790 N N . TYR A 1 358 ? 9.262 38.176 37.975 1.00 35.78 358 TYR A N 1
ATOM 2791 C CA . TYR A 1 358 ? 10.532 38.591 37.384 1.00 35.75 358 TYR A CA 1
ATOM 2792 C C . TYR A 1 358 ? 10.779 40.101 37.416 1.00 36.20 358 TYR A C 1
ATOM 2793 O O . TYR A 1 358 ? 9.974 40.890 36.917 1.00 38.16 358 TYR A O 1
ATOM 2802 N N . LEU A 1 359 ? 11.909 40.486 38.002 1.00 35.68 359 LEU A N 1
ATOM 2803 C CA . LEU A 1 359 ? 12.306 41.883 38.123 1.00 33.73 359 LEU A CA 1
ATOM 2804 C C . LEU A 1 359 ? 12.280 42.599 36.777 1.00 34.32 359 LEU A C 1
ATOM 2805 O O . LEU A 1 359 ? 12.947 42.181 35.827 1.00 33.68 359 LEU A O 1
ATOM 2810 N N . GLY A 1 360 ? 11.500 43.676 36.705 1.00 34.52 360 GLY A N 1
ATOM 2811 C CA . GLY A 1 360 ? 11.392 44.459 35.486 1.00 31.51 360 GLY A CA 1
ATOM 2812 C C . GLY A 1 360 ? 10.873 43.720 34.268 1.00 31.68 360 GLY A C 1
ATOM 2813 O O . GLY A 1 360 ? 11.017 44.201 33.146 1.00 30.55 360 GLY A O 1
ATOM 2814 N N . GLU A 1 361 ? 10.257 42.562 34.480 1.00 32.78 361 GLU A N 1
ATOM 2815 C CA . GLU A 1 361 ? 9.733 41.765 33.372 1.00 33.72 361 GLU A CA 1
ATOM 2816 C C . GLU A 1 361 ? 8.258 41.394 33.543 1.00 35.19 361 GLU A C 1
ATOM 2817 O O . GLU A 1 361 ? 7.915 40.219 33.659 1.00 32.81 361 GLU A O 1
ATOM 2823 N N . PRO A 1 362 ? 7.365 42.398 33.533 1.00 36.78 362 PRO A N 1
ATOM 2824 C CA . PRO A 1 362 ? 5.920 42.195 33.693 1.00 37.45 362 PRO A CA 1
ATOM 2825 C C . PRO A 1 362 ? 5.249 41.201 32.746 1.00 39.50 362 PRO A C 1
ATOM 2826 O O . PRO A 1 362 ? 4.425 40.397 33.182 1.00 39.48 362 PRO A O 1
ATOM 2830 N N . GLU A 1 363 ? 5.592 41.241 31.462 1.00 41.53 363 GLU A N 1
ATOM 2831 C CA . GLU A 1 363 ? 4.983 40.315 30.506 1.00 44.32 363 GLU A CA 1
ATOM 2832 C C . GLU A 1 363 ? 5.311 38.855 30.821 1.00 45.32 363 GLU A C 1
ATOM 2833 O O . GLU A 1 363 ? 4.456 37.979 30.671 1.00 47.72 363 GLU A O 1
ATOM 2839 N N . LEU A 1 364 ? 6.546 38.583 31.244 1.00 43.98 364 LEU A N 1
ATOM 2840 C CA . LEU A 1 364 ? 6.941 37.216 31.578 1.00 41.56 364 LEU A CA 1
ATOM 2841 C C . LEU A 1 364 ? 6.181 36.763 32.820 1.00 42.38 364 LEU A C 1
ATOM 2842 O O . LEU A 1 364 ? 5.608 35.673 32.847 1.00 42.18 364 LEU A O 1
ATOM 2847 N N . THR A 1 365 ? 6.184 37.602 33.852 1.00 41.89 365 THR A N 1
ATOM 2848 C CA . THR A 1 365 ? 5.480 37.292 35.084 1.00 42.77 365 THR A CA 1
ATOM 2849 C C . THR A 1 365 ? 4.018 37.048 34.717 1.00 45.34 365 THR A C 1
ATOM 2850 O O . THR A 1 365 ? 3.349 36.173 35.268 1.00 45.98 365 THR A O 1
ATOM 2854 N N . GLU A 1 366 ? 3.549 37.838 33.761 1.00 47.98 366 GLU A N 1
ATOM 2855 C CA . GLU A 1 366 ? 2.183 37.786 33.265 1.00 49.53 366 GLU A CA 1
ATOM 2856 C C . GLU A 1 366 ? 1.803 36.382 32.817 1.00 49.20 366 GLU A C 1
ATOM 2857 O O . GLU A 1 366 ? 0.739 35.870 33.167 1.00 48.99 366 GLU A O 1
ATOM 2863 N N . LYS A 1 367 ? 2.680 35.765 32.036 1.00 48.81 367 LYS A N 1
ATOM 2864 C CA . LYS A 1 367 ? 2.431 34.425 31.520 1.00 49.41 367 LYS A CA 1
ATOM 2865 C C . LYS A 1 367 ? 2.584 33.289 32.533 1.00 48.44 367 LYS A C 1
ATOM 2866 O O . LYS A 1 367 ? 1.900 32.277 32.421 1.00 49.72 367 LYS A O 1
ATOM 2872 N N . ALA A 1 368 ? 3.462 33.456 33.520 1.00 47.43 368 ALA A N 1
ATOM 2873 C CA . ALA A 1 368 ? 3.718 32.403 34.503 1.00 45.42 368 ALA A CA 1
ATOM 2874 C C . ALA A 1 368 ? 3.028 32.503 35.860 1.00 44.24 368 ALA A C 1
ATOM 2875 O O . ALA A 1 368 ? 2.634 31.487 36.424 1.00 44.60 368 ALA A O 1
ATOM 2877 N N . PHE A 1 369 ? 2.898 33.706 36.403 1.00 43.27 369 PHE A N 1
ATOM 2878 C CA . PHE A 1 369 ? 2.254 33.864 37.702 1.00 43.75 369 PHE A CA 1
ATOM 2879 C C . PHE A 1 369 ? 0.814 34.364 37.554 1.00 46.06 369 PHE A C 1
ATOM 2880 O O . PHE A 1 369 ? 0.444 34.935 36.524 1.00 47.29 369 PHE A O 1
ATOM 2888 N N . PHE A 1 370 ? 0.001 34.147 38.580 1.00 48.01 370 PHE A N 1
ATOM 2889 C CA . PHE A 1 370 ? -1.384 34.588 38.542 1.00 50.39 370 PHE A CA 1
ATOM 2890 C C . PHE A 1 370 ? -2.082 34.278 39.847 1.00 51.34 370 PHE A C 1
ATOM 2891 O O . PHE A 1 370 ? -1.609 33.461 40.631 1.00 50.24 370 PHE A O 1
ATOM 2899 N N . SER A 1 371 ? -3.212 34.936 40.079 1.00 54.52 371 SER A N 1
ATOM 2900 C CA . SER A 1 371 ? -3.980 34.696 41.295 1.00 57.47 371 SER A CA 1
ATOM 2901 C C . SER A 1 371 ? -4.966 33.576 40.985 1.00 59.71 371 SER A C 1
ATOM 2902 O O . SER A 1 371 ? -5.913 33.755 40.212 1.00 60.16 371 SER A O 1
ATOM 2905 N N . HIS A 1 372 ? -4.720 32.414 41.579 1.00 61.90 372 HIS A N 1
ATOM 2906 C CA . HIS A 1 372 ? -5.561 31.244 41.372 1.00 64.42 372 HIS A CA 1
ATOM 2907 C C . HIS A 1 372 ? -6.915 31.422 42.046 1.00 66.46 372 HIS A C 1
ATOM 2908 O O . HIS A 1 372 ? -7.846 31.986 41.465 1.00 67.06 372 HIS A O 1
ATOM 2915 N N . GLU A 1 373 ? -7.014 30.919 43.271 1.00 67.72 373 GLU A N 1
ATOM 2916 C CA . GLU A 1 373 ? -8.229 31.019 44.070 1.00 68.61 373 GLU A CA 1
ATOM 2917 C C . GLU A 1 373 ? -7.771 31.596 45.397 1.00 68.59 373 GLU A C 1
ATOM 2918 O O . GLU A 1 373 ? -7.893 30.980 46.461 1.00 67.52 373 GLU A O 1
ATOM 2924 N N . GLY A 1 374 ? -7.229 32.805 45.295 1.00 68.33 374 GLY A N 1
ATOM 2925 C CA . GLY A 1 374 ? -6.695 33.501 46.445 1.00 67.65 374 GLY A CA 1
ATOM 2926 C C . GLY A 1 374 ? -5.194 33.514 46.243 1.00 66.79 374 GLY A C 1
ATOM 2927 O O . GLY A 1 374 ? -4.641 34.449 45.653 1.00 67.32 374 GLY A O 1
ATOM 2928 N N . GLN A 1 375 ? -4.550 32.443 46.703 1.00 64.41 375 GLN A N 1
ATOM 2929 C CA . GLN A 1 375 ? -3.104 32.264 46.610 1.00 61.93 375 GLN A CA 1
ATOM 2930 C C . GLN A 1 375 ? -2.479 32.765 45.303 1.00 59.05 375 GLN A C 1
ATOM 2931 O O . GLN A 1 375 ? -3.102 32.723 44.238 1.00 58.07 375 GLN A O 1
ATOM 2937 N N . TRP A 1 376 ? -1.240 33.243 45.407 1.00 55.36 376 TRP A N 1
ATOM 2938 C CA . TRP A 1 376 ? -0.479 33.714 44.257 1.00 50.71 376 TRP A CA 1
ATOM 2939 C C . TRP A 1 376 ? 0.123 32.404 43.744 1.00 48.20 376 TRP A C 1
ATOM 2940 O O . TRP A 1 376 ? 0.773 31.684 44.501 1.00 44.83 376 TRP A O 1
ATOM 2951 N N . ALA A 1 377 ? -0.103 32.084 42.471 1.00 46.04 377 ALA A N 1
ATOM 2952 C CA . ALA A 1 377 ? 0.377 30.820 41.924 1.00 44.32 377 ALA A CA 1
ATOM 2953 C C . ALA A 1 377 ? 1.389 30.922 40.796 1.00 43.28 377 ALA A C 1
ATOM 2954 O O . ALA A 1 377 ? 1.617 32.001 40.247 1.00 43.08 377 ALA A O 1
ATOM 2956 N N . TYR A 1 378 ? 1.970 29.772 40.445 1.00 41.81 378 TYR A N 1
ATOM 2957 C CA . TYR A 1 378 ? 2.983 29.693 39.399 1.00 40.80 378 TYR A CA 1
ATOM 2958 C C . TYR A 1 378 ? 2.916 28.421 38.546 1.00 40.82 378 TYR A C 1
ATOM 2959 O O . TYR A 1 378 ? 2.920 27.309 39.076 1.00 40.64 378 TYR A O 1
ATOM 2968 N N . ARG A 1 379 ? 2.861 28.603 37.226 1.00 41.35 379 ARG A N 1
ATOM 2969 C CA . ARG A 1 379 ? 2.828 27.494 36.271 1.00 41.85 379 ARG A CA 1
ATOM 2970 C C . ARG A 1 379 ? 4.267 27.012 36.073 1.00 42.02 379 ARG A C 1
ATOM 2971 O O . ARG A 1 379 ? 5.028 27.615 35.316 1.00 41.48 379 ARG A O 1
ATOM 2979 N N . THR A 1 380 ? 4.628 25.919 36.738 1.00 40.96 380 THR A N 1
ATOM 2980 C CA . THR A 1 380 ? 5.981 25.381 36.668 1.00 39.37 380 THR A CA 1
ATOM 2981 C C . THR A 1 380 ? 6.489 24.905 35.310 1.00 39.52 380 THR A C 1
ATOM 2982 O O . THR A 1 380 ? 7.700 24.823 35.103 1.00 42.53 380 THR A O 1
ATOM 2986 N N . GLY A 1 381 ? 5.602 24.587 34.379 1.00 36.30 381 GLY A N 1
ATOM 2987 C CA . GLY A 1 381 ? 6.088 24.113 33.099 1.00 34.03 381 GLY A CA 1
ATOM 2988 C C . GLY A 1 381 ? 6.476 22.648 33.210 1.00 34.31 381 GLY A C 1
ATOM 2989 O O . GLY A 1 381 ? 6.989 22.045 32.264 1.00 33.10 381 GLY A O 1
ATOM 2990 N N . ASP A 1 382 ? 6.233 22.068 34.380 1.00 34.45 382 ASP A N 1
ATOM 2991 C CA . ASP A 1 382 ? 6.526 20.654 34.606 1.00 35.32 382 ASP A CA 1
ATOM 2992 C C . ASP A 1 382 ? 5.273 19.803 34.409 1.00 36.59 382 ASP A C 1
ATOM 2993 O O . ASP A 1 382 ? 4.197 20.145 34.907 1.00 36.25 382 ASP A O 1
ATOM 2998 N N . ALA A 1 383 ? 5.401 18.698 33.688 1.00 36.20 383 ALA A N 1
ATOM 2999 C CA . ALA A 1 383 ? 4.265 17.806 33.528 1.00 37.93 383 ALA A CA 1
ATOM 3000 C C . ALA A 1 383 ? 4.318 16.964 34.802 1.00 39.32 383 ALA A C 1
ATOM 3001 O O . ALA A 1 383 ? 5.397 16.784 35.368 1.00 40.47 383 ALA A O 1
ATOM 3003 N N . GLY A 1 384 ? 3.180 16.458 35.268 1.00 40.40 384 GLY A N 1
ATOM 3004 C CA . GLY A 1 384 ? 3.200 15.646 36.478 1.00 41.00 384 GLY A CA 1
ATOM 3005 C C . GLY A 1 384 ? 1.847 15.119 36.922 1.00 42.14 384 GLY A C 1
ATOM 3006 O O . GLY A 1 384 ? 0.840 15.311 36.241 1.00 42.88 384 GLY A O 1
ATOM 3007 N N . PHE A 1 385 ? 1.820 14.449 38.069 1.00 42.06 385 PHE A N 1
ATOM 3008 C CA . PHE A 1 385 ? 0.576 13.907 38.591 1.00 44.76 385 PHE A CA 1
ATOM 3009 C C . PHE A 1 385 ? 0.681 13.609 40.080 1.00 46.61 385 PHE A C 1
ATOM 3010 O O . PHE A 1 385 ? 1.767 13.355 40.592 1.00 47.35 385 PHE A O 1
ATOM 3018 N N . ILE A 1 386 ? -0.448 13.659 40.775 1.00 48.20 386 ILE A N 1
ATOM 3019 C CA . ILE A 1 386 ? -0.471 13.384 42.204 1.00 50.41 386 ILE A CA 1
ATOM 3020 C C . ILE A 1 386 ? -1.153 12.038 42.445 1.00 52.26 386 ILE A C 1
ATOM 3021 O O . ILE A 1 386 ? -1.983 11.600 41.647 1.00 52.70 386 ILE A O 1
ATOM 3026 N N . GLN A 1 387 ? -0.789 11.384 43.542 1.00 53.08 387 GLN A N 1
ATOM 3027 C CA . GLN A 1 387 ? -1.359 10.090 43.884 1.00 54.19 387 GLN A CA 1
ATOM 3028 C C . GLN A 1 387 ? -1.293 9.898 45.385 1.00 55.03 387 GLN A C 1
ATOM 3029 O O . GLN A 1 387 ? -0.210 9.773 45.957 1.00 55.00 387 GLN A O 1
ATOM 3035 N N . ASP A 1 388 ? -2.459 9.879 46.019 1.00 56.51 388 ASP A N 1
ATOM 3036 C CA . ASP A 1 388 ? -2.544 9.713 47.463 1.00 57.35 388 ASP A CA 1
ATOM 3037 C C . ASP A 1 388 ? -1.779 10.841 48.147 1.00 56.85 388 ASP A C 1
ATOM 3038 O O . ASP A 1 388 ? -1.018 10.611 49.085 1.00 56.89 388 ASP A O 1
ATOM 3043 N N . GLY A 1 389 ? -1.980 12.059 47.655 1.00 56.25 389 GLY A N 1
ATOM 3044 C CA . GLY A 1 389 ? -1.319 13.215 48.230 1.00 55.01 389 GLY A CA 1
ATOM 3045 C C . GLY A 1 389 ? 0.163 13.346 47.935 1.00 53.98 389 GLY A C 1
ATOM 3046 O O . GLY A 1 389 ? 0.794 14.294 48.389 1.00 55.12 389 GLY A O 1
ATOM 3047 N N . GLN A 1 390 ? 0.727 12.415 47.173 1.00 53.57 390 GLN A N 1
ATOM 3048 C CA . GLN A 1 390 ? 2.154 12.463 46.859 1.00 52.27 390 GLN A CA 1
ATOM 3049 C C . GLN A 1 390 ? 2.412 12.861 45.407 1.00 50.75 390 GLN A C 1
ATOM 3050 O O . GLN A 1 390 ? 1.967 12.188 44.479 1.00 50.17 390 GLN A O 1
ATOM 3056 N N . ILE A 1 391 ? 3.145 13.956 45.221 1.00 48.31 391 ILE A N 1
ATOM 3057 C CA . ILE A 1 391 ? 3.447 14.471 43.891 1.00 44.77 391 ILE A CA 1
ATOM 3058 C C . ILE A 1 391 ? 4.593 13.766 43.168 1.00 43.92 391 ILE A C 1
ATOM 3059 O O . ILE A 1 391 ? 5.572 13.338 43.779 1.00 41.15 391 ILE A O 1
ATOM 3064 N N . PHE A 1 392 ? 4.446 13.662 41.850 1.00 43.91 392 PHE A N 1
ATOM 3065 C CA . PHE A 1 392 ? 5.430 13.045 40.978 1.00 42.86 392 PHE A CA 1
ATOM 3066 C C . PHE A 1 392 ? 5.726 14.037 39.858 1.00 44.38 392 PHE A C 1
ATOM 3067 O O . PHE A 1 392 ? 4.801 14.607 39.273 1.00 44.90 392 PHE A O 1
ATOM 3075 N N . CYS A 1 393 ? 7.002 14.267 39.566 1.00 43.71 393 CYS A N 1
ATOM 3076 C CA . CYS A 1 393 ? 7.355 15.175 38.483 1.00 43.05 393 CYS A CA 1
ATOM 3077 C C . CYS A 1 393 ? 7.625 14.279 37.274 1.00 43.91 393 CYS A C 1
ATOM 3078 O O . CYS A 1 393 ? 8.289 13.249 37.402 1.00 43.31 393 CYS A O 1
ATOM 3081 N N . GLN A 1 394 ? 7.090 14.649 36.112 1.00 44.96 394 GLN A N 1
ATOM 3082 C CA . GLN A 1 394 ? 7.261 13.833 34.908 1.00 48.60 394 GLN A CA 1
ATOM 3083 C C . GLN A 1 394 ? 7.692 14.543 33.631 1.00 48.73 394 GLN A C 1
ATOM 3084 O O . GLN A 1 394 ? 7.086 14.324 32.581 1.00 50.67 394 GLN A O 1
ATOM 3090 N N . GLY A 1 395 ? 8.711 15.386 33.679 1.00 46.64 395 GLY A N 1
ATOM 3091 C CA . GLY A 1 395 ? 9.107 16.019 32.437 1.00 44.97 395 GLY A CA 1
ATOM 3092 C C . GLY A 1 395 ? 8.662 17.445 32.190 1.00 43.70 395 GLY A C 1
ATOM 3093 O O . GLY A 1 395 ? 7.931 18.049 32.971 1.00 43.48 395 GLY A O 1
ATOM 3094 N N . ARG A 1 396 ? 9.112 17.965 31.057 1.00 43.66 396 ARG A N 1
ATOM 3095 C CA . ARG A 1 396 ? 8.857 19.335 30.646 1.00 42.04 396 ARG A CA 1
ATOM 3096 C C . ARG A 1 396 ? 7.885 19.527 29.497 1.00 41.73 396 ARG A C 1
ATOM 3097 O O . ARG A 1 396 ? 7.741 18.672 28.623 1.00 40.59 396 ARG A O 1
ATOM 3105 N N . LEU A 1 397 ? 7.247 20.688 29.496 1.00 41.93 397 LEU A N 1
ATOM 3106 C CA . LEU A 1 397 ? 6.300 21.038 28.458 1.00 42.84 397 LEU A CA 1
ATOM 3107 C C . LEU A 1 397 ? 6.966 22.010 27.488 1.00 41.91 397 LEU A C 1
ATOM 3108 O O . LEU A 1 397 ? 6.592 22.095 26.323 1.00 42.08 397 LEU A O 1
ATOM 3113 N N . ASP A 1 398 ? 7.973 22.724 27.974 1.00 41.22 398 ASP A N 1
ATOM 3114 C CA . ASP A 1 398 ? 8.677 23.707 27.161 1.00 38.11 398 ASP A CA 1
ATOM 3115 C C . ASP A 1 398 ? 10.047 23.228 26.658 1.00 37.61 398 ASP A C 1
ATOM 3116 O O . ASP A 1 398 ? 10.270 22.039 26.426 1.00 34.75 398 ASP A O 1
ATOM 3121 N N . PHE A 1 399 ? 10.958 24.181 26.490 1.00 36.43 399 PHE A N 1
ATOM 3122 C CA . PHE A 1 399 ? 12.301 23.898 26.007 1.00 35.46 399 PHE A CA 1
ATOM 3123 C C . PHE A 1 399 ? 13.336 24.141 27.090 1.00 33.55 399 PHE A C 1
ATOM 3124 O O . PHE A 1 399 ? 14.516 24.355 26.805 1.00 31.73 399 PHE A O 1
ATOM 3132 N N . GLN A 1 400 ? 12.877 24.124 28.335 1.00 34.16 400 GLN A N 1
ATOM 3133 C CA . GLN A 1 400 ? 13.761 24.318 29.468 1.00 33.72 400 GLN A CA 1
ATOM 3134 C C . GLN A 1 400 ? 14.234 22.919 29.835 1.00 34.82 400 GLN A C 1
ATOM 3135 O O . GLN A 1 400 ? 13.419 21.998 29.901 1.00 35.02 400 GLN A O 1
ATOM 3141 N N . ILE A 1 401 ? 15.542 22.760 30.056 1.00 33.14 401 ILE A N 1
ATOM 3142 C CA . ILE A 1 401 ? 16.108 21.456 30.400 1.00 31.04 401 ILE A CA 1
ATOM 3143 C C . ILE A 1 401 ? 17.011 21.478 31.636 1.00 30.95 401 ILE A C 1
ATOM 3144 O O . ILE A 1 401 ? 17.332 22.532 32.183 1.00 31.32 401 ILE A O 1
ATOM 3149 N N . LYS A 1 402 ? 17.410 20.288 32.062 1.00 30.08 402 LYS A N 1
ATOM 3150 C CA . LYS A 1 402 ? 18.319 20.121 33.179 1.00 31.50 402 LYS A CA 1
ATOM 3151 C C . LYS A 1 402 ? 19.498 19.303 32.671 1.00 31.51 402 LYS A C 1
ATOM 3152 O O . LYS A 1 402 ? 19.316 18.199 32.167 1.00 34.59 402 LYS A O 1
ATOM 3158 N N . LEU A 1 403 ? 20.701 19.858 32.772 1.00 30.93 403 LEU A N 1
ATOM 3159 C CA . LEU A 1 403 ? 21.906 19.152 32.341 1.00 30.90 403 LEU A CA 1
ATOM 3160 C C . LEU A 1 403 ? 22.844 19.069 33.536 1.00 31.22 403 LEU A C 1
ATOM 3161 O O . LEU A 1 403 ? 23.408 20.081 33.944 1.00 29.78 403 LEU A O 1
ATOM 3166 N N . HIS A 1 404 ? 22.992 17.871 34.102 1.00 31.25 404 HIS A N 1
ATOM 3167 C CA . HIS A 1 404 ? 23.859 17.669 35.258 1.00 32.07 404 HIS A CA 1
ATOM 3168 C C . HIS A 1 404 ? 23.433 18.586 36.399 1.00 31.17 404 HIS A C 1
ATOM 3169 O O . HIS A 1 404 ? 24.275 19.163 37.091 1.00 29.32 404 HIS A O 1
ATOM 3176 N N . GLY A 1 405 ? 22.117 18.721 36.569 1.00 31.46 405 GLY A N 1
ATOM 3177 C CA . GLY A 1 405 ? 21.558 19.550 37.625 1.00 28.62 405 GLY A CA 1
ATOM 3178 C C . GLY A 1 405 ? 21.395 21.018 37.298 1.00 29.27 405 GLY A C 1
ATOM 3179 O O . GLY A 1 405 ? 20.748 21.758 38.046 1.00 30.23 405 GLY A O 1
ATOM 3180 N N . TYR A 1 406 ? 21.972 21.451 36.184 1.00 28.94 406 TYR A N 1
ATOM 3181 C CA . TYR A 1 406 ? 21.893 22.852 35.794 1.00 29.19 406 TYR A CA 1
ATOM 3182 C C . TYR A 1 406 ? 20.666 23.178 34.963 1.00 28.06 406 TYR A C 1
ATOM 3183 O O . TYR A 1 406 ? 20.381 22.519 33.972 1.00 31.40 406 TYR A O 1
ATOM 3192 N N . ARG A 1 407 ? 19.954 24.217 35.364 1.00 26.43 407 ARG A N 1
ATOM 3193 C CA . ARG A 1 407 ? 18.764 24.653 34.656 1.00 27.44 407 ARG A CA 1
ATOM 3194 C C . ARG A 1 407 ? 19.166 25.547 33.472 1.00 26.34 407 ARG A C 1
ATOM 3195 O O . ARG A 1 407 ? 19.997 26.430 33.630 1.00 28.57 407 ARG A O 1
ATOM 3203 N N . MET A 1 408 ? 18.587 25.311 32.296 1.00 27.12 408 MET A N 1
ATOM 3204 C CA . MET A 1 408 ? 18.884 26.125 31.112 1.00 27.06 408 MET A CA 1
ATOM 3205 C C . MET A 1 408 ? 17.820 26.056 30.013 1.00 26.97 408 MET A C 1
ATOM 3206 O O . MET A 1 408 ? 17.069 25.092 29.920 1.00 28.63 408 MET A O 1
ATOM 3211 N N . GLU A 1 409 ? 17.775 27.101 29.191 1.00 27.27 409 GLU A N 1
ATOM 3212 C CA . GLU A 1 409 ? 16.835 27.216 28.084 1.00 27.29 409 GLU A CA 1
ATOM 3213 C C . GLU A 1 409 ? 17.535 26.990 26.744 1.00 27.97 409 GLU A C 1
ATOM 3214 O O . GLU A 1 409 ? 18.450 27.731 26.391 1.00 27.64 409 GLU A O 1
ATOM 3220 N N . LEU A 1 410 ? 17.109 25.974 25.998 1.00 28.19 410 LEU A N 1
ATOM 3221 C CA . LEU A 1 410 ? 17.716 25.689 24.698 1.00 29.28 410 LEU A CA 1
ATOM 3222 C C . LEU A 1 410 ? 17.630 26.920 23.801 1.00 29.73 410 LEU A C 1
ATOM 3223 O O . LEU A 1 410 ? 18.552 27.219 23.038 1.00 29.29 410 LEU A O 1
ATOM 3228 N N . GLU A 1 411 ? 16.518 27.640 23.899 1.00 30.48 411 GLU A N 1
ATOM 3229 C CA . GLU A 1 411 ? 16.317 28.823 23.079 1.00 31.63 411 GLU A CA 1
ATOM 3230 C C . GLU A 1 411 ? 17.224 29.973 23.463 1.00 32.11 411 GLU A C 1
ATOM 3231 O O . GLU A 1 411 ? 17.497 30.834 22.633 1.00 33.99 411 GLU A O 1
ATOM 3237 N N . GLU A 1 412 ? 17.694 29.994 24.709 1.00 31.01 412 GLU A N 1
ATOM 3238 C CA . GLU A 1 412 ? 18.601 31.053 25.154 1.00 30.83 412 GLU A CA 1
ATOM 3239 C C . GLU A 1 412 ? 20.009 30.753 24.622 1.00 30.22 412 GLU A C 1
ATOM 3240 O O . GLU A 1 412 ? 20.758 31.657 24.234 1.00 27.42 412 GLU A O 1
ATOM 3246 N N . ILE A 1 413 ? 20.364 29.474 24.622 1.00 28.88 413 ILE A N 1
ATOM 3247 C CA . ILE A 1 413 ? 21.662 29.054 24.130 1.00 30.50 413 ILE A CA 1
ATOM 3248 C C . ILE A 1 413 ? 21.707 29.305 22.630 1.00 32.92 413 ILE A C 1
ATOM 3249 O O . ILE A 1 413 ? 22.744 29.697 22.086 1.00 34.91 413 ILE A O 1
ATOM 3254 N N . GLU A 1 414 ? 20.571 29.075 21.971 1.00 33.37 414 GLU A N 1
ATOM 3255 C CA . GLU A 1 414 ? 20.447 29.281 20.532 1.00 31.84 414 GLU A CA 1
ATOM 3256 C C . GLU A 1 414 ? 20.562 30.777 20.235 1.00 33.11 414 GLU A C 1
ATOM 3257 O O . GLU A 1 414 ? 21.150 31.180 19.230 1.00 33.22 414 GLU A O 1
ATOM 3263 N N . PHE A 1 415 ? 20.014 31.597 21.126 1.00 32.14 415 PHE A N 1
ATOM 3264 C CA . PHE A 1 415 ? 20.078 33.037 20.959 1.00 32.60 415 PHE A CA 1
ATOM 3265 C C . PHE A 1 415 ? 21.527 33.495 20.985 1.00 32.79 415 PHE A C 1
ATOM 3266 O O . PHE A 1 415 ? 21.982 34.202 20.087 1.00 33.56 415 PHE A O 1
ATOM 3274 N N . HIS A 1 416 ? 22.239 33.099 22.032 1.00 32.18 416 HIS A N 1
ATOM 3275 C CA . HIS A 1 416 ? 23.637 33.466 22.212 1.00 33.44 416 HIS A CA 1
ATOM 3276 C C . HIS A 1 416 ? 24.540 32.927 21.128 1.00 35.34 416 HIS A C 1
ATOM 3277 O O . HIS A 1 416 ? 25.464 33.613 20.702 1.00 36.19 416 HIS A O 1
ATOM 3284 N N . VAL A 1 417 ? 24.282 31.702 20.678 1.00 36.35 417 VAL A N 1
ATOM 3285 C CA . VAL A 1 417 ? 25.090 31.107 19.617 1.00 37.08 417 VAL A CA 1
ATOM 3286 C C . VAL A 1 417 ? 24.877 31.901 18.329 1.00 38.68 417 VAL A C 1
ATOM 3287 O O . VAL A 1 417 ? 25.814 32.179 17.583 1.00 38.02 417 VAL A O 1
ATOM 3291 N N . ARG A 1 418 ? 23.626 32.274 18.091 1.00 41.59 418 ARG A N 1
ATOM 3292 C CA . ARG A 1 418 ? 23.239 33.027 16.906 1.00 44.35 418 ARG A CA 1
ATOM 3293 C C . ARG A 1 418 ? 23.848 34.424 16.867 1.00 45.81 418 ARG A C 1
ATOM 3294 O O . ARG A 1 418 ? 23.895 35.050 15.815 1.00 47.03 418 ARG A O 1
ATOM 3302 N N . GLN A 1 419 ? 24.313 34.914 18.011 1.00 47.41 419 GLN A N 1
ATOM 3303 C CA . GLN A 1 419 ? 24.902 36.246 18.079 1.00 49.62 419 GLN A CA 1
ATOM 3304 C C . GLN A 1 419 ? 26.317 36.314 17.512 1.00 50.53 419 GLN A C 1
ATOM 3305 O O . GLN A 1 419 ? 26.747 37.367 17.048 1.00 52.18 419 GLN A O 1
ATOM 3311 N N . SER A 1 420 ? 27.043 35.201 17.554 1.00 51.07 420 SER A N 1
ATOM 3312 C CA . SER A 1 420 ? 28.406 35.174 17.026 1.00 51.95 420 SER A CA 1
ATOM 3313 C C . SER A 1 420 ? 28.418 35.636 15.569 1.00 52.18 420 SER A C 1
ATOM 3314 O O . SER A 1 420 ? 27.536 35.275 14.791 1.00 50.45 420 SER A O 1
ATOM 3317 N N . GLN A 1 421 ? 29.424 36.427 15.204 1.00 52.50 421 GLN A N 1
ATOM 3318 C CA . GLN A 1 421 ? 29.531 36.946 13.840 1.00 53.17 421 GLN A CA 1
ATOM 3319 C C . GLN A 1 421 ? 29.647 35.834 12.803 1.00 52.40 421 GLN A C 1
ATOM 3320 O O . GLN A 1 421 ? 29.435 36.071 11.612 1.00 52.69 421 GLN A O 1
ATOM 3326 N N . TYR A 1 422 ? 29.970 34.626 13.261 1.00 51.19 422 TYR A N 1
ATOM 3327 C CA . TYR A 1 422 ? 30.130 33.482 12.363 1.00 49.68 422 TYR A CA 1
ATOM 3328 C C . TYR A 1 422 ? 28.906 32.572 12.298 1.00 46.31 422 TYR A C 1
ATOM 3329 O O . TYR A 1 422 ? 28.979 31.472 11.754 1.00 44.62 422 TYR A O 1
ATOM 3338 N N . VAL A 1 423 ? 27.785 33.022 12.847 1.00 43.52 423 VAL A N 1
ATOM 3339 C CA . VAL A 1 423 ? 26.575 32.209 12.847 1.00 40.52 423 VAL A CA 1
ATOM 3340 C C . VAL A 1 423 ? 25.363 32.908 12.245 1.00 40.42 423 VAL A C 1
ATOM 3341 O O . VAL A 1 423 ? 25.127 34.090 12.477 1.00 41.00 423 VAL A O 1
ATOM 3345 N N . ARG A 1 424 ? 24.595 32.158 11.467 1.00 41.25 424 ARG A N 1
ATOM 3346 C CA . ARG A 1 424 ? 23.393 32.683 10.831 1.00 42.73 424 ARG A CA 1
ATOM 3347 C C . ARG A 1 424 ? 22.181 32.100 11.548 1.00 42.40 424 ARG A C 1
ATOM 3348 O O . ARG A 1 424 ? 21.204 32.801 11.818 1.00 41.67 424 ARG A O 1
ATOM 3356 N N . SER A 1 425 ? 22.263 30.812 11.865 1.00 41.51 425 SER A N 1
ATOM 3357 C CA . SER A 1 425 ? 21.194 30.117 12.568 1.00 41.59 425 SER A CA 1
ATOM 3358 C C . SER A 1 425 ? 21.794 29.041 13.468 1.00 39.99 425 SER A C 1
ATOM 3359 O O . SER A 1 425 ? 22.916 28.585 13.243 1.00 40.90 425 SER A O 1
ATOM 3362 N N . ALA A 1 426 ? 21.045 28.635 14.512 1.00 37.41 426 ALA A N 1
ATOM 3363 C CA . ALA A 1 426 ? 21.534 27.650 15.460 1.00 35.52 426 ALA A CA 1
ATOM 3364 C C . ALA A 1 426 ? 20.394 26.968 16.175 1.00 34.96 426 ALA A C 1
ATOM 3365 O O . ALA A 1 426 ? 19.426 27.608 16.583 1.00 35.61 426 ALA A O 1
ATOM 3367 N N . VAL A 1 427 ? 20.519 25.658 16.329 1.00 34.45 427 VAL A N 1
ATOM 3368 C CA . VAL A 1 427 ? 19.505 24.866 17.007 1.00 32.18 427 VAL A CA 1
ATOM 3369 C C . VAL A 1 427 ? 20.218 23.871 17.909 1.00 32.22 427 VAL A C 1
ATOM 3370 O O . VAL A 1 427 ? 21.011 23.056 17.444 1.00 33.57 427 VAL A O 1
ATOM 3374 N N . VAL A 1 428 ? 19.954 23.948 19.206 1.00 30.30 428 VAL A N 1
ATOM 3375 C CA . VAL A 1 428 ? 20.595 23.036 20.134 1.00 30.04 428 VAL A CA 1
ATOM 3376 C C . VAL A 1 428 ? 19.735 21.807 20.391 1.00 28.15 428 VAL A C 1
ATOM 3377 O O . VAL A 1 428 ? 18.559 21.909 20.731 1.00 26.97 428 VAL A O 1
ATOM 3381 N N . ILE A 1 429 ? 20.334 20.640 20.203 1.00 27.92 429 ILE A N 1
ATOM 3382 C CA . ILE A 1 429 ? 19.627 19.390 20.429 1.00 28.35 429 ILE A CA 1
ATOM 3383 C C . ILE A 1 429 ? 20.199 18.723 21.662 1.00 28.62 429 ILE A C 1
ATOM 3384 O O . ILE A 1 429 ? 21.414 18.561 21.782 1.00 27.02 429 ILE A O 1
ATOM 3389 N N . PRO A 1 430 ? 19.337 18.350 22.612 1.00 30.71 430 PRO A N 1
ATOM 3390 C CA . PRO A 1 430 ? 19.872 17.690 23.807 1.00 31.33 430 PRO A CA 1
ATOM 3391 C C . PRO A 1 430 ? 19.898 16.183 23.576 1.00 31.13 430 PRO A C 1
ATOM 3392 O O . PRO A 1 430 ? 18.911 15.606 23.142 1.00 31.51 430 PRO A O 1
ATOM 3396 N N . TYR A 1 431 ? 21.037 15.553 23.829 1.00 32.77 431 TYR A N 1
ATOM 3397 C CA . TYR A 1 431 ? 21.127 14.114 23.664 1.00 34.27 431 TYR A CA 1
ATOM 3398 C C . TYR A 1 431 ? 20.603 13.440 24.929 1.00 35.45 431 TYR A C 1
ATOM 3399 O O . TYR A 1 431 ? 21.267 13.417 25.961 1.00 33.13 431 TYR A O 1
ATOM 3408 N N . GLN A 1 432 ? 19.393 12.903 24.825 1.00 38.47 432 GLN A N 1
ATOM 3409 C CA . GLN A 1 432 ? 18.729 12.228 25.930 1.00 40.74 432 GLN A CA 1
ATOM 3410 C C . GLN A 1 432 ? 18.049 10.961 25.412 1.00 41.52 432 GLN A C 1
ATOM 3411 O O . GLN A 1 432 ? 16.825 10.888 25.328 1.00 42.51 432 GLN A O 1
ATOM 3417 N N . PRO A 1 433 ? 18.841 9.943 25.052 1.00 42.26 433 PRO A N 1
ATOM 3418 C CA . PRO A 1 433 ? 18.252 8.699 24.544 1.00 43.78 433 PRO A CA 1
ATOM 3419 C C . PRO A 1 433 ? 17.162 8.154 25.463 1.00 44.89 433 PRO A C 1
ATOM 3420 O O . PRO A 1 433 ? 16.127 7.675 25.001 1.00 44.80 433 PRO A O 1
ATOM 3424 N N . ASN A 1 434 ? 17.399 8.234 26.767 1.00 46.30 434 ASN A N 1
ATOM 3425 C CA . ASN A 1 434 ? 16.429 7.759 27.737 1.00 46.83 434 ASN A CA 1
ATOM 3426 C C . ASN A 1 434 ? 15.838 8.960 28.481 1.00 47.65 434 ASN A C 1
ATOM 3427 O O . ASN A 1 434 ? 15.342 9.905 27.863 1.00 47.17 434 ASN A O 1
ATOM 3432 N N . GLY A 1 435 ? 15.903 8.939 29.803 1.00 47.12 435 GLY A N 1
ATOM 3433 C CA . GLY A 1 435 ? 15.344 10.044 30.553 1.00 48.69 435 GLY A CA 1
ATOM 3434 C C . GLY A 1 435 ? 16.133 11.345 30.600 1.00 49.22 435 GLY A C 1
ATOM 3435 O O . GLY A 1 435 ? 15.670 12.380 30.103 1.00 50.12 435 GLY A O 1
ATOM 3436 N N . THR A 1 436 ? 17.331 11.292 31.179 1.00 46.51 436 THR A N 1
ATOM 3437 C CA . THR A 1 436 ? 18.155 12.482 31.347 1.00 44.04 436 THR A CA 1
ATOM 3438 C C . THR A 1 436 ? 19.034 12.941 30.192 1.00 41.44 436 THR A C 1
ATOM 3439 O O . THR A 1 436 ? 19.461 12.143 29.361 1.00 41.43 436 THR A O 1
ATOM 3443 N N . VAL A 1 437 ? 19.299 14.247 30.170 1.00 36.64 437 VAL A N 1
ATOM 3444 C CA . VAL A 1 437 ? 20.143 14.877 29.160 1.00 33.41 437 VAL A CA 1
ATOM 3445 C C . VAL A 1 437 ? 21.607 14.587 29.494 1.00 33.72 437 VAL A C 1
ATOM 3446 O O . VAL A 1 437 ? 22.043 14.792 30.628 1.00 34.68 437 VAL A O 1
ATOM 3450 N N . GLU A 1 438 ? 22.357 14.121 28.504 1.00 30.71 438 GLU A N 1
ATOM 3451 C CA . GLU A 1 438 ? 23.765 13.786 28.696 1.00 28.86 438 GLU A CA 1
ATOM 3452 C C . GLU A 1 438 ? 24.714 14.879 28.243 1.00 28.14 438 GLU A C 1
ATOM 3453 O O . GLU A 1 438 ? 25.775 15.083 28.831 1.00 25.96 438 GLU A O 1
ATOM 3459 N N . TYR A 1 439 ? 24.338 15.557 27.166 1.00 29.03 439 TYR A N 1
ATOM 3460 C CA . TYR A 1 439 ? 25.136 16.642 26.617 1.00 27.66 439 TYR A CA 1
ATOM 3461 C C . TYR A 1 439 ? 24.341 17.337 25.520 1.00 28.65 439 TYR A C 1
ATOM 3462 O O . TYR A 1 439 ? 23.268 16.878 25.129 1.00 30.19 439 TYR A O 1
ATOM 3471 N N . LEU A 1 440 ? 24.866 18.448 25.025 1.00 29.24 440 LEU A N 1
ATOM 3472 C CA . LEU A 1 440 ? 24.175 19.209 24.000 1.00 29.33 440 LEU A CA 1
ATOM 3473 C C . LEU A 1 440 ? 24.925 19.221 22.694 1.00 30.24 440 LEU A C 1
ATOM 3474 O O . LEU A 1 440 ? 26.153 19.261 22.664 1.00 31.81 440 LEU A O 1
ATOM 3479 N N . ILE A 1 441 ? 24.157 19.200 21.615 1.00 31.25 441 ILE A N 1
ATOM 3480 C CA . ILE A 1 441 ? 24.687 19.230 20.265 1.00 31.44 441 ILE A CA 1
ATOM 3481 C C . ILE A 1 441 ? 24.108 20.467 19.594 1.00 31.04 441 ILE A C 1
ATOM 3482 O O . ILE A 1 441 ? 22.893 20.677 19.602 1.00 31.82 441 ILE A O 1
ATOM 3487 N N . ALA A 1 442 ? 24.974 21.295 19.033 1.00 31.26 442 ALA A N 1
ATOM 3488 C CA . ALA A 1 442 ? 24.524 22.500 18.343 1.00 32.27 442 ALA A CA 1
ATOM 3489 C C . ALA A 1 442 ? 24.500 22.290 16.828 1.00 32.37 442 ALA A C 1
ATOM 3490 O O . ALA A 1 442 ? 25.525 21.968 16.223 1.00 30.75 442 ALA A O 1
ATOM 3492 N N . ALA A 1 443 ? 23.325 22.459 16.230 1.00 33.47 443 ALA A N 1
ATOM 3493 C CA . ALA A 1 443 ? 23.156 22.337 14.785 1.00 34.17 443 ALA A CA 1
ATOM 3494 C C . ALA A 1 443 ? 23.262 23.763 14.263 1.00 34.92 443 ALA A C 1
ATOM 3495 O O . ALA A 1 443 ? 22.340 24.555 14.415 1.00 35.40 443 ALA A O 1
ATOM 3497 N N . ILE A 1 444 ? 24.375 24.098 13.625 1.00 37.82 444 ILE A N 1
ATOM 3498 C CA . ILE A 1 444 ? 24.588 25.454 13.149 1.00 39.74 444 ILE A CA 1
ATOM 3499 C C . ILE A 1 444 ? 24.687 25.678 11.642 1.00 41.13 444 ILE A C 1
ATOM 3500 O O . ILE A 1 444 ? 25.189 24.834 10.894 1.00 40.27 444 ILE A O 1
ATOM 3505 N N . VAL A 1 445 ? 24.180 26.831 11.220 1.00 41.46 445 VAL A N 1
ATOM 3506 C CA . VAL A 1 445 ? 24.248 27.273 9.837 1.00 43.90 445 VAL A CA 1
ATOM 3507 C C . VAL A 1 445 ? 25.224 28.441 9.936 1.00 45.22 445 VAL A C 1
ATOM 3508 O O . VAL A 1 445 ? 24.871 29.501 10.444 1.00 45.26 445 VAL A O 1
ATOM 3512 N N . PRO A 1 446 ? 26.472 28.249 9.475 1.00 47.00 446 PRO A N 1
ATOM 3513 C CA . PRO A 1 446 ? 27.504 29.288 9.520 1.00 48.11 446 PRO A CA 1
ATOM 3514 C C . PRO A 1 446 ? 27.340 30.366 8.449 1.00 51.02 446 PRO A C 1
ATOM 3515 O O . PRO A 1 446 ? 26.886 30.092 7.338 1.00 49.89 446 PRO A O 1
ATOM 3519 N N . GLU A 1 447 ? 27.721 31.589 8.801 1.00 54.99 447 GLU A N 1
ATOM 3520 C CA . GLU A 1 447 ? 27.625 32.728 7.899 1.00 59.65 447 GLU A CA 1
ATOM 3521 C C . GLU A 1 447 ? 28.473 32.569 6.647 1.00 62.76 447 GLU A C 1
ATOM 3522 O O . GLU A 1 447 ? 27.950 32.410 5.543 1.00 64.70 447 GLU A O 1
ATOM 3528 N N . GLU A 1 448 ? 29.787 32.621 6.836 1.00 65.28 448 GLU A N 1
ATOM 3529 C CA . GLU A 1 448 ? 30.750 32.526 5.746 1.00 67.74 448 GLU A CA 1
ATOM 3530 C C . GLU A 1 448 ? 32.093 32.859 6.398 1.00 68.64 448 GLU A C 1
ATOM 3531 O O . GLU A 1 448 ? 32.217 33.879 7.081 1.00 68.01 448 GLU A O 1
ATOM 3537 N N . HIS A 1 449 ? 33.096 32.012 6.193 1.00 69.24 449 HIS A N 1
ATOM 3538 C CA . HIS A 1 449 ? 34.387 32.239 6.831 1.00 70.11 449 HIS A CA 1
ATOM 3539 C C . HIS A 1 449 ? 35.596 31.819 6.008 1.00 71.33 449 HIS A C 1
ATOM 3540 O O . HIS A 1 449 ? 35.465 31.257 4.919 1.00 70.98 449 HIS A O 1
ATOM 3547 N N . GLU A 1 450 ? 36.777 32.088 6.562 1.00 73.00 450 GLU A N 1
ATOM 3548 C CA . GLU A 1 450 ? 38.040 31.742 5.917 1.00 74.59 450 GLU A CA 1
ATOM 3549 C C . GLU A 1 450 ? 38.757 30.634 6.689 1.00 74.45 450 GLU A C 1
ATOM 3550 O O . GLU A 1 450 ? 39.849 30.212 6.306 1.00 75.22 450 GLU A O 1
ATOM 3556 N N . PHE A 1 451 ? 38.149 30.172 7.779 1.00 73.46 451 PHE A N 1
ATOM 3557 C CA . PHE A 1 451 ? 38.746 29.109 8.578 1.00 72.40 451 PHE A CA 1
ATOM 3558 C C . PHE A 1 451 ? 39.030 27.894 7.700 1.00 72.46 451 PHE A C 1
ATOM 3559 O O . PHE A 1 451 ? 38.144 27.397 6.999 1.00 72.13 451 PHE A O 1
ATOM 3567 N N . GLU A 1 452 ? 40.271 27.420 7.744 1.00 71.89 452 GLU A N 1
ATOM 3568 C CA . GLU A 1 452 ? 40.676 26.266 6.954 1.00 72.25 452 GLU A CA 1
ATOM 3569 C C . GLU A 1 452 ? 40.020 24.978 7.440 1.00 70.97 452 GLU A C 1
ATOM 3570 O O . GLU A 1 452 ? 39.620 24.134 6.639 1.00 70.43 452 GLU A O 1
ATOM 3576 N N . LYS A 1 453 ? 39.906 24.834 8.754 1.00 70.39 453 LYS A N 1
ATOM 3577 C CA . LYS A 1 453 ? 39.314 23.635 9.327 1.00 70.79 453 LYS A CA 1
ATOM 3578 C C . LYS A 1 453 ? 38.120 23.927 10.231 1.00 69.54 453 LYS A C 1
ATOM 3579 O O . LYS A 1 453 ? 37.996 25.015 10.796 1.00 69.43 453 LYS A O 1
ATOM 3585 N N . GLU A 1 454 ? 37.238 22.942 10.360 1.00 67.50 454 GLU A N 1
ATOM 3586 C CA . GLU A 1 454 ? 36.052 23.094 11.183 1.00 65.06 454 GLU A CA 1
ATOM 3587 C C . GLU A 1 454 ? 36.391 23.382 12.640 1.00 62.94 454 GLU A C 1
ATOM 3588 O O . GLU A 1 454 ? 35.895 24.352 13.212 1.00 62.77 454 GLU A O 1
ATOM 3594 N N . PHE A 1 455 ? 37.246 22.557 13.238 1.00 60.14 455 PHE A N 1
ATOM 3595 C CA . PHE A 1 455 ? 37.590 22.746 14.644 1.00 58.23 455 PHE A CA 1
ATOM 3596 C C . PHE A 1 455 ? 37.986 24.183 14.967 1.00 57.40 455 PHE A C 1
ATOM 3597 O O . PHE A 1 455 ? 37.836 24.633 16.099 1.00 56.82 455 PHE A O 1
ATOM 3605 N N . GLN A 1 456 ? 38.462 24.895 13.949 1.00 56.11 456 GLN A N 1
ATOM 3606 C CA . GLN A 1 456 ? 38.857 26.282 14.153 1.00 55.82 456 GLN A CA 1
ATOM 3607 C C . GLN A 1 456 ? 37.603 27.136 14.291 1.00 55.27 456 GLN A C 1
ATOM 3608 O O . GLN A 1 456 ? 37.527 28.018 15.153 1.00 55.41 456 GLN A O 1
ATOM 3614 N N . LEU A 1 457 ? 36.620 26.875 13.433 1.00 53.94 457 LEU A N 1
ATOM 3615 C CA . LEU A 1 457 ? 35.358 27.606 13.481 1.00 52.01 457 LEU A CA 1
ATOM 3616 C C . LEU A 1 457 ? 34.676 27.310 14.823 1.00 50.64 457 LEU A C 1
ATOM 3617 O O . LEU A 1 457 ? 34.265 28.227 15.534 1.00 49.17 457 LEU A O 1
ATOM 3622 N N . THR A 1 458 ? 34.569 26.028 15.166 1.00 49.01 458 THR A N 1
ATOM 3623 C CA . THR A 1 458 ? 33.957 25.624 16.427 1.00 47.87 458 THR A CA 1
ATOM 3624 C C . THR A 1 458 ? 34.654 26.323 17.577 1.00 47.65 458 THR A C 1
ATOM 3625 O O . THR A 1 458 ? 34.017 26.845 18.487 1.00 46.25 458 THR A O 1
ATOM 3629 N N . SER A 1 459 ? 35.980 26.329 17.526 1.00 49.25 459 SER A N 1
ATOM 3630 C CA . SER A 1 459 ? 36.787 26.961 18.558 1.00 49.80 459 SER A CA 1
ATOM 3631 C C . SER A 1 459 ? 36.501 28.447 18.653 1.00 49.13 459 SER A C 1
ATOM 3632 O O . SER A 1 459 ? 36.341 28.986 19.747 1.00 49.73 459 SER A O 1
ATOM 3635 N N . ALA A 1 460 ? 36.447 29.112 17.507 1.00 47.19 460 ALA A N 1
ATOM 3636 C CA . ALA A 1 460 ? 36.184 30.541 17.490 1.00 46.36 460 ALA A CA 1
ATOM 3637 C C . ALA A 1 460 ? 34.838 30.849 18.130 1.00 46.41 460 ALA A C 1
ATOM 3638 O O . ALA A 1 460 ? 34.732 31.751 18.960 1.00 46.69 460 ALA A O 1
ATOM 3640 N N . ILE A 1 461 ? 33.810 30.103 17.736 1.00 44.83 461 ILE A N 1
ATOM 3641 C CA . ILE A 1 461 ? 32.477 30.309 18.288 1.00 44.52 461 ILE A CA 1
ATOM 3642 C C . ILE A 1 461 ? 32.448 29.986 19.784 1.00 44.61 461 ILE A C 1
ATOM 3643 O O . ILE A 1 461 ? 31.908 30.758 20.580 1.00 44.74 461 ILE A O 1
ATOM 3648 N N . LYS A 1 462 ? 33.030 28.848 20.159 1.00 43.08 462 LYS A N 1
ATOM 3649 C CA . LYS A 1 462 ? 33.062 28.432 21.558 1.00 43.01 462 LYS A CA 1
ATOM 3650 C C . LYS A 1 462 ? 33.870 29.392 22.414 1.00 44.31 462 LYS A C 1
ATOM 3651 O O . LYS A 1 462 ? 33.607 29.542 23.601 1.00 46.41 462 LYS A O 1
ATOM 3657 N N . LYS A 1 463 ? 34.867 30.026 21.816 1.00 45.85 463 LYS A N 1
ATOM 3658 C CA . LYS A 1 463 ? 35.693 30.969 22.550 1.00 47.42 463 LYS A CA 1
ATOM 3659 C C . LYS A 1 463 ? 34.864 32.226 22.788 1.00 47.71 463 LYS A C 1
ATOM 3660 O O . LYS A 1 463 ? 35.052 32.927 23.779 1.00 47.31 463 LYS A O 1
ATOM 3666 N N . GLU A 1 464 ? 33.931 32.487 21.876 1.00 47.87 464 GLU A N 1
ATOM 3667 C CA . GLU A 1 464 ? 33.049 33.648 21.962 1.00 47.36 464 GLU A CA 1
ATOM 3668 C C . GLU A 1 464 ? 31.976 33.393 23.018 1.00 45.32 464 GLU A C 1
ATOM 3669 O O . GLU A 1 464 ? 31.765 34.198 23.923 1.00 46.48 464 GLU A O 1
ATOM 3675 N N . LEU A 1 465 ? 31.308 32.257 22.898 1.00 43.15 465 LEU A N 1
ATOM 3676 C CA . LEU A 1 465 ? 30.256 31.893 23.832 1.00 42.45 465 LEU A CA 1
ATOM 3677 C C . LEU A 1 465 ? 30.701 31.895 25.285 1.00 41.04 465 LEU A C 1
ATOM 3678 O O . LEU A 1 465 ? 29.872 31.988 26.187 1.00 41.13 465 LEU A O 1
ATOM 3683 N N . ALA A 1 466 ? 32.007 31.793 25.513 1.00 40.75 466 ALA A N 1
ATOM 3684 C CA . ALA A 1 466 ? 32.539 31.771 26.873 1.00 39.54 466 ALA A CA 1
ATOM 3685 C C . ALA A 1 466 ? 32.454 33.125 27.581 1.00 39.54 466 ALA A C 1
ATOM 3686 O O . ALA A 1 466 ? 32.685 33.212 28.786 1.00 41.75 466 ALA A O 1
ATOM 3688 N N . ALA A 1 467 ? 32.116 34.174 26.842 1.00 38.19 467 ALA A N 1
ATOM 3689 C CA . ALA A 1 467 ? 32.012 35.506 27.424 1.00 38.77 467 ALA A CA 1
ATOM 3690 C C . ALA A 1 467 ? 30.583 35.864 27.848 1.00 39.16 467 ALA A C 1
ATOM 3691 O O . ALA A 1 467 ? 30.376 36.735 28.705 1.00 38.48 467 ALA A O 1
ATOM 3693 N N . SER A 1 468 ? 29.602 35.185 27.259 1.00 38.92 468 SER A N 1
ATOM 3694 C CA . SER A 1 468 ? 28.200 35.441 27.569 1.00 38.85 468 SER A CA 1
ATOM 3695 C C . SER A 1 468 ? 27.490 34.275 28.250 1.00 38.10 468 SER A C 1
ATOM 3696 O O . SER A 1 468 ? 26.481 34.468 28.923 1.00 38.63 468 SER A O 1
ATOM 3699 N N . LEU A 1 469 ? 28.023 33.071 28.090 1.00 38.50 469 LEU A N 1
ATOM 3700 C CA . LEU A 1 469 ? 27.405 31.878 28.673 1.00 37.47 469 LEU A CA 1
ATOM 3701 C C . LEU A 1 469 ? 28.245 31.081 29.660 1.00 37.61 469 LEU A C 1
ATOM 3702 O O . LEU A 1 469 ? 29.452 30.928 29.486 1.00 39.49 469 LEU A O 1
ATOM 3707 N N . PRO A 1 470 ? 27.612 30.565 30.723 1.00 37.26 470 PRO A N 1
ATOM 3708 C CA . PRO A 1 470 ? 28.374 29.767 31.685 1.00 37.04 470 PRO A CA 1
ATOM 3709 C C . PRO A 1 470 ? 28.856 28.550 30.892 1.00 37.25 470 PRO A C 1
ATOM 3710 O O . PRO A 1 470 ? 28.177 28.107 29.969 1.00 37.95 470 PRO A O 1
ATOM 3714 N N . ALA A 1 471 ? 30.019 28.015 31.235 1.00 37.48 471 ALA A N 1
ATOM 3715 C CA . ALA A 1 471 ? 30.558 26.870 30.512 1.00 36.74 471 ALA A CA 1
ATOM 3716 C C . ALA A 1 471 ? 29.575 25.719 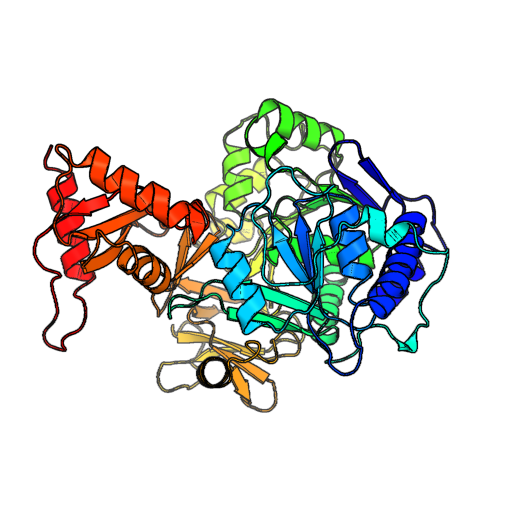30.305 1.00 36.87 471 ALA A C 1
ATOM 3717 O O . ALA A 1 471 ? 29.557 25.098 29.237 1.00 36.32 471 ALA A O 1
ATOM 3719 N N . TYR A 1 472 ? 28.756 25.435 31.315 1.00 35.86 472 TYR A N 1
ATOM 3720 C CA . TYR A 1 472 ? 27.820 24.321 31.224 1.00 34.97 472 TYR A CA 1
ATOM 3721 C C . TYR A 1 472 ? 26.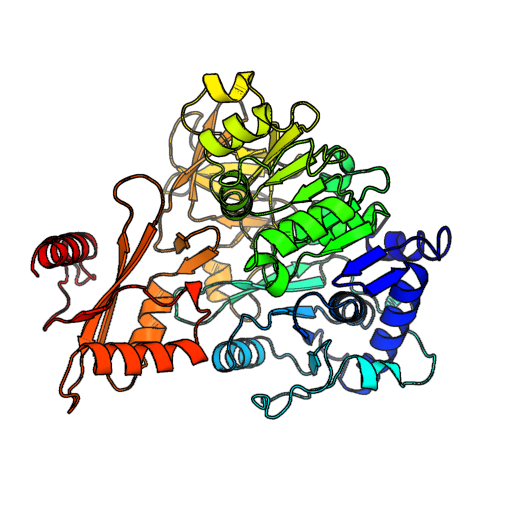704 24.520 30.211 1.00 33.90 472 TYR A C 1
ATOM 3722 O O . TYR A 1 472 ? 25.999 23.581 29.874 1.00 33.14 472 TYR A O 1
ATOM 3731 N N . MET A 1 473 ? 26.539 25.739 29.723 1.00 33.87 473 MET A N 1
ATOM 3732 C CA . MET A 1 473 ? 25.507 25.998 28.735 1.00 33.61 473 MET A CA 1
ATOM 3733 C C . MET A 1 473 ? 26.053 25.930 27.310 1.00 34.90 473 MET A C 1
ATOM 3734 O O . MET A 1 473 ? 25.291 25.921 26.347 1.00 32.20 473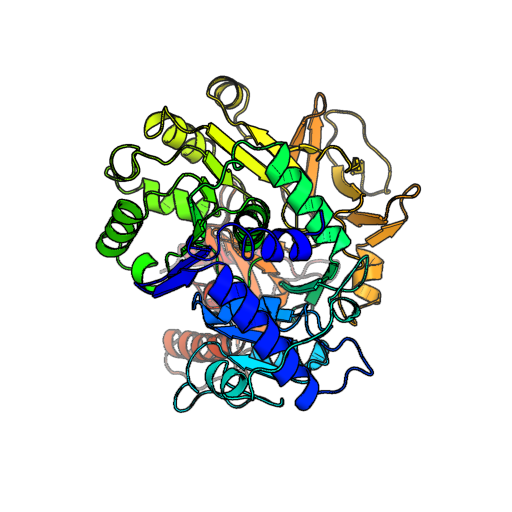 MET A O 1
ATOM 3739 N N . ILE A 1 474 ? 27.376 25.883 27.180 1.00 34.45 474 ILE A N 1
ATOM 3740 C CA . ILE A 1 474 ? 27.990 25.807 25.869 1.00 33.53 474 ILE A CA 1
ATOM 3741 C C . ILE A 1 474 ? 27.920 24.356 25.380 1.00 32.96 474 ILE A C 1
ATOM 3742 O O . ILE A 1 474 ? 28.368 23.435 26.066 1.00 30.93 474 ILE A O 1
ATOM 3747 N N . PRO A 1 475 ? 27.327 24.133 24.193 1.00 31.48 475 PRO A N 1
ATOM 3748 C CA . PRO A 1 475 ? 27.209 22.779 23.651 1.00 32.01 475 PRO A CA 1
ATOM 3749 C C . PRO A 1 475 ? 28.546 22.074 23.442 1.00 33.11 475 PRO A C 1
ATOM 3750 O O . PRO A 1 475 ? 29.492 22.645 22.912 1.00 31.71 475 PRO A O 1
ATOM 3754 N N A ARG A 1 476 ? 28.615 20.822 23.884 0.50 34.21 476 ARG A N 1
ATOM 3755 N N B ARG A 1 476 ? 28.610 20.814 23.859 0.50 34.63 476 ARG A N 1
ATOM 3756 C CA A ARG A 1 476 ? 29.826 20.028 23.749 0.50 35.04 476 ARG A CA 1
ATOM 3757 C CA B ARG A 1 476 ? 29.825 20.025 23.734 0.50 35.79 476 ARG A CA 1
ATOM 3758 C C A ARG A 1 476 ? 30.182 19.859 22.274 0.50 36.79 476 ARG A C 1
ATOM 3759 C C B ARG A 1 476 ? 30.157 19.718 22.274 0.50 37.29 476 ARG A C 1
ATOM 3760 O O A ARG A 1 476 ? 31.318 20.104 21.870 0.50 37.25 476 ARG A O 1
ATOM 3761 O O B ARG A 1 476 ? 31.327 19.676 21.896 0.50 37.75 476 ARG A O 1
ATOM 3776 N N A LYS A 1 477 ? 29.204 19.448 21.472 0.50 37.78 477 LYS A N 1
ATOM 3777 N N B LYS A 1 477 ? 29.133 19.516 21.450 0.50 37.87 477 LYS A N 1
ATOM 3778 C CA A LYS A 1 477 ? 29.424 19.239 20.044 0.50 39.21 477 LYS A CA 1
ATOM 3779 C CA B LYS A 1 477 ? 29.346 19.200 20.037 0.50 38.99 477 LYS A CA 1
ATOM 3780 C C A LYS A 1 477 ? 28.777 20.282 19.140 0.50 39.81 477 LYS A C 1
ATOM 3781 C C B LYS A 1 477 ? 28.727 20.230 19.092 0.50 39.70 477 LYS A C 1
ATOM 3782 O O A LYS A 1 477 ? 27.685 20.780 19.413 0.50 40.04 477 LYS A O 1
ATOM 3783 O O B LYS A 1 477 ? 27.595 20.672 19.294 0.50 39.92 477 LYS A O 1
ATOM 3794 N N . PHE A 1 478 ? 29.477 20.602 18.056 1.00 40.04 478 PHE A N 1
ATOM 3795 C CA . PHE A 1 478 ? 29.010 21.573 17.070 1.00 40.14 478 PHE A CA 1
ATOM 3796 C C . PHE A 1 478 ? 29.020 20.926 15.691 1.00 41.68 478 PHE A C 1
ATOM 3797 O O . PHE A 1 478 ? 30.058 20.458 15.238 1.00 43.21 478 PHE A O 1
ATOM 3805 N N . ILE A 1 479 ? 27.870 20.876 15.031 1.00 42.35 479 ILE A N 1
ATOM 3806 C CA . ILE A 1 479 ? 27.803 20.327 13.684 1.00 42.05 479 ILE A CA 1
ATOM 3807 C C . ILE A 1 479 ? 27.278 21.451 12.792 1.00 42.26 479 ILE A C 1
ATOM 3808 O O . ILE A 1 479 ? 26.514 22.306 13.242 1.00 42.97 479 ILE A O 1
ATOM 3813 N N . TYR A 1 480 ? 27.694 21.465 11.532 1.00 41.69 480 TYR A N 1
ATOM 3814 C CA . TYR A 1 480 ? 27.270 22.524 10.625 1.00 40.21 480 TYR A CA 1
ATOM 3815 C C . TYR A 1 480 ? 26.495 22.006 9.424 1.00 39.61 480 TYR A C 1
ATOM 3816 O O . TYR A 1 480 ? 26.691 20.877 8.981 1.00 38.36 480 TYR A O 1
ATOM 3825 N N . GLN A 1 481 ? 25.597 22.839 8.909 1.00 40.33 481 GLN A N 1
ATOM 3826 C CA . GLN A 1 481 ? 24.785 22.458 7.767 1.00 40.55 481 GLN A CA 1
ATOM 3827 C C . GLN A 1 481 ? 24.311 23.693 7.019 1.00 41.78 481 GLN A C 1
ATOM 3828 O O . GLN A 1 481 ? 24.572 24.823 7.444 1.00 41.96 481 GLN A O 1
ATOM 3834 N N . ASP A 1 482 ? 23.612 23.468 5.910 1.00 42.09 482 ASP A N 1
ATOM 3835 C CA . ASP A 1 482 ? 23.130 24.552 5.066 1.00 41.56 482 ASP A CA 1
ATOM 3836 C C . ASP A 1 482 ? 21.804 25.191 5.447 1.00 41.37 482 ASP A C 1
ATOM 3837 O O . ASP A 1 482 ? 21.657 26.405 5.344 1.00 41.54 482 ASP A O 1
ATOM 3842 N N . HIS A 1 483 ? 20.840 24.389 5.880 1.00 41.92 483 HIS A N 1
ATOM 3843 C CA . HIS A 1 483 ? 19.543 24.937 6.239 1.00 43.13 483 HIS A CA 1
ATOM 3844 C C . HIS A 1 483 ? 18.918 24.301 7.474 1.00 44.49 483 HIS A C 1
ATOM 3845 O O . HIS A 1 483 ? 19.134 23.127 7.763 1.00 46.15 483 HIS A O 1
ATOM 3852 N N . ILE A 1 484 ? 18.149 25.095 8.207 1.00 44.44 484 ILE A N 1
ATOM 3853 C CA . ILE A 1 484 ? 17.468 24.614 9.397 1.00 45.64 484 ILE A CA 1
ATOM 3854 C C . ILE A 1 484 ? 16.098 24.075 8.997 1.00 46.30 484 ILE A C 1
ATOM 3855 O O . ILE A 1 484 ? 15.247 24.821 8.515 1.00 47.18 484 ILE A O 1
ATOM 3860 N N . GLN A 1 485 ? 15.888 22.780 9.198 1.00 46.56 485 GLN A N 1
ATOM 3861 C CA . GLN A 1 485 ? 14.619 22.164 8.847 1.00 48.55 485 GLN A CA 1
ATOM 3862 C C . GLN A 1 485 ? 13.460 22.790 9.615 1.00 50.24 485 GLN A C 1
ATOM 3863 O O . GLN A 1 485 ? 13.522 22.944 10.838 1.00 50.78 485 GLN A O 1
ATOM 3869 N N . MET A 1 486 ? 12.405 23.151 8.889 1.00 51.81 486 MET A N 1
ATOM 3870 C CA . MET A 1 486 ? 11.214 23.753 9.484 1.00 55.19 486 MET A CA 1
ATOM 3871 C C . MET A 1 486 ? 9.986 22.907 9.175 1.00 55.89 486 MET A C 1
ATOM 3872 O O . MET A 1 486 ? 9.946 22.212 8.164 1.00 56.72 486 MET A O 1
ATOM 3877 N N . THR A 1 487 ? 8.985 22.972 10.047 1.00 58.42 487 THR A N 1
ATOM 3878 C CA . THR A 1 487 ? 7.747 22.217 9.854 1.00 61.04 487 THR A CA 1
ATOM 3879 C C . THR A 1 487 ? 6.768 23.014 9.001 1.00 63.07 487 THR A C 1
ATOM 3880 O O . THR A 1 487 ? 7.068 24.127 8.561 1.00 63.72 487 THR A O 1
ATOM 3884 N N . ALA A 1 488 ? 5.592 22.437 8.779 1.00 64.32 488 ALA A N 1
ATOM 3885 C CA . ALA A 1 488 ? 4.555 23.095 8.000 1.00 65.29 488 ALA A CA 1
ATOM 3886 C C . ALA A 1 488 ? 4.287 24.463 8.614 1.00 65.77 488 ALA A C 1
ATOM 3887 O O . ALA A 1 488 ? 4.429 25.495 7.956 1.00 65.49 488 ALA A O 1
ATOM 3889 N N . ASN A 1 489 ? 3.915 24.445 9.892 1.00 66.32 489 ASN A N 1
ATOM 3890 C CA . ASN A 1 489 ? 3.603 25.646 10.664 1.00 66.89 489 ASN A CA 1
ATOM 3891 C C . ASN A 1 489 ? 4.631 26.751 10.491 1.00 66.25 489 ASN A C 1
ATOM 3892 O O . ASN A 1 489 ? 4.311 27.929 10.631 1.00 66.84 489 ASN A O 1
ATOM 3897 N N . GLY A 1 490 ? 5.867 26.362 10.198 1.00 66.02 490 GLY A N 1
ATOM 3898 C CA . GLY A 1 490 ? 6.929 27.336 10.026 1.00 64.61 490 GLY A CA 1
ATOM 3899 C C . GLY A 1 490 ? 7.856 27.282 11.222 1.00 63.69 490 GLY A C 1
ATOM 3900 O O . GLY A 1 490 ? 8.819 28.043 11.319 1.00 64.80 490 GLY A O 1
ATOM 3901 N N . LYS A 1 491 ? 7.553 26.371 12.141 1.00 61.89 491 LYS A N 1
ATOM 3902 C CA . LYS A 1 491 ? 8.345 26.186 13.352 1.00 59.17 491 LYS A CA 1
ATOM 3903 C C . LYS A 1 491 ? 9.620 25.411 13.050 1.00 56.50 491 LYS A C 1
ATOM 3904 O O . LYS A 1 491 ? 9.744 24.793 11.992 1.00 57.51 491 LYS A O 1
ATOM 3910 N N . ILE A 1 492 ? 10.570 25.457 13.978 1.00 52.20 492 ILE A N 1
ATOM 3911 C CA . ILE A 1 492 ? 11.820 24.726 13.820 1.00 46.91 492 ILE A CA 1
ATOM 3912 C C . ILE A 1 492 ? 11.471 23.263 14.049 1.00 43.70 492 ILE A C 1
ATOM 3913 O O . ILE A 1 492 ? 10.816 22.936 15.038 1.00 41.68 492 ILE A O 1
ATOM 3918 N N . ASP A 1 493 ? 11.897 22.391 13.138 1.00 40.09 493 ASP A N 1
ATOM 3919 C CA . ASP A 1 493 ? 11.609 20.963 13.251 1.00 38.49 493 ASP A CA 1
ATOM 3920 C C . ASP A 1 493 ? 12.634 20.264 14.156 1.00 37.72 493 ASP A C 1
ATOM 3921 O O . ASP A 1 493 ? 13.493 19.525 13.681 1.00 37.15 493 ASP A O 1
ATOM 3926 N N . ARG A 1 494 ? 12.533 20.495 15.460 1.00 38.05 494 ARG A N 1
ATOM 3927 C CA . ARG A 1 494 ? 13.462 19.909 16.423 1.00 38.57 494 ARG A CA 1
ATOM 3928 C C . ARG A 1 494 ? 13.543 18.386 16.368 1.00 39.29 494 ARG A C 1
ATOM 3929 O O . ARG A 1 494 ? 14.624 17.807 16.510 1.00 39.33 494 ARG A O 1
ATOM 3937 N N . LYS A 1 495 ? 12.405 17.739 16.165 1.00 40.48 495 LYS A N 1
ATOM 3938 C CA . LYS A 1 495 ? 12.371 16.288 16.100 1.00 42.23 495 LYS A CA 1
ATOM 3939 C C . LYS A 1 495 ? 13.206 15.805 14.925 1.00 42.18 495 LYS A C 1
ATOM 3940 O O . LYS A 1 495 ? 14.010 14.880 15.053 1.00 43.67 495 LYS A O 1
ATOM 3946 N N . ARG A 1 496 ? 13.021 16.443 13.780 1.00 41.30 496 ARG A N 1
ATOM 3947 C CA . ARG A 1 496 ? 13.749 16.056 12.589 1.00 41.50 496 ARG A CA 1
ATOM 3948 C C . ARG A 1 496 ? 15.237 16.408 12.673 1.00 40.98 496 ARG A C 1
ATOM 3949 O O . ARG A 1 496 ? 16.094 15.638 12.224 1.00 41.01 496 ARG A O 1
ATOM 3957 N N . ILE A 1 497 ? 15.547 17.561 13.255 1.00 38.02 497 ILE A N 1
ATOM 3958 C CA . ILE A 1 497 ? 16.935 17.980 13.377 1.00 36.77 497 ILE A CA 1
ATOM 3959 C C . ILE A 1 497 ? 17.692 17.022 14.290 1.00 36.66 497 ILE A C 1
ATOM 3960 O O . ILE A 1 497 ? 18.846 16.690 14.030 1.00 33.86 497 ILE A O 1
ATOM 3965 N N . GLY A 1 498 ? 17.030 16.575 15.358 1.00 37.54 498 GLY A N 1
ATOM 3966 C CA . GLY A 1 498 ? 17.655 15.634 16.268 1.00 37.49 498 GLY A CA 1
ATOM 3967 C C . GLY A 1 498 ? 18.024 14.376 15.503 1.00 38.18 498 GLY A C 1
ATOM 3968 O O . GLY A 1 498 ? 19.136 13.876 15.611 1.00 37.31 498 GLY A O 1
ATOM 3969 N N . GLU A 1 499 ? 17.088 13.866 14.711 1.00 39.07 499 GLU A N 1
ATOM 3970 C CA . GLU A 1 499 ? 17.352 12.666 13.926 1.00 39.45 499 GLU A CA 1
ATOM 3971 C C . GLU A 1 499 ? 18.528 12.902 12.983 1.00 38.53 499 GLU A C 1
ATOM 3972 O O . GLU A 1 499 ? 19.352 12.014 12.768 1.00 37.74 499 GLU A O 1
ATOM 3978 N N . GLU A 1 500 ? 18.591 14.098 12.409 1.00 37.69 500 GLU A N 1
ATOM 3979 C CA . GLU A 1 500 ? 19.666 14.444 11.490 1.00 37.79 500 GLU A CA 1
ATOM 3980 C C . GLU A 1 500 ? 21.003 14.399 12.217 1.00 39.29 500 GLU A C 1
ATOM 3981 O O . GLU A 1 500 ? 21.974 13.785 11.758 1.00 37.43 500 GLU A O 1
ATOM 3987 N N . VAL A 1 501 ? 21.030 15.077 13.358 1.00 37.88 501 VAL A N 1
ATOM 3988 C CA . VAL A 1 501 ? 22.206 15.159 14.197 1.00 36.62 501 VAL A CA 1
ATOM 3989 C C . VAL A 1 501 ? 22.727 13.785 14.620 1.00 34.60 501 VAL A C 1
ATOM 3990 O O . VAL A 1 501 ? 23.935 13.571 14.703 1.00 33.25 501 VAL A O 1
ATOM 3994 N N . LEU A 1 502 ? 21.829 12.847 14.888 1.00 33.15 502 LEU A N 1
ATOM 3995 C CA . LEU A 1 502 ? 22.286 11.525 15.287 1.00 34.07 502 LEU A CA 1
ATOM 3996 C C . LEU A 1 502 ? 22.770 10.705 14.086 1.00 34.10 502 LEU A C 1
ATOM 3997 O O . LEU A 1 502 ? 23.668 9.881 14.219 1.00 33.51 502 LEU A O 1
ATOM 4002 N N . VAL A 1 503 ? 22.204 10.933 12.906 1.00 34.58 503 VAL A N 1
ATOM 4003 C CA . VAL A 1 503 ? 22.661 10.179 11.743 1.00 35.01 503 VAL A CA 1
ATOM 4004 C C . VAL A 1 503 ? 24.091 10.612 11.425 1.00 36.05 503 VAL A C 1
ATOM 4005 O O . VAL A 1 503 ? 24.971 9.776 11.220 1.00 35.65 503 VAL A O 1
ATOM 4009 N N . ARG A 1 504 ? 24.327 11.922 11.410 1.00 36.60 504 ARG A N 1
ATOM 4010 C CA . ARG A 1 504 ? 25.655 12.449 11.127 1.00 36.28 504 ARG A CA 1
ATOM 4011 C C . ARG A 1 504 ? 26.645 11.970 12.174 1.00 36.88 504 ARG A C 1
ATOM 4012 O O . ARG A 1 504 ? 27.855 11.972 11.954 1.00 38.53 504 ARG A O 1
ATOM 4020 N N . SER A 1 505 ? 26.106 11.548 13.313 1.00 37.96 505 SER A N 1
ATOM 4021 C CA . SER A 1 505 ? 26.881 11.039 14.438 1.00 36.62 505 SER A CA 1
ATOM 4022 C C . SER A 1 505 ? 27.602 9.736 14.067 1.00 37.28 505 SER A C 1
ATOM 4023 O O . SER A 1 505 ? 28.679 9.435 14.581 1.00 36.11 505 SER A O 1
ATOM 4026 N N . HIS A 1 506 ? 27.011 8.968 13.160 1.00 39.13 506 HIS A N 1
ATOM 4027 C CA . HIS A 1 506 ? 27.601 7.701 12.740 1.00 40.63 506 HIS A CA 1
ATOM 4028 C C . HIS A 1 506 ? 28.498 7.843 11.529 1.00 42.91 506 HIS A C 1
ATOM 4029 O O . HIS A 1 506 ? 29.060 6.859 11.051 1.00 43.11 506 HIS A O 1
ATOM 4036 N N . HIS A 1 507 ? 28.633 9.069 11.036 1.00 44.65 507 HIS A N 1
ATOM 4037 C CA . HIS A 1 507 ? 29.490 9.332 9.885 1.00 48.73 507 HIS A CA 1
ATOM 4038 C C . HIS A 1 507 ? 30.808 9.946 10.359 1.00 51.25 507 HIS A C 1
ATOM 4039 O O . HIS A 1 507 ? 30.831 11.061 10.884 1.00 52.66 507 HIS A O 1
ATOM 4046 N N . HIS A 1 508 ? 31.900 9.207 10.179 1.00 53.40 508 HIS A N 1
ATOM 4047 C CA . HIS A 1 508 ? 33.221 9.667 10.596 1.00 55.46 508 HIS A CA 1
ATOM 4048 C C . HIS A 1 508 ? 34.143 9.775 9.386 1.00 56.08 508 HIS A C 1
ATOM 4049 O O . HIS A 1 508 ? 34.220 10.818 8.736 1.00 58.96 508 HIS A O 1
#

Organism: Bacillus subtilis (strain 168) (NCBI:txid224308)

Nearest PDB structures (foldseek):
  3e7x-assembly1_A  TM=9.965E-01  e=2.534E-100  Bacillus subtilis
  3fce-assembly1_A  TM=7.787E-01  e=7.497E-71  Bacillus cereus ATCC 14579
  3dhv-assembly1_A  TM=7.799E-01  e=9.787E-69  Bacillus cereus ATCC 14579
  3lgx-assembly4_D  TM=7.622E-01  e=6.152E-57  Streptococcus pyogenes M1 GAS
  7r27-assembly2_B  TM=9.501E-01  e=6.676E-48  Lactiplantibacillus plantarum subsp. plantarum NC8

Radius of gyration: 22.95 Å; Cα contacts (8 Å, |Δi|>4): 1144; chains: 1; bounding box: 52×57×68 Å

Sequence (508 aa):
MKLLHAIQTHHAETYPQTDAFRSQGQSLTYQELWEQSDRAAAAIQKRISGEKKSPILVYGHMEPHMIVSFLGSSVKAGHPYIPVDLSIPSERIAKIIESSGAELLIHAAGLSIDAVGQQIQTVVSAEELLENEGGSVSQDQWVKEHETFYIIYTSGSTGNNPKGVQISAANLQSFTDWICADFPVSGGKIFLNQAPFSFDLSVMDLYPCLQSGGTLHCVTKDAVNKPKVLFEELKKSGLNVWTSTPSFVQMCLMDPGFSQDLLPHADTFMFCCGEVLPVSVAKALLERFPKKAKIFNTYGPTEATVAVTSVEITNDVISRSESLPVGFAKPDMNIFIMDEEGQPLPEGEEKGEIVIAGPSVSRGYLGEPELTEKAFFSHEGQWAYRTGDAGFIQDGQIFCQGRLDFQIKLHGYRMELEEIEFHVRQSQYVRSAVVIPYQPNGTVEYLIAAIVPEEHEFEKEFQLTSAIKKELAASLPAYMIPRRKKFIYQDHIQMTANGKIDRKRIGEEVLVRSHHH

Secondary structure (DSSP, 8-state):
--HHHHHHHHHHHSTTSEEEEETTEEEEHHHHHHHHHHHHHHHTTTS-SSS---EEEEESS-HHHHHHHHHHHHHT--EEEEETTS-HHHHHHHHHHHT--EEEESSS--TT----SS-EEEHHHHHTS-S----GGGS--TTSEEEEEEE--TTSS-EEEEEEHHHHHHHHHHHHHHSTTTTTPEEEE-S-TTSTHHHHHHHHHHHTT-EEEE--HHHHHSHHHHHHHHHHH--SEEEE-HHHHHHHHTSTT-STTT-TT--EEEE-SS---HHHHHHHHHH-TT-EEEE----GGGSS-SEEEEE-HHHHTT-SS---BEEPTT-EEEEE-TTS-B--TT--EEEEEESTTS---BTT-HHHHHHHEEESSSSEEEEEEEEEEEETTEEEEEEESSSEEEETTEEEEHHHHHHHHHHSTTEEEEEEEEE-SSSS--EEEEEEEE-----SSHHHHHHHHHHHHHHHS-GGGS-SEEEE-S---B-TTS-B-HHHHHHHHHHHHT--

Solvent-accessible surface area: 22153 Å² total; per-residue (Å²): 162,46,0,0,56,6,0,45,52,38,6,124,77,129,34,126,66,28,0,0,83,4,103,84,103,62,10,18,1,77,72,0,9,93,30,0,14,74,3,0,11,2,0,75,130,93,20,61,58,153,130,119,6,6,0,0,0,54,1,14,4,41,13,44,2,1,2,2,1,0,0,0,0,0,5,3,5,3,5,1,6,0,2,78,44,23,20,26,93,14,9,44,77,3,14,121,55,8,45,9,73,0,8,0,21,9,47,54,122,76,170,139,62,99,72,46,174,27,71,67,7,3,3,118,72,2,18,143,31,116,75,26,75,19,68,108,104,71,16,5,96,109,124,48,21,0,1,3,6,28,14,2,2,49,88,0,55,11,30,1,0,21,0,9,1,31,11,0,27,17,0,0,74,15,0,21,80,82,6,54,0,57,73,43,44,38,2,0,0,26,4,22,4,11,57,17,12,1,4,3,0,2,0,0,0,0,23,24,20,0,18,0,12,2,2,5,80,78,7,30,118,96,69,126,55,6,26,119,32,0,114,141,6,20,1,26,1,0,1,0,23,0,24,11,0,76,90,3,13,148,54,117,39,0,17,15,115,22,2,59,110,1,38,2,0,1,0,2,24,42,101,5,36,37,69,2,0,130,24,0,37,138,64,0,103,128,5,104,0,18,6,3,22,14,14,16,0,0,0,5,0,0,0,20,15,60,1,46,111,88,24,16,102,175,30,177,72,17,1,14,0,99,34,1,101,69,12,68,16,28,6,20,22,177,152,32,102,94,45,97,100,43,93,119,12,38,0,4,0,0,3,60,0,7,0,122,1,10,39,62,61,90,103,56,21,126,145,16,4,42,73,53,149,61,77,101,0,11,102,1,12,13,6,0,42,29,72,108,42,30,2,33,44,79,43,77,103,68,80,17,21,80,14,105,10,77,32,0,9,8,58,0,0,4,57,20,0,103,105,6,133,51,7,144,33,6,2,0,18,24,57,79,89,138,51,86,14,80,47,2,1,0,0,0,18,35,65,156,70,161,68,157,125,97,130,59,5,22,56,16,0,63,165,71,4,55,37,11,2,2,84,45,4,30,0,148,67,12,27,26,31,116,149,19,47,107,48,109,132,50,148,66,22,45,159,129,0,11,85,37,3,69,86,86,44,139,127,212

InterPro domains:
  IPR000873 AMP-dependent synthetase/ligase domain [PF00501] (8-359)
  IPR010071 Amino acid adenylation domain [TIGR01733] (28-428)
  IPR010072 D-alanine--D-alanyl carrier protein ligase [MF_00593] (1-503)
  IPR010072 D-alanine--D-alanyl carrier protein ligase [TIGR01734] (2-501)
  IPR020845 AMP-binding, conserved site [PS00455] (148-159)
  IPR025110 AMP-binding enzyme, C-terminal domain [PF13193] (412-491)
  IPR042099 ANL, N-terminal domain [G3DSA:3.40.50.12780] (1-397)
  IPR044507 D-alanine:D-alanyl carrier protein ligase-like [cd05945] (11-497)
  IPR045851 AMP-binding enzyme domain superfamily [G3DSA:3.30.300.30] (398-502)

Foldseek 3Di:
DFLLVLLVVCCVVVVADWAEAEDNDTAGSVNLVLLLQLLLVLVCVQDPPPDLAEEEEEEWRDSLSSSPLSNSQQNQHAYQYDYPLFFDVLVQLCCVQRVHAEYEYQDDPPPPDDDHPHHYYYSVVSNVDDSHGGDPVRGFDDQGFHYWAWAADLVQHTWIFTQGSLLLRLVLVLLLPVHPPADQFEEEAEDTVSDLLSSSGNRNNSSRNHHYYYDTPVCLVVLVSVLVSQQVSLGAEAGDELLSLVVNVVDVPPACNSRVNHAEYEYELDFNALVSLVSRCPRYVRHWYKAFYDDVQQRGGFAIDIDDPVQSVVDNGHFNHAGRVFKDKFFAAPVGHGDDAPDKHWIKIFGSNGTCDTRNDVVVCVVFWDQDPHTIMGGPQWIWGDDPRITHTDDGPAQWAAESSGIYGQSNLQVLLCPPPFFPGKGKAFDPPDHHGHFIEIETETDDDDDPDDVVVLCVSLVRCVNRDRNRSHGPHYDYDHDFDADPVRHGPNVVVNVVVVVVVPPD